Protein 2PKF (pdb70)

B-factor: mean 18.56, std 8.34, range [2.09, 74.84]

Secondary structure (DSSP, 8-state):
--SSS--SSEEEEES--EEEEEEE-SS-THHHHTTS-GGG-------SEEEEEEE-HHHHHHHHHHHTT-EEEEE-EE-GGGHHHHHHHHTTTEE-TT-EE-SSPPPEEEEEEE-TT--EEEEEE-GGGGGGGG--HHHHHHHH-S-SEEEEES--HHHHHHHHHHHHHHT--EEEE-GGGGGTS-HHHHHTTTTT-SEEEEEHHHHHHHHHHH---HHHHHTT-S-EEEE-GGG-EEEE-TTS-EEEEPPPPPS-----TTHHHHHHHHHHHHHHTT--HHHHHHHHHHHHHHHHTSSSSS-----HHHHHHHHHHHH-HHHHHHHHTT--/--HHHH-----EEEES--EEEEEEE-SS-GGGG--TT-TTS--------EEEEEEE-HHHHHHHHHHHTT--EEEE-EE-GGGHHHHHHHHTTTEE-TT-EE-SSPPPEEEEEEE-TT--EEEEEE-GGGGGGGG--HHHHHHHH---SEEEEES--HHHHHHHHHHHHHHT--EEEE-GGGGGTS-HHHHHHHHTT-SEEEEEHHHHHHHHHHH---HHHHHTT-S-EEEE-GGG-EEEE-TTS-EEEEPPPPPS-----TTHHHHHHHHHHHHHHTT--HHHHHHHHHHHHHHHHTSSSSS-----HHHHHHHHHHHH-HHHHHHHHTT--

CATH classification: 3.40.1190.20

Organism: Mycobacterium tuberculosis (strain ATCC 25618 / H37Rv) (NCBI:txid83332)

GO terms:
  GO:0000287 magnesium ion binding (F, IDA)
  GO:0005524 ATP binding (F, IDA)
  GO:0005525 GTP binding (F, IDA)
  GO:0032567 dGTP binding (F, IDA)
  GO:0004001 adenosine kinase activity (F, IDA)
  GO:0005886 plasma membrane (C, HDA)
  GO:0005515 protein binding (F, IPI)

Foldseek 3Di:
DDDPFADDAEEEEEWAWEKEKEWEAAADQCVQVVPADVVDGDDDTDTDDIDMFTDILLLLLLLLLLQFPHHYEYAAEAEPVCVVVVVVSVVSVYHDVRHHYDPDWHGWYKYWYAYPVRDIDIDTGRTGLLCSLVGAVVVVCVVRNAHQEYELEATNLNNSLSVQVNCVVVVHAYEQHDEPCLVPDALVSLVSNQARHQEYEYEPVSVVSNCVRVVHDPLRRLVRYAWYWYAHVQQAIWIAGSVGDIDGAGAQDAPDQQDQPQLSSQLVSQLSSCVSLPHDNRLSSLRSRLSSRQQSNDDHSNPGDDDLVVQLVSSCVRPNNVSSVVNSVSGD/DDPCVVDDLAEEEEEWAWEKEKEWEAAADQVVQVDPDPVVDGDGDGDTDDIDMFTDTLLLLLLLLLLQFPHRYEYAFEAEPVCVVVVVVSVVSPYHDPRHHYDPPWHGWYKYWYAYPVRDIDIDTDNTGQLVSLVGQVVVVCVPRNAHQEYEQEATNLNNSLSVQVNCVVVVHAYEQHNEPCLVVDALVSLVSNQAQHQEYEYEPVSVVSNCVRVVDDPLRRLVGYAWYWYAHVQQAIWIAGSVGDIDGDGAQDAPDQQDQPQLSSQLVSQLVSCVVLPHDNRLSSLRSRLSSRQQSNDPHSSRGDDDLVVSLVSSCVRPNNVSSCVNSVSGD

Radius of gyration: 29.65 Å; Cα contacts (8 Å, |Δi|>4): 1507; chains: 2; bounding box: 64×101×66 Å

InterPro domains:
  IPR002173 Carbohydrate/purine kinase, PfkB, conserved site [PS00583] (47-71)
  IPR011611 Carbohydrate kinase PfkB [PF00294] (15-295)
  IPR029056 Ribokinase-like [G3DSA:3.40.1190.20] (1-324)
  IPR029056 Ribokinase-like [SSF53613] (1-297)
  IPR050306 PfkB Carbohydrate Kinase [PTHR43085] (39-293)

Structure (mmCIF, N/CA/C/O backbone):
data_2PKF
#
_entry.id   2PKF
#
_cell.length_a   114.272
_cell.length_b   75.184
_cell.length_c   94.730
_cell.angle_alpha   90.00
_cell.angle_beta   121.05
_cell.angle_gamma   90.00
#
_symmetry.space_group_name_H-M   'C 1 2 1'
#
loop_
_entity.id
_entity.type
_entity.pdbx_description
1 polymer 'Adenosine kinase'
2 water water
#
loop_
_atom_site.group_PDB
_atom_site.id
_atom_site.type_symbol
_atom_site.label_atom_id
_atom_site.label_alt_id
_atom_site.label_comp_id
_atom_site.label_asym_id
_atom_site.label_entity_id
_atom_site.label_seq_id
_atom_site.pdbx_PDB_ins_code
_atom_site.Cartn_x
_atom_site.Cartn_y
_atom_site.Cartn_z
_atom_site.occupancy
_atom_site.B_iso_or_equiv
_atom_site.auth_seq_id
_atom_site.auth_comp_id
_atom_site.auth_asym_id
_atom_site.auth_atom_id
_atom_site.pdbx_PDB_model_num
ATOM 1 N N . GLU A 1 3 ? 49.582 27.426 29.430 1.00 20.36 -7 GLU A N 1
ATOM 2 C CA . GLU A 1 3 ? 48.238 26.835 29.748 1.00 19.61 -7 GLU A CA 1
ATOM 3 C C . GLU A 1 3 ? 47.085 27.676 29.194 1.00 18.44 -7 GLU A C 1
ATOM 4 O O . GLU A 1 3 ? 46.833 28.801 29.640 1.00 17.75 -7 GLU A O 1
ATOM 10 N N . ASP A 1 4 ? 46.379 27.116 28.224 1.00 16.39 -6 ASP A N 1
ATOM 11 C CA . ASP A 1 4 ? 45.310 27.833 27.544 1.00 15.85 -6 ASP A CA 1
ATOM 12 C C . ASP A 1 4 ? 44.043 27.775 28.402 1.00 16.03 -6 ASP A C 1
ATOM 13 O O . ASP A 1 4 ? 43.408 26.726 28.508 1.00 16.79 -6 ASP A O 1
ATOM 18 N N . LEU A 1 5 ? 43.699 28.901 29.035 1.00 15.04 -5 LEU A N 1
ATOM 19 C CA . LEU A 1 5 ? 42.499 28.987 29.873 1.00 15.01 -5 LEU A CA 1
ATOM 20 C C . LEU A 1 5 ? 41.376 29.788 29.217 1.00 14.59 -5 LEU A C 1
ATOM 21 O O . LEU A 1 5 ? 40.191 29.509 29.447 1.00 14.73 -5 LEU A O 1
ATOM 26 N N . TYR A 1 6 ? 41.738 30.795 28.422 1.00 14.38 -4 TYR A N 1
ATOM 27 C CA . TYR A 1 6 ? 40.750 31.753 27.903 1.00 14.84 -4 TYR A CA 1
ATOM 28 C C . TYR A 1 6 ? 40.331 31.485 26.459 1.00 14.51 -4 TYR A C 1
ATOM 29 O O . TYR A 1 6 ? 39.414 32.137 25.948 1.00 15.14 -4 TYR A O 1
ATOM 38 N N . PHE A 1 7 ? 40.999 30.541 25.793 1.00 15.50 -3 PHE A N 1
ATOM 39 C CA . PHE A 1 7 ? 40.792 30.325 24.363 1.00 15.82 -3 PHE A CA 1
ATOM 40 C C . PHE A 1 7 ? 40.619 28.844 24.060 1.00 16.34 -3 PHE A C 1
ATOM 41 O O . PHE A 1 7 ? 41.121 28.341 23.045 1.00 16.19 -3 PHE A O 1
ATOM 49 N N . GLN A 1 8 ? 39.903 28.144 24.934 1.00 16.49 -2 GLN A N 1
ATOM 50 C CA . GLN A 1 8 ? 39.765 26.692 24.769 1.00 17.18 -2 GLN A CA 1
ATOM 51 C C . GLN A 1 8 ? 38.873 26.322 23.589 1.00 18.41 -2 GLN A C 1
ATOM 52 O O . GLN A 1 8 ? 38.001 27.102 23.174 1.00 18.48 -2 GLN A O 1
ATOM 63 N N . SER A 1 9 ? 39.136 25.130 23.052 1.00 20.10 -1 SER A N 1
ATOM 64 C CA . SER A 1 9 ? 38.332 24.520 21.996 1.00 21.64 -1 SER A CA 1
ATOM 65 C C . SER A 1 9 ? 36.928 24.174 22.494 1.00 22.63 -1 SER A C 1
ATOM 66 O O . SER A 1 9 ? 36.707 23.941 23.692 1.00 22.72 -1 SER A O 1
ATOM 69 N N . HIS A 1 10 ? 35.988 24.140 21.558 1.00 24.09 0 HIS A N 1
ATOM 70 C CA . HIS A 1 10 ? 34.577 24.061 21.893 1.00 25.61 0 HIS A CA 1
ATOM 71 C C . HIS A 1 10 ? 33.977 22.682 21.708 1.00 26.07 0 HIS A C 1
ATOM 72 O O . HIS A 1 10 ? 33.115 22.277 22.493 1.00 27.27 0 HIS A O 1
ATOM 73 N N . MET A 1 11 ? 34.415 21.962 20.679 1.00 25.62 1 MET A N 1
ATOM 74 C CA . MET A 1 11 ? 33.806 20.665 20.351 1.00 25.24 1 MET A CA 1
ATOM 75 C C . MET A 1 11 ? 34.793 19.707 19.677 1.00 23.52 1 MET A C 1
ATOM 76 O O . MET A 1 11 ? 34.439 18.987 18.746 1.00 23.02 1 MET A O 1
ATOM 81 N N . THR A 1 12 ? 36.019 19.694 20.190 1.00 21.35 2 THR A N 1
ATOM 82 C CA . THR A 1 12 ? 37.123 18.971 19.555 1.00 19.20 2 THR A CA 1
ATOM 83 C C . THR A 1 12 ? 37.153 17.492 19.914 1.00 16.51 2 THR A C 1
ATOM 84 O O . THR A 1 12 ? 37.111 17.107 21.095 1.00 15.95 2 THR A O 1
ATOM 88 N N . ILE A 1 13 ? 37.216 16.665 18.878 1.00 13.77 3 ILE A N 1
ATOM 89 C CA . ILE A 1 13 ? 37.438 15.240 19.047 1.00 12.10 3 ILE A CA 1
ATOM 90 C C . ILE A 1 13 ? 38.931 15.013 18.837 1.00 11.22 3 ILE A C 1
ATOM 91 O O . ILE A 1 13 ? 39.476 15.336 17.773 1.00 11.26 3 ILE A O 1
ATOM 96 N N . ALA A 1 14 ? 39.601 14.467 19.844 1.00 10.00 4 ALA A N 1
ATOM 97 C CA . ALA A 1 14 ? 41.016 14.109 19.696 1.00 9.70 4 ALA A CA 1
ATOM 98 C C . ALA A 1 14 ? 41.066 12.634 19.332 1.00 9.88 4 ALA A C 1
ATOM 99 O O . ALA A 1 14 ? 40.581 11.799 20.097 1.00 10.10 4 ALA A O 1
ATOM 101 N N . VAL A 1 15 ? 41.652 12.313 18.177 1.00 9.47 5 VAL A N 1
ATOM 102 C CA . VAL A 1 15 ? 41.661 10.932 17.696 1.00 9.19 5 VAL A CA 1
ATOM 103 C C . VAL A 1 15 ? 43.022 10.303 17.959 1.00 8.92 5 VAL A C 1
ATOM 104 O O . VAL A 1 15 ? 44.010 10.719 17.341 1.00 9.37 5 VAL A O 1
ATOM 108 N N . THR A 1 16 ? 43.077 9.304 18.848 1.00 8.45 6 THR A N 1
ATOM 109 C CA . THR A 1 16 ? 44.323 8.547 19.052 1.00 9.00 6 THR A CA 1
ATOM 110 C C . THR A 1 16 ? 44.194 7.208 18.340 1.00 9.15 6 THR A C 1
ATOM 111 O O . THR A 1 16 ? 43.087 6.661 18.210 1.00 8.61 6 THR A O 1
ATOM 115 N N . GLY A 1 17 ? 45.321 6.696 17.862 1.00 9.43 7 GLY A N 1
ATOM 116 C CA . GLY A 1 17 ? 45.327 5.439 17.141 1.00 9.56 7 GLY A CA 1
ATOM 117 C C . GLY A 1 17 ? 46.434 5.430 16.126 1.00 9.72 7 GLY A C 1
ATOM 118 O O . GLY A 1 17 ? 47.219 6.366 16.042 1.00 9.79 7 GLY A O 1
ATOM 119 N N . SER A 1 18 ? 46.440 4.391 15.307 1.00 9.85 8 SER A N 1
ATOM 120 C CA . SER A 1 18 ? 47.507 4.205 14.342 1.00 10.71 8 SER A CA 1
ATOM 121 C C . SER A 1 18 ? 47.385 5.102 13.130 1.00 11.94 8 SER A C 1
ATOM 122 O O . SER A 1 18 ? 46.270 5.295 12.606 1.00 14.22 8 SER A O 1
ATOM 125 N N . ILE A 1 19 ? 48.550 5.563 12.671 1.00 10.88 9 ILE A N 1
ATOM 126 C CA . ILE A 1 19 ? 48.746 6.336 11.438 1.00 11.00 9 ILE A CA 1
ATOM 127 C C . ILE A 1 19 ? 49.659 5.492 10.553 1.00 11.30 9 ILE A C 1
ATOM 128 O O . ILE A 1 19 ? 50.816 5.234 10.894 1.00 12.33 9 ILE A O 1
ATOM 133 N N . ALA A 1 20 ? 49.145 5.029 9.418 1.00 11.26 10 ALA A N 1
ATOM 134 C CA . ALA A 1 20 ? 49.982 4.181 8.556 1.00 11.01 10 ALA A CA 1
ATOM 135 C C . ALA A 1 20 ? 49.710 4.473 7.090 1.00 11.05 10 ALA A C 1
ATOM 136 O O . ALA A 1 20 ? 48.842 5.288 6.754 1.00 11.55 10 ALA A O 1
ATOM 138 N N . THR A 1 21 ? 50.479 3.826 6.212 1.00 11.02 11 THR A N 1
ATOM 139 C CA . THR A 1 21 ? 50.101 3.748 4.802 1.00 11.58 11 THR A CA 1
ATOM 140 C C . THR A 1 21 ? 50.124 2.298 4.368 1.00 11.68 11 THR A C 1
ATOM 141 O O . THR A 1 21 ? 50.778 1.457 4.992 1.00 12.81 11 THR A O 1
ATOM 145 N N . ASP A 1 22 ? 49.381 2.027 3.309 1.00 12.08 12 ASP A N 1
ATOM 146 C CA . ASP A 1 22 ? 49.242 0.697 2.743 1.00 12.99 12 ASP A CA 1
ATOM 147 C C . ASP A 1 22 ? 49.755 0.732 1.324 1.00 13.18 12 ASP A C 1
ATOM 148 O O . ASP A 1 22 ? 49.303 1.547 0.519 1.00 14.04 12 ASP A O 1
ATOM 153 N N . HIS A 1 23 ? 50.716 -0.139 1.030 1.00 12.27 13 HIS A N 1
ATOM 154 C CA . HIS A 1 23 ? 51.328 -0.221 -0.294 1.00 12.15 13 HIS A CA 1
ATOM 155 C C . HIS A 1 23 ? 50.960 -1.571 -0.904 1.00 12.68 13 HIS A C 1
ATOM 156 O O . HIS A 1 23 ? 51.445 -2.609 -0.455 1.00 13.27 13 HIS A O 1
ATOM 163 N N . LEU A 1 24 ? 50.097 -1.540 -1.911 1.00 12.57 14 LEU A N 1
ATOM 164 C CA . LEU A 1 24 ? 49.456 -2.728 -2.457 1.00 12.96 14 LEU A CA 1
ATOM 165 C C . LEU A 1 24 ? 49.945 -2.949 -3.879 1.00 13.40 14 LEU A C 1
ATOM 166 O O . LEU A 1 24 ? 49.816 -2.064 -4.730 1.00 13.74 14 LEU A O 1
ATOM 171 N N . MET A 1 25 ? 50.510 -4.127 -4.118 1.00 13.18 15 MET A N 1
ATOM 172 C CA . MET A 1 25 ? 51.095 -4.462 -5.409 1.00 13.92 15 MET A CA 1
ATOM 173 C C . MET A 1 25 ? 50.446 -5.702 -5.987 1.00 13.84 15 MET A C 1
ATOM 174 O O . MET A 1 25 ? 49.983 -6.577 -5.254 1.00 13.85 15 MET A O 1
ATOM 179 N N . ARG A 1 26 ? 50.409 -5.758 -7.313 1.00 13.82 16 ARG A N 1
ATOM 180 C CA . ARG A 1 26 ? 49.805 -6.864 -8.024 1.00 14.06 16 ARG A CA 1
ATOM 181 C C . ARG A 1 26 ? 50.861 -7.634 -8.781 1.00 13.46 16 ARG A C 1
ATOM 182 O O . ARG A 1 26 ? 51.654 -7.063 -9.508 1.00 12.83 16 ARG A O 1
ATOM 190 N N . PHE A 1 27 ? 50.882 -8.948 -8.577 1.00 13.40 17 PHE A N 1
ATOM 191 C CA . PHE A 1 27 ? 51.757 -9.828 -9.348 1.00 14.00 17 PHE A CA 1
ATOM 192 C C . PHE A 1 27 ? 50.886 -10.555 -10.365 1.00 14.62 17 PHE A C 1
ATOM 193 O O . PHE A 1 27 ? 49.988 -11.291 -9.977 1.00 14.99 17 PHE A O 1
ATOM 201 N N . PRO A 1 28 ? 51.126 -10.319 -11.669 1.00 15.24 18 PRO A N 1
ATOM 202 C CA . PRO A 1 28 ? 50.249 -10.884 -12.709 1.00 16.25 18 PRO A CA 1
ATOM 203 C C . PRO A 1 28 ? 50.249 -12.417 -12.830 1.00 17.08 18 PRO A C 1
ATOM 204 O O . PRO A 1 28 ? 49.310 -12.991 -13.405 1.00 19.13 18 PRO A O 1
ATOM 208 N N . GLY A 1 29 ? 51.263 -13.068 -12.287 1.00 16.60 19 GLY A N 1
ATOM 209 C CA . GLY A 1 29 ? 51.387 -14.517 -12.389 1.00 15.35 19 GLY A CA 1
ATOM 210 C C . GLY A 1 29 ? 50.944 -15.226 -11.128 1.00 14.95 19 GLY A C 1
ATOM 211 O O . GLY A 1 29 ? 50.119 -14.714 -10.366 1.00 14.56 19 GLY A O 1
ATOM 212 N N . ARG A 1 30 ? 51.494 -16.414 -10.910 1.00 14.78 20 ARG A N 1
ATOM 213 C CA . ARG A 1 30 ? 51.244 -17.187 -9.696 1.00 14.77 20 ARG A CA 1
ATOM 214 C C . ARG A 1 30 ? 52.504 -17.244 -8.860 1.00 14.09 20 ARG A C 1
ATOM 215 O O . ARG A 1 30 ? 53.562 -17.608 -9.379 1.00 14.36 20 ARG A O 1
ATOM 223 N N . PHE A 1 31 ? 52.409 -16.900 -7.575 1.00 13.93 21 PHE A N 1
ATOM 224 C CA . PHE A 1 31 ? 53.561 -17.070 -6.680 1.00 13.62 21 PHE A CA 1
ATOM 225 C C . PHE A 1 31 ? 54.075 -18.517 -6.669 1.00 14.01 21 PHE A C 1
ATOM 226 O O . PHE A 1 31 ? 55.272 -18.766 -6.460 1.00 13.17 21 PHE A O 1
ATOM 234 N N . SER A 1 32 ? 53.167 -19.475 -6.878 1.00 13.79 22 SER A N 1
ATOM 235 C CA . SER A 1 32 ? 53.526 -20.902 -6.868 1.00 14.29 22 SER A CA 1
ATOM 236 C C . SER A 1 32 ? 54.599 -21.240 -7.903 1.00 14.85 22 SER A C 1
ATOM 237 O O . SER A 1 32 ? 55.392 -22.164 -7.701 1.00 15.97 22 SER A O 1
ATOM 240 N N . GLU A 1 33 ? 54.649 -20.478 -8.991 1.00 15.81 23 GLU A N 1
ATOM 241 C CA . GLU A 1 33 ? 55.651 -20.743 -10.023 1.00 16.72 23 GLU A CA 1
ATOM 242 C C . GLU A 1 33 ? 57.085 -20.717 -9.466 1.00 16.60 23 GLU A C 1
ATOM 243 O O . GLU A 1 33 ? 57.888 -21.590 -9.793 1.00 17.58 23 GLU A O 1
ATOM 249 N N . GLN A 1 34 ? 57.399 -19.738 -8.613 1.00 16.34 24 GLN A N 1
ATOM 250 C CA . GLN A 1 34 ? 58.717 -19.696 -7.966 1.00 16.36 24 GLN A CA 1
ATOM 251 C C . GLN A 1 34 ? 58.769 -20.494 -6.677 1.00 16.24 24 GLN A C 1
ATOM 252 O O . GLN A 1 34 ? 59.838 -20.972 -6.287 1.00 16.98 24 GLN A O 1
ATOM 258 N N . LEU A 1 35 ? 57.633 -20.642 -6.002 1.00 16.21 25 LEU A N 1
ATOM 259 C CA . LEU A 1 35 ? 57.622 -21.348 -4.717 1.00 16.39 25 LEU A CA 1
ATOM 260 C C . LEU A 1 35 ? 57.772 -22.862 -4.814 1.00 16.62 25 LEU A C 1
ATOM 261 O O . LEU A 1 35 ? 58.429 -23.487 -3.964 1.00 16.73 25 LEU A O 1
ATOM 266 N N . LEU A 1 36 ? 57.143 -23.457 -5.824 1.00 16.88 26 LEU A N 1
ATOM 267 C CA . LEU A 1 36 ? 57.163 -24.914 -5.974 1.00 17.30 26 LEU A CA 1
ATOM 268 C C . LEU A 1 36 ? 58.586 -25.480 -6.102 1.00 17.24 26 LEU A C 1
ATOM 269 O O . LEU A 1 36 ? 58.921 -26.443 -5.402 1.00 17.55 26 LEU A O 1
ATOM 274 N N . PRO A 1 37 ? 59.426 -24.896 -6.983 1.00 17.48 27 PRO A N 1
ATOM 275 C CA . PRO A 1 37 ? 60.819 -25.375 -7.072 1.00 17.48 27 PRO A CA 1
ATOM 276 C C . PRO A 1 37 ? 61.786 -24.866 -5.987 1.00 17.79 27 PRO A C 1
ATOM 277 O O . PRO A 1 37 ? 62.971 -25.192 -6.026 1.00 17.23 27 PRO A O 1
ATOM 281 N N . GLU A 1 38 ? 61.286 -24.090 -5.032 1.00 17.97 28 GLU A N 1
ATOM 282 C CA . GLU A 1 38 ? 62.133 -23.420 -4.049 1.00 17.95 28 GLU A CA 1
ATOM 283 C C . GLU A 1 38 ? 62.596 -24.325 -2.906 1.00 17.98 28 GLU A C 1
ATOM 284 O O . GLU A 1 38 ? 61.923 -25.294 -2.550 1.00 17.14 28 GLU A O 1
ATOM 290 N N . HIS A 1 39 ? 63.754 -23.989 -2.339 1.00 18.20 29 HIS A N 1
ATOM 291 C CA . HIS A 1 39 ? 64.229 -24.612 -1.115 1.00 17.85 29 HIS A CA 1
ATOM 292 C C . HIS A 1 39 ? 63.786 -23.736 0.054 1.00 17.22 29 HIS A C 1
ATOM 293 O O . HIS A 1 39 ? 64.340 -22.651 0.283 1.00 16.60 29 HIS A O 1
ATOM 300 N N . LEU A 1 40 ? 62.777 -24.212 0.781 1.00 16.41 30 LEU A N 1
ATOM 301 C CA . LEU A 1 40 ? 62.056 -23.370 1.737 1.00 16.19 30 LEU A CA 1
ATOM 302 C C . LEU A 1 40 ? 62.845 -22.886 2.947 1.00 15.93 30 LEU A C 1
ATOM 303 O O . LEU A 1 40 ? 62.462 -21.902 3.578 1.00 15.12 30 LEU A O 1
ATOM 308 N N . HIS A 1 41 ? 63.956 -23.552 3.257 1.00 15.61 31 HIS A N 1
ATOM 309 C CA . HIS A 1 41 ? 64.785 -23.142 4.403 1.00 15.97 31 HIS A CA 1
ATOM 310 C C . HIS A 1 41 ? 65.717 -21.969 4.119 1.00 15.67 31 HIS A C 1
ATOM 311 O O . HIS A 1 41 ? 66.352 -21.440 5.031 1.00 16.87 31 HIS A O 1
ATOM 318 N N . LYS A 1 42 ? 65.814 -21.557 2.863 1.00 14.81 32 LYS A N 1
ATOM 319 C CA . LYS A 1 42 ? 66.417 -20.269 2.530 1.00 14.69 32 LYS A CA 1
ATOM 320 C C . LYS A 1 42 ? 65.928 -19.812 1.166 1.00 14.22 32 LYS A C 1
ATOM 321 O O . LYS A 1 42 ? 66.574 -20.031 0.154 1.00 14.55 32 LYS A O 1
ATOM 327 N N . VAL A 1 43 ? 64.775 -19.154 1.140 1.00 13.53 33 VAL A N 1
ATOM 328 C CA . VAL A 1 43 ? 64.206 -18.754 -0.139 1.00 13.56 33 VAL A CA 1
ATOM 329 C C . VAL A 1 43 ? 64.951 -17.584 -0.774 1.00 13.86 33 VAL A C 1
ATOM 330 O O . VAL A 1 43 ? 65.630 -16.803 -0.085 1.00 14.31 33 VAL A O 1
ATOM 334 N N . SER A 1 44 ? 64.819 -17.490 -2.092 1.00 14.16 34 SER A N 1
ATOM 335 C CA . SER A 1 44 ? 65.241 -16.329 -2.850 1.00 14.98 34 SER A CA 1
ATOM 336 C C . SER A 1 44 ? 64.157 -16.082 -3.890 1.00 15.27 34 SER A C 1
ATOM 337 O O . SER A 1 44 ? 64.185 -16.654 -4.985 1.00 16.25 34 SER A O 1
ATOM 340 N N . LEU A 1 45 ? 63.172 -15.267 -3.509 1.00 14.74 35 LEU A N 1
ATOM 341 C CA . LEU A 1 45 ? 61.990 -15.008 -4.332 1.00 15.25 35 LEU A CA 1
ATOM 342 C C . LEU A 1 45 ? 62.004 -13.576 -4.834 1.00 15.59 35 LEU A C 1
ATOM 343 O O . LEU A 1 45 ? 62.256 -12.653 -4.058 1.00 15.24 35 LEU A O 1
ATOM 348 N N . SER A 1 46 ? 61.731 -13.383 -6.119 1.00 15.35 36 SER A N 1
ATOM 349 C CA . SER A 1 46 ? 61.755 -12.046 -6.707 1.00 16.60 36 SER A CA 1
ATOM 350 C C . SER A 1 46 ? 60.626 -11.886 -7.721 1.00 16.13 36 SER A C 1
ATOM 351 O O . SER A 1 46 ? 60.629 -12.534 -8.787 1.00 17.26 36 SER A O 1
ATOM 354 N N . PHE A 1 47 ? 59.658 -11.036 -7.381 1.00 14.81 37 PHE A N 1
ATOM 355 C CA . PHE A 1 47 ? 58.431 -10.907 -8.149 1.00 14.64 37 PHE A CA 1
ATOM 356 C C . PHE A 1 47 ? 58.358 -9.600 -8.906 1.00 14.56 37 PHE A C 1
ATOM 357 O O . PHE A 1 47 ? 58.403 -8.527 -8.310 1.00 14.66 37 PHE A O 1
ATOM 365 N N . LEU A 1 48 ? 58.249 -9.705 -10.224 1.00 14.27 38 LEU A N 1
ATOM 366 C CA . LEU A 1 48 ? 58.054 -8.549 -11.075 1.00 13.93 38 LEU A CA 1
ATOM 367 C C . LEU A 1 48 ? 56.568 -8.192 -11.043 1.00 13.90 38 LEU A C 1
ATOM 368 O O . LEU A 1 48 ? 55.724 -8.918 -11.582 1.00 14.17 38 LEU A O 1
ATOM 373 N N . VAL A 1 49 ? 56.247 -7.080 -10.396 1.00 13.06 39 VAL A N 1
ATOM 374 C CA . VAL A 1 49 ? 54.856 -6.680 -10.229 1.00 13.75 3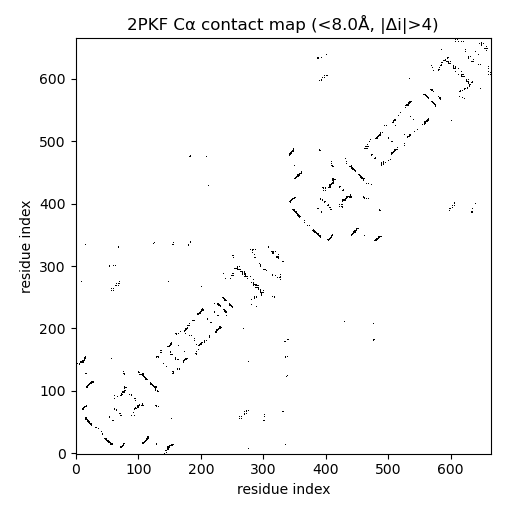9 VAL A CA 1
ATOM 375 C C . VAL A 1 49 ? 54.484 -5.641 -11.289 1.00 13.90 39 VAL A C 1
ATOM 376 O O . VAL A 1 49 ? 55.360 -5.070 -11.940 1.00 15.06 39 VAL A O 1
ATOM 380 N N . ASP A 1 50 ? 53.193 -5.420 -11.497 1.00 14.18 40 ASP A N 1
ATOM 381 C CA . ASP A 1 50 ? 52.770 -4.523 -12.578 1.00 15.30 40 ASP A CA 1
ATOM 382 C C . ASP A 1 50 ? 51.807 -3.425 -12.149 1.00 15.38 40 ASP A C 1
ATOM 383 O O . ASP A 1 50 ? 51.225 -2.735 -12.989 1.00 16.82 40 ASP A O 1
ATOM 388 N N . ASP A 1 51 ? 51.660 -3.244 -10.840 1.00 15.09 41 ASP A N 1
ATOM 389 C CA . ASP A 1 51 ? 50.798 -2.212 -10.291 1.00 14.98 41 ASP A CA 1
ATOM 390 C C . ASP A 1 51 ? 51.233 -1.936 -8.867 1.00 14.19 41 ASP A C 1
ATOM 391 O O . ASP A 1 51 ? 51.616 -2.855 -8.145 1.00 13.92 41 ASP A O 1
ATOM 396 N N . LEU A 1 52 ? 51.169 -0.667 -8.485 1.00 13.27 42 LEU A N 1
ATOM 397 C CA . LEU A 1 52 ? 51.39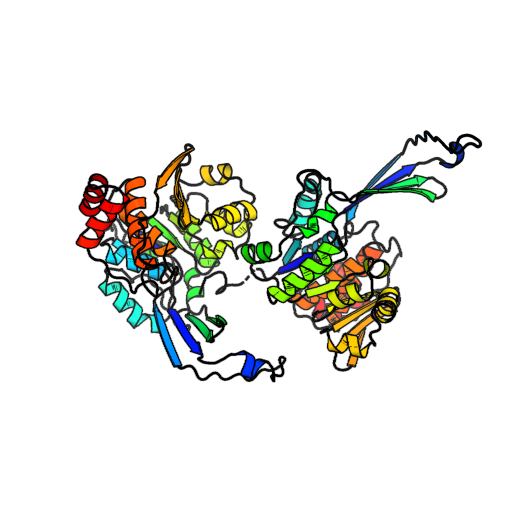6 -0.228 -7.112 1.00 12.99 42 LEU A CA 1
ATOM 398 C C . LEU A 1 52 ? 50.377 0.838 -6.769 1.00 13.43 42 LEU A C 1
ATOM 399 O O . LEU A 1 52 ? 50.291 1.864 -7.452 1.00 13.80 42 LEU A O 1
ATOM 404 N N . VAL A 1 53 ? 49.625 0.592 -5.703 1.00 13.43 43 VAL A N 1
ATOM 405 C CA . VAL A 1 53 ? 48.664 1.544 -5.173 1.00 14.32 43 VAL A CA 1
ATOM 406 C C . VAL A 1 53 ? 49.058 1.860 -3.733 1.00 14.33 43 VAL A C 1
ATOM 407 O O . VAL A 1 53 ? 49.371 0.955 -2.953 1.00 14.31 43 VAL A O 1
ATOM 411 N N . MET A 1 54 ? 49.080 3.144 -3.393 1.00 13.89 44 MET A N 1
ATOM 412 C CA . MET A 1 54 ? 49.397 3.566 -2.039 1.00 14.51 44 MET A CA 1
ATOM 413 C C . MET A 1 54 ? 48.187 4.270 -1.464 1.00 14.68 44 MET A C 1
ATOM 414 O O . MET A 1 54 ? 47.613 5.152 -2.099 1.00 15.79 44 MET A O 1
ATOM 419 N N . HIS A 1 55 ? 47.797 3.841 -0.274 1.00 13.32 45 HIS A N 1
ATOM 420 C CA . HIS A 1 55 ? 46.663 4.432 0.442 1.00 12.94 45 HIS A CA 1
ATOM 421 C C . HIS A 1 55 ? 47.078 4.971 1.795 1.00 12.17 45 HIS A C 1
ATOM 422 O O . HIS A 1 55 ? 47.754 4.280 2.570 1.00 13.35 45 HIS A O 1
ATOM 429 N N . ARG A 1 56 ? 46.636 6.188 2.088 1.00 11.54 46 ARG A N 1
ATOM 430 C CA . ARG A 1 56 ? 46.788 6.772 3.418 1.00 11.16 46 ARG A CA 1
ATOM 431 C C . ARG A 1 56 ? 45.830 6.102 4.385 1.00 11.13 46 ARG A C 1
ATOM 432 O O . ARG A 1 56 ? 44.667 5.865 4.068 1.00 11.89 46 ARG A O 1
ATOM 440 N N . GLY A 1 57 ? 46.330 5.797 5.577 1.00 10.17 47 GLY A N 1
ATOM 441 C CA . GLY A 1 57 ? 45.557 4.995 6.509 1.00 10.68 47 GLY A CA 1
ATOM 442 C C . GLY A 1 57 ? 45.994 5.082 7.956 1.00 9.70 47 GLY A C 1
ATOM 443 O O . GLY A 1 57 ? 46.457 6.125 8.437 1.00 10.11 47 GLY A O 1
ATOM 444 N N . GLY A 1 58 ? 45.856 3.953 8.636 1.00 10.59 48 GLY A N 1
ATOM 445 C CA . GLY A 1 58 ? 45.829 3.927 10.091 1.00 10.05 48 GLY A CA 1
ATOM 446 C C . GLY A 1 58 ? 44.431 4.301 10.566 1.00 9.76 48 GLY A C 1
ATOM 447 O O . GLY A 1 58 ? 43.759 5.131 9.934 1.00 10.14 48 GLY A O 1
ATOM 448 N N . VAL A 1 59 ? 43.968 3.698 11.665 1.00 10.19 49 VAL A N 1
ATOM 449 C CA . VAL A 1 59 ? 42.575 3.966 12.095 1.00 9.76 49 VAL A CA 1
ATOM 450 C C . VAL A 1 59 ? 42.403 5.432 12.513 1.00 9.78 49 VAL A C 1
ATOM 451 O O . VAL A 1 59 ? 41.363 6.041 12.260 1.00 10.00 49 VAL A O 1
ATOM 455 N N . ALA A 1 60 ? 43.423 6.012 13.140 1.00 9.67 50 ALA A N 1
ATOM 456 C CA . ALA A 1 60 ? 43.286 7.393 13.573 1.00 9.21 50 ALA A CA 1
ATOM 457 C C . ALA A 1 60 ? 43.329 8.352 12.391 1.00 9.73 50 ALA A C 1
ATOM 458 O O . ALA A 1 60 ? 42.578 9.326 12.348 1.00 9.81 50 ALA A O 1
ATOM 460 N N . GLY A 1 61 ? 44.204 8.074 11.425 1.00 9.55 51 GLY A N 1
ATOM 461 C CA . GLY A 1 61 ? 44.226 8.867 10.190 1.00 10.67 51 GLY A CA 1
ATOM 462 C C . GLY A 1 61 ? 42.871 8.832 9.494 1.00 10.31 51 GLY A C 1
ATOM 463 O O . GLY A 1 61 ? 42.342 9.870 9.088 1.00 10.35 51 GLY A O 1
ATOM 464 N N . ASN A 1 62 ? 42.310 7.636 9.346 1.00 9.78 52 ASN A N 1
ATOM 465 C CA . ASN A 1 62 ? 41.007 7.494 8.682 1.00 9.64 52 ASN A CA 1
ATOM 466 C C . ASN A 1 62 ? 39.907 8.236 9.408 1.00 10.17 52 ASN A C 1
ATOM 467 O O . ASN A 1 62 ? 39.128 8.953 8.788 1.00 10.77 52 ASN A O 1
ATOM 472 N N . MET A 1 63 ? 39.837 8.063 10.721 1.00 9.55 53 MET A N 1
ATOM 473 C CA . MET A 1 63 ? 38.773 8.737 11.487 1.00 9.34 53 MET A CA 1
ATOM 474 C C . MET A 1 63 ? 38.942 10.258 11.474 1.00 9.35 53 MET A C 1
ATOM 475 O O . MET A 1 63 ? 37.971 10.988 11.294 1.00 10.04 53 MET A O 1
ATOM 480 N N . ALA A 1 64 ? 40.175 10.730 11.647 1.00 9.55 54 ALA A N 1
ATOM 481 C CA . ALA A 1 64 ? 40.416 12.171 11.629 1.00 9.89 54 ALA A CA 1
ATOM 482 C C . ALA A 1 64 ? 40.088 12.776 10.266 1.00 10.66 54 ALA A C 1
ATOM 483 O O . ALA A 1 64 ? 39.412 13.810 10.196 1.00 10.88 54 ALA A O 1
ATOM 485 N N . PHE A 1 65 ? 40.513 12.112 9.188 1.00 10.37 55 PHE A N 1
ATOM 486 C CA . PHE A 1 65 ? 40.171 12.545 7.837 1.00 10.55 55 PHE A CA 1
ATOM 487 C C . PHE A 1 65 ? 38.664 12.748 7.713 1.00 10.91 55 PHE A C 1
ATOM 488 O O . PHE A 1 65 ? 38.220 13.810 7.252 1.00 11.51 55 PHE A O 1
ATOM 496 N N . ALA A 1 66 ? 37.886 11.744 8.109 1.00 10.57 56 ALA A N 1
ATOM 497 C CA . ALA A 1 66 ? 36.429 11.801 7.920 1.00 11.12 56 ALA A CA 1
ATOM 498 C C . ALA A 1 66 ? 35.797 12.907 8.754 1.00 11.32 56 ALA A C 1
ATOM 499 O O . ALA A 1 66 ? 34.947 13.626 8.268 1.00 11.79 56 ALA A O 1
ATOM 501 N N . ILE A 1 67 ? 36.216 13.062 10.004 1.00 10.54 57 ILE A N 1
ATOM 502 C CA . ILE A 1 67 ? 35.638 14.117 10.838 1.00 11.10 57 ILE A CA 1
ATOM 503 C C . ILE A 1 67 ? 35.953 15.470 10.209 1.00 10.92 57 ILE A C 1
ATOM 504 O O . ILE A 1 67 ? 35.089 16.344 10.122 1.00 11.34 57 ILE A O 1
ATOM 509 N N . GLY A 1 68 ? 37.177 15.630 9.728 1.00 10.86 58 GLY A N 1
ATOM 510 C CA . GLY A 1 68 ? 37.586 16.875 9.064 1.00 11.25 58 GLY A CA 1
ATOM 511 C C . GLY A 1 68 ? 36.743 17.189 7.829 1.00 12.01 58 GLY A C 1
ATOM 512 O O . GLY A 1 68 ? 36.229 18.307 7.675 1.00 12.32 58 GLY A O 1
ATOM 513 N N . VAL A 1 69 ? 36.598 16.205 6.945 1.00 12.61 59 VAL A N 1
ATOM 514 C CA . VAL A 1 69 ? 35.801 16.357 5.729 1.00 13.75 59 VAL A CA 1
ATOM 515 C C . VAL A 1 69 ? 34.370 16.795 6.046 1.00 13.79 59 VAL A C 1
ATOM 516 O O . VAL A 1 69 ? 33.783 17.626 5.325 1.00 14.18 59 VAL A O 1
ATOM 520 N N . LEU A 1 70 ? 33.811 16.231 7.116 1.00 13.68 60 LEU A N 1
ATOM 521 C CA . LEU A 1 70 ? 32.43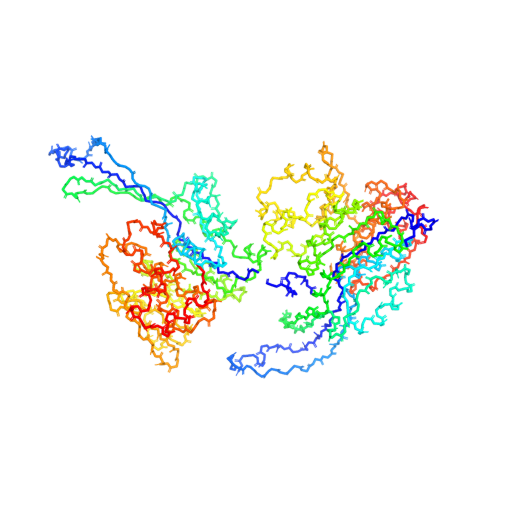5 16.512 7.525 1.00 14.23 60 LEU A CA 1
ATOM 522 C C . LEU A 1 70 ? 32.276 17.849 8.227 1.00 14.87 60 LEU A C 1
ATOM 523 O O . LEU A 1 70 ? 31.154 18.223 8.579 1.00 16.14 60 LEU A O 1
ATOM 528 N N . GLY A 1 71 ? 33.388 18.555 8.437 1.00 14.31 61 GLY A N 1
ATOM 529 C CA . GLY A 1 71 ? 33.355 19.874 9.068 1.00 15.06 61 GLY A CA 1
ATOM 530 C C . GLY A 1 71 ? 33.474 19.878 10.580 1.00 15.07 61 GLY A C 1
ATOM 531 O O . GLY A 1 71 ? 33.290 20.920 11.221 1.00 16.33 61 GLY A O 1
ATOM 532 N N . GLY A 1 72 ? 33.774 18.721 11.165 1.00 14.42 62 GLY A N 1
ATOM 533 C CA . GLY A 1 72 ? 33.994 18.643 12.612 1.00 14.40 62 GLY A CA 1
ATOM 534 C C . GLY A 1 72 ? 35.316 19.268 13.047 1.00 13.90 62 GLY A C 1
ATOM 535 O O . GLY A 1 72 ? 36.196 19.536 12.227 1.00 14.60 62 GLY A O 1
ATOM 536 N N . GLU A 1 73 ? 35.428 19.519 14.347 1.00 14.07 63 GLU A N 1
ATOM 537 C CA . GLU A 1 73 ? 36.656 19.991 14.960 1.00 13.85 63 GLU A CA 1
ATOM 538 C C . GLU A 1 73 ? 37.426 18.769 15.444 1.00 12.58 63 GLU A C 1
ATOM 539 O O . GLU A 1 73 ? 36.916 18.009 16.260 1.00 12.94 63 GLU A O 1
ATOM 545 N N . VAL A 1 74 ? 38.647 18.589 14.942 1.00 11.55 64 VAL A N 1
ATOM 546 C CA . VAL A 1 74 ? 39.369 17.346 15.167 1.00 11.61 64 VAL A CA 1
ATOM 547 C C . VAL A 1 74 ? 40.867 17.556 15.224 1.00 10.66 64 VAL A C 1
ATOM 548 O O . VAL A 1 74 ? 41.433 18.339 14.448 1.00 11.67 64 VAL A O 1
ATOM 552 N N . ALA A 1 75 ? 41.488 16.829 16.149 1.00 10.25 65 ALA A N 1
ATOM 553 C CA . ALA A 1 75 ? 42.932 16.788 16.313 1.00 10.14 65 ALA A CA 1
ATOM 554 C C . ALA A 1 75 ? 43.392 15.342 16.239 1.00 10.06 65 ALA A C 1
ATOM 555 O O . ALA A 1 75 ? 42.891 14.491 16.979 1.00 10.37 65 ALA A O 1
ATOM 557 N N . LEU A 1 76 ? 44.353 15.080 15.358 1.00 9.81 66 LEU A N 1
ATOM 558 C CA . LEU A 1 76 ? 44.973 13.766 15.231 1.00 10.01 66 LEU A CA 1
ATOM 559 C C . LEU A 1 76 ? 46.116 13.659 16.232 1.00 10.09 66 LEU A C 1
ATOM 560 O O . LEU A 1 76 ? 46.994 14.526 16.270 1.00 10.61 66 LEU A O 1
ATOM 565 N N . VAL A 1 77 ? 46.091 12.602 17.049 1.00 9.65 67 VAL A N 1
ATOM 566 C CA . VAL A 1 77 ? 47.063 12.412 18.123 1.00 10.06 67 VAL A CA 1
ATOM 567 C C . VAL A 1 77 ? 47.620 10.994 18.011 1.00 10.52 67 VAL A C 1
ATOM 568 O O . VAL A 1 77 ? 47.063 10.040 18.542 1.00 10.91 67 VAL A O 1
ATOM 572 N N . GLY A 1 78 ? 48.718 10.864 17.276 1.00 10.38 68 GLY A N 1
ATOM 573 C CA . GLY A 1 78 ? 49.385 9.577 17.071 1.00 10.84 68 GLY A CA 1
ATOM 574 C C . GLY A 1 78 ? 50.829 9.821 16.679 1.00 11.13 68 GLY A C 1
ATOM 575 O O . GLY A 1 78 ? 51.282 10.970 16.590 1.00 11.49 68 GLY A O 1
ATOM 576 N N . ALA A 1 79 ? 51.559 8.734 16.451 1.00 10.50 69 ALA A N 1
ATOM 577 C CA . ALA A 1 79 ? 52.989 8.829 16.159 1.00 10.37 69 ALA A CA 1
ATOM 578 C C . ALA A 1 79 ? 53.286 8.416 14.725 1.00 10.86 69 ALA A C 1
ATOM 579 O O . ALA A 1 79 ? 52.738 7.435 14.213 1.00 11.74 69 ALA A O 1
ATOM 581 N N . ALA A 1 80 ? 54.149 9.193 14.077 1.00 11.49 70 ALA A N 1
ATOM 582 C CA . ALA A 1 80 ? 54.503 8.961 12.681 1.00 11.42 70 ALA A CA 1
ATOM 583 C C . ALA A 1 80 ? 55.967 9.321 12.490 1.00 12.05 70 ALA A C 1
ATOM 584 O O . ALA A 1 80 ? 56.620 9.762 13.429 1.00 12.50 70 ALA A O 1
ATOM 586 N N . GLY A 1 81 ? 56.484 9.096 11.286 1.00 12.47 71 GLY A N 1
ATOM 587 C CA . GLY A 1 81 ? 57.874 9.450 10.966 1.00 13.52 71 GLY A CA 1
ATOM 588 C C . GLY A 1 81 ? 57.941 10.750 10.197 1.00 14.08 71 GLY A C 1
ATOM 589 O O . GLY A 1 81 ? 56.910 11.350 9.862 1.00 14.44 71 GLY A O 1
ATOM 590 N N . ALA A 1 82 ? 59.162 11.177 9.886 1.00 14.31 72 ALA A N 1
ATOM 591 C CA . ALA A 1 82 ? 59.355 12.399 9.091 1.00 14.81 72 ALA A CA 1
ATOM 592 C C . ALA A 1 82 ? 58.663 12.318 7.728 1.00 14.98 72 ALA A C 1
ATOM 593 O O . ALA A 1 82 ? 58.231 13.347 7.192 1.00 16.25 72 ALA A O 1
ATOM 595 N N . ASP A 1 83 ? 58.545 11.101 7.189 1.00 15.41 73 ASP A N 1
ATOM 596 C CA . ASP A 1 83 ? 57.859 10.873 5.921 1.00 15.46 73 ASP A CA 1
ATOM 597 C C . ASP A 1 83 ? 56.335 11.117 5.977 1.00 15.39 73 ASP A C 1
ATOM 598 O O . ASP A 1 83 ? 55.650 10.982 4.965 1.00 15.92 73 ASP A O 1
ATOM 603 N N . PHE A 1 84 ? 55.827 11.474 7.156 1.00 14.95 74 PHE A N 1
ATOM 604 C CA . PHE A 1 84 ? 54.422 11.867 7.342 1.00 14.80 74 PHE A CA 1
ATOM 605 C C . PHE A 1 84 ? 54.105 13.223 6.705 1.00 14.71 74 PHE A C 1
ATOM 606 O O . PHE A 1 84 ? 52.937 13.558 6.535 1.00 14.42 74 PHE A O 1
ATOM 614 N N . ALA A 1 85 ? 55.130 13.991 6.331 1.00 14.66 75 ALA A N 1
ATOM 615 C CA . ALA A 1 85 ? 54.932 15.374 5.859 1.00 14.97 75 ALA A CA 1
ATOM 616 C C . ALA A 1 85 ? 53.826 15.548 4.806 1.00 15.29 75 ALA A C 1
ATOM 617 O O . ALA A 1 85 ? 52.972 16.420 4.946 1.00 15.50 75 ALA A O 1
ATOM 619 N N . ASP A 1 86 ? 53.818 14.724 3.760 1.00 15.30 76 ASP A N 1
ATOM 620 C CA . ASP A 1 86 ? 52.801 14.867 2.718 1.00 16.12 76 ASP A CA 1
ATOM 621 C C . ASP A 1 86 ? 51.408 14.484 3.230 1.00 15.30 76 ASP A C 1
ATOM 622 O O . ASP A 1 86 ? 50.399 15.069 2.830 1.00 16.00 76 ASP A O 1
ATOM 627 N N . TYR A 1 87 ? 51.366 13.489 4.111 1.00 14.71 77 TYR A N 1
ATOM 628 C CA . TYR A 1 87 ? 50.120 13.029 4.718 1.00 14.03 77 TYR A CA 1
ATOM 629 C C . TYR A 1 87 ? 49.578 14.143 5.650 1.00 14.10 77 TYR A C 1
ATOM 630 O O . TYR A 1 87 ? 48.375 14.434 5.652 1.00 13.20 77 TYR A O 1
ATOM 639 N N . ARG A 1 88 ? 50.468 14.771 6.412 1.00 14.13 78 ARG A N 1
ATOM 640 C CA . ARG A 1 88 ? 50.107 15.951 7.208 1.00 15.24 78 ARG A CA 1
ATOM 641 C C . ARG A 1 88 ? 49.445 17.037 6.354 1.00 15.20 78 ARG A C 1
ATOM 642 O O . ARG A 1 88 ? 48.397 17.568 6.726 1.00 15.66 78 ARG A O 1
ATOM 650 N N . ASP A 1 89 ? 50.029 17.365 5.205 1.00 15.27 79 ASP A N 1
ATOM 651 C CA . ASP A 1 89 ? 49.446 18.404 4.346 1.00 15.79 79 ASP A CA 1
ATOM 652 C C . ASP A 1 89 ? 48.068 17.997 3.835 1.00 14.81 79 ASP A C 1
ATOM 653 O O . ASP A 1 89 ? 47.152 18.813 3.767 1.00 15.31 79 ASP A O 1
ATOM 658 N N . TRP A 1 90 ? 47.929 16.724 3.491 1.00 14.46 80 TRP A N 1
ATOM 659 C CA . TRP A 1 90 ? 46.664 16.146 3.039 1.00 1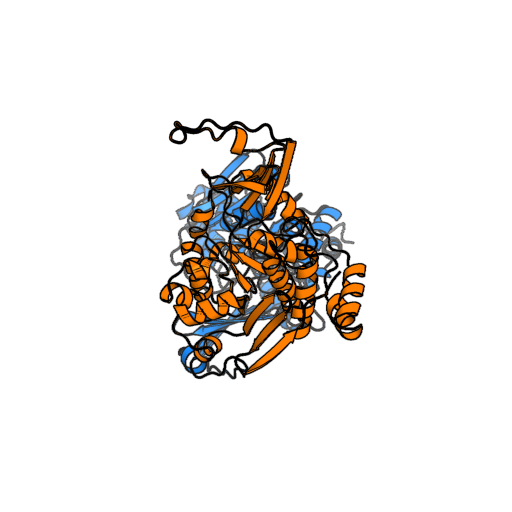3.82 80 TRP A CA 1
ATOM 660 C C . TRP A 1 90 ? 45.576 16.337 4.100 1.00 13.63 80 TRP A C 1
ATOM 661 O O . TRP A 1 90 ? 44.460 16.772 3.795 1.00 13.66 80 TRP A O 1
ATOM 672 N N . LEU A 1 91 ? 45.924 16.050 5.351 1.00 13.62 81 LEU A N 1
ATOM 673 C CA . LEU A 1 91 ? 44.969 16.147 6.448 1.00 13.71 81 LEU A CA 1
ATOM 674 C C . LEU A 1 91 ? 44.625 17.580 6.815 1.00 14.38 81 LEU A C 1
ATOM 675 O O . LEU A 1 91 ? 43.460 17.902 7.059 1.00 14.32 81 LEU A O 1
ATOM 680 N N . LYS A 1 92 ? 45.640 18.439 6.853 1.00 15.21 82 LYS A N 1
ATOM 681 C CA . LYS A 1 92 ? 45.416 19.853 7.178 1.00 16.55 82 LYS A CA 1
ATOM 682 C C . LYS A 1 92 ? 44.464 20.494 6.164 1.00 17.03 82 LYS A C 1
ATOM 683 O O . LYS A 1 92 ? 43.637 21.329 6.534 1.00 17.95 82 LYS A O 1
ATOM 689 N N . ALA A 1 93 ? 44.550 20.066 4.906 1.00 16.82 83 ALA A N 1
ATOM 690 C CA . ALA A 1 93 ? 43.677 20.589 3.848 1.00 17.11 83 ALA A CA 1
ATOM 691 C C . ALA A 1 93 ? 42.211 20.217 4.063 1.00 17.65 83 ALA A C 1
ATOM 692 O O . ALA A 1 93 ? 41.312 20.845 3.497 1.00 18.88 83 ALA A O 1
ATOM 694 N N . ARG A 1 94 ? 41.970 19.185 4.870 1.00 16.69 84 ARG A N 1
ATOM 695 C CA . ARG A 1 94 ? 40.615 18.773 5.223 1.00 17.00 84 ARG A CA 1
ATOM 696 C C . ARG A 1 94 ? 40.236 19.235 6.635 1.00 15.19 84 ARG A C 1
ATOM 697 O O . ARG A 1 94 ? 39.263 18.752 7.195 1.00 15.65 84 ARG A O 1
ATOM 705 N N . GLY A 1 95 ? 41.009 20.166 7.199 1.00 14.55 85 GLY A N 1
ATOM 706 C CA . GLY A 1 95 ? 40.691 20.758 8.502 1.00 14.12 85 GLY A CA 1
ATOM 707 C C . GLY A 1 95 ? 41.159 19.993 9.731 1.00 14.08 85 GLY A C 1
ATOM 708 O O . GLY A 1 95 ? 40.736 20.307 10.851 1.00 15.32 85 GLY A O 1
ATOM 709 N N . VAL A 1 96 ? 42.038 19.006 9.545 1.00 13.30 86 VAL A N 1
ATOM 710 C CA . VAL A 1 96 ? 42.552 18.233 10.678 1.00 12.93 86 VAL A CA 1
ATOM 711 C C . VAL A 1 96 ? 43.730 18.955 11.324 1.00 12.89 86 VAL A C 1
ATOM 712 O O . VAL A 1 96 ? 44.694 19.321 10.649 1.00 13.89 86 VAL A O 1
ATOM 716 N N . ASN A 1 97 ? 43.628 19.180 12.626 1.00 12.53 87 ASN A N 1
ATOM 717 C CA . ASN A 1 97 ? 44.743 19.705 13.400 1.00 12.66 87 ASN A CA 1
ATOM 718 C C . ASN A 1 97 ? 45.752 18.588 13.667 1.00 12.55 87 ASN A C 1
ATOM 719 O O . ASN A 1 97 ? 45.403 17.575 14.257 1.00 12.64 87 ASN A O 1
ATOM 724 N N . CYS A 1 98 ? 46.988 18.767 13.196 1.00 11.77 88 CYS A N 1
ATOM 725 C CA . CYS A 1 98 ? 48.044 17.765 13.356 1.00 12.11 88 CYS A CA 1
ATOM 726 C C . CYS A 1 98 ? 49.159 18.225 14.281 1.00 11.50 88 CYS A C 1
ATOM 727 O O . CYS A 1 98 ? 50.263 17.662 14.259 1.00 12.28 88 CYS A O 1
ATOM 730 N N . ASP A 1 99 ? 48.871 19.247 15.100 1.00 11.77 89 ASP A N 1
ATOM 731 C CA . ASP A 1 99 ? 49.879 19.831 15.994 1.00 11.98 89 ASP A CA 1
ATOM 732 C C . ASP A 1 99 ? 50.445 18.826 16.986 1.00 12.36 89 ASP A C 1
ATOM 733 O O . ASP A 1 99 ? 51.573 18.981 17.454 1.00 12.87 89 ASP A O 1
ATOM 738 N N . HIS A 1 100 ? 49.661 17.792 17.289 1.00 11.68 90 HIS A N 1
ATOM 739 C CA . HIS A 1 100 ? 49.998 16.848 18.348 1.00 12.44 90 HIS A CA 1
ATOM 740 C C . HIS A 1 100 ? 50.345 15.467 17.822 1.00 12.38 90 HIS A C 1
ATOM 741 O O . HIS A 1 100 ? 50.375 14.491 18.571 1.00 13.55 90 HIS A O 1
ATOM 748 N N . VAL A 1 101 ? 50.647 15.398 16.528 1.00 12.14 91 VAL A N 1
ATOM 749 C CA . VAL A 1 101 ? 51.270 14.200 15.987 1.00 12.55 91 VAL A CA 1
ATOM 750 C C . VAL A 1 101 ? 52.737 14.215 16.424 1.00 13.01 91 VAL A C 1
ATOM 751 O O . VAL A 1 101 ? 53.443 15.208 16.228 1.00 14.79 91 VAL A O 1
ATOM 755 N N . LEU A 1 102 ? 53.168 13.136 17.059 1.00 12.44 92 LEU A N 1
ATOM 756 C CA . LEU A 1 102 ? 54.562 12.942 17.421 1.00 13.15 92 LEU A CA 1
ATOM 757 C C . LEU A 1 102 ? 55.345 12.452 16.205 1.00 13.40 92 LEU A C 1
ATOM 758 O O . LEU A 1 102 ? 54.958 11.473 15.572 1.00 13.34 92 LEU A O 1
ATOM 763 N N . ILE A 1 103 ? 56.446 13.129 15.883 1.00 13.97 93 ILE A N 1
ATOM 764 C CA . ILE A 1 103 ? 57.282 12.737 14.752 1.00 14.79 93 ILE A CA 1
ATOM 765 C C . ILE A 1 103 ? 58.571 12.110 15.271 1.00 15.17 93 ILE A C 1
ATOM 766 O O . ILE A 1 103 ? 59.362 12.764 15.977 1.00 15.86 93 ILE A O 1
ATOM 771 N N . SER A 1 104 ? 58.764 10.836 14.946 1.00 15.66 94 SER A N 1
ATOM 772 C CA . SER A 1 104 ? 59.956 10.103 15.370 1.00 15.99 94 SER A CA 1
ATOM 773 C C . SER A 1 104 ? 61.232 10.695 14.779 1.00 17.08 94 SER A C 1
ATOM 774 O O . SER A 1 104 ? 61.245 11.153 13.633 1.00 17.36 94 SER A O 1
ATOM 777 N N . GLU A 1 105 ? 62.301 10.669 15.569 1.00 18.27 95 GLU A N 1
ATOM 778 C CA . GLU A 1 105 ? 63.609 11.079 15.074 1.00 20.06 95 GLU A CA 1
ATOM 779 C C . GLU A 1 105 ? 64.308 9.975 14.283 1.00 20.25 95 GLU A C 1
ATOM 780 O O . GLU A 1 105 ? 65.270 10.253 13.557 1.00 21.49 95 GLU A O 1
ATOM 786 N N . THR A 1 106 ? 63.837 8.735 14.413 1.00 19.88 96 THR A N 1
ATOM 787 C CA . THR A 1 106 ? 64.557 7.578 13.856 1.00 20.28 96 THR A CA 1
ATOM 788 C C . THR A 1 106 ? 63.720 6.663 12.947 1.00 19.35 96 THR A C 1
ATOM 789 O O . THR A 1 106 ? 64.222 6.129 11.956 1.00 20.80 96 THR A O 1
ATOM 793 N N . ALA A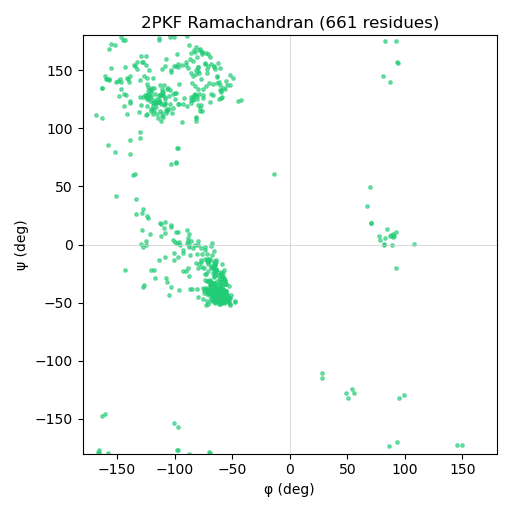 1 107 ? 62.450 6.473 13.286 1.00 17.26 97 ALA A N 1
ATOM 794 C CA . ALA A 1 107 ? 61.619 5.503 12.591 1.00 15.47 97 ALA A CA 1
ATOM 795 C C . ALA A 1 107 ? 60.721 6.174 11.570 1.00 14.56 97 ALA A C 1
ATOM 796 O O . ALA A 1 107 ? 60.361 7.341 11.716 1.00 14.20 97 ALA A O 1
ATOM 798 N N . HIS A 1 108 ? 60.358 5.417 10.544 1.00 13.43 98 HIS A N 1
ATOM 799 C CA . HIS A 1 108 ? 59.435 5.881 9.527 1.00 12.60 98 HIS A CA 1
ATOM 800 C C . HIS A 1 108 ? 57.992 5.639 9.957 1.00 12.15 98 HIS A C 1
ATOM 801 O O . HIS A 1 108 ? 57.730 4.881 10.889 1.00 11.73 98 HIS A O 1
ATOM 808 N N . THR A 1 109 ? 57.067 6.297 9.269 1.00 11.80 99 THR A N 1
ATOM 809 C CA . THR A 1 109 ? 55.643 6.038 9.465 1.00 11.79 99 THR A CA 1
ATOM 810 C C . THR A 1 109 ? 55.359 4.540 9.258 1.00 11.16 99 THR A C 1
ATOM 811 O O . THR A 1 109 ? 55.931 3.896 8.361 1.00 12.14 99 THR A O 1
ATOM 815 N N . ALA A 1 110 ? 54.486 3.979 10.089 1.00 10.97 100 ALA A N 1
ATOM 816 C CA . ALA A 1 110 ? 54.086 2.577 9.954 1.00 10.48 100 ALA A CA 1
ATOM 817 C C . ALA A 1 110 ? 53.617 2.247 8.536 1.00 10.70 100 ALA A C 1
ATOM 818 O O . ALA A 1 110 ? 53.005 3.079 7.868 1.00 10.61 100 ALA A O 1
ATOM 820 N N . ARG A 1 111 ? 53.885 1.026 8.087 1.00 10.94 101 ARG A N 1
ATOM 821 C CA . ARG A 1 111 ? 53.530 0.632 6.730 1.00 11.41 101 ARG A CA 1
ATOM 822 C C . ARG A 1 111 ? 53.142 -0.838 6.615 1.00 11.58 101 ARG A C 1
ATOM 823 O O . ARG A 1 111 ? 53.857 -1.710 7.118 1.00 11.82 101 ARG A O 1
ATOM 831 N N . PHE A 1 112 ? 52.041 -1.081 5.917 1.00 12.29 102 PHE A N 1
ATOM 832 C CA . PHE A 1 112 ? 51.584 -2.408 5.508 1.00 12.85 102 PHE A CA 1
ATOM 833 C C . PHE A 1 112 ? 51.889 -2.523 4.032 1.00 13.44 102 PHE A C 1
ATOM 834 O O . PHE A 1 112 ? 51.522 -1.639 3.266 1.00 13.96 102 PHE A O 1
ATOM 842 N N . THR A 1 113 ? 52.571 -3.592 3.635 1.00 12.94 103 THR A N 1
ATOM 843 C CA . THR A 1 113 ? 52.875 -3.827 2.234 1.00 13.61 103 THR A CA 1
ATOM 844 C C . THR A 1 113 ? 52.307 -5.188 1.884 1.00 13.99 103 THR A C 1
ATOM 845 O O . THR A 1 113 ? 52.500 -6.152 2.622 1.00 14.35 103 THR A O 1
ATOM 849 N N . CYS A 1 114 ? 51.588 -5.276 0.776 1.00 13.30 104 CYS A N 1
ATOM 850 C CA . CYS A 1 114 ? 50.970 -6.543 0.400 1.00 13.94 104 CYS A CA 1
ATOM 851 C C . CYS A 1 114 ? 51.031 -6.743 -1.092 1.00 13.50 104 CYS A C 1
ATOM 852 O O . CYS A 1 114 ? 50.646 -5.854 -1.849 1.00 14.15 104 CYS A O 1
ATOM 855 N N . THR A 1 115 ? 51.530 -7.902 -1.509 1.00 12.62 105 THR A N 1
ATOM 856 C CA . THR A 1 115 ? 51.518 -8.279 -2.916 1.00 12.95 105 THR A CA 1
ATOM 857 C C . THR A 1 115 ? 50.582 -9.462 -3.116 1.00 12.39 105 THR A C 1
ATOM 858 O O . THR A 1 115 ? 50.679 -10.462 -2.403 1.00 11.98 105 THR A O 1
ATOM 862 N N . THR A 1 116 ? 49.680 -9.315 -4.078 1.00 12.31 106 THR A N 1
ATOM 863 C CA . THR A 1 116 ? 48.633 -10.289 -4.361 1.00 12.52 106 THR A CA 1
ATOM 864 C C . THR A 1 116 ? 48.813 -10.837 -5.769 1.00 12.56 106 THR A C 1
ATOM 865 O O . THR A 1 116 ? 49.047 -10.074 -6.707 1.00 12.72 106 THR A O 1
ATOM 869 N N . ASP A 1 117 ? 48.709 -12.162 -5.911 1.00 12.34 107 ASP A N 1
ATOM 870 C CA . ASP A 1 117 ? 48.845 -12.803 -7.224 1.00 12.47 107 ASP A CA 1
ATOM 871 C C . ASP A 1 117 ? 47.490 -13.086 -7.904 1.00 13.20 107 ASP A C 1
ATOM 872 O O . ASP A 1 117 ? 46.422 -12.728 -7.374 1.00 13.73 107 ASP A O 1
ATOM 877 N N . VAL A 1 118 ? 47.533 -13.726 -9.073 1.00 13.86 108 VAL A N 1
ATOM 878 C CA . VAL A 1 118 ? 46.333 -13.930 -9.886 1.00 14.76 108 VAL A CA 1
ATOM 879 C C . VAL A 1 118 ? 45.283 -14.825 -9.196 1.00 14.87 108 VAL A C 1
ATOM 880 O O . VAL A 1 118 ? 44.083 -14.697 -9.470 1.00 15.90 108 VAL A O 1
ATOM 884 N N . ASP A 1 119 ? 45.745 -15.702 -8.302 1.00 14.67 109 ASP A N 1
ATOM 885 C CA . ASP A 1 119 ? 44.859 -16.622 -7.571 1.00 14.40 109 ASP A CA 1
ATOM 886 C C . ASP A 1 119 ? 44.524 -16.111 -6.174 1.00 14.70 109 ASP A C 1
ATOM 887 O O . ASP A 1 119 ? 43.950 -16.842 -5.354 1.00 14.78 109 ASP A O 1
ATOM 892 N N . MET A 1 120 ? 44.880 -14.851 -5.912 1.00 14.03 110 MET A N 1
ATOM 893 C CA . MET A 1 120 ? 44.641 -14.173 -4.620 1.00 14.35 110 MET A CA 1
ATOM 894 C C . MET A 1 120 ? 45.501 -14.677 -3.460 1.00 13.64 110 MET A C 1
ATOM 895 O O . MET A 1 120 ? 45.189 -14.445 -2.281 1.00 14.00 110 MET A O 1
ATOM 900 N N . ALA A 1 121 ? 46.597 -15.352 -3.800 1.00 13.06 111 ALA A N 1
ATOM 901 C CA . ALA A 1 121 ? 47.657 -15.609 -2.824 1.00 12.29 111 ALA A CA 1
ATOM 902 C C . ALA A 1 121 ? 48.257 -14.260 -2.432 1.00 11.73 111 ALA A C 1
ATOM 903 O O . ALA A 1 121 ? 48.260 -13.316 -3.232 1.00 11.69 111 ALA A O 1
ATOM 905 N N . GLN A 1 122 ? 48.760 -14.183 -1.211 1.00 11.63 112 GLN A N 1
ATOM 906 C CA . GLN A 1 122 ? 49.265 -12.909 -0.689 1.00 11.68 112 GLN A CA 1
ATOM 907 C C . GLN A 1 122 ? 50.536 -13.080 0.094 1.00 11.75 112 GLN A C 1
ATOM 908 O O . GLN A 1 122 ? 50.679 -14.054 0.836 1.00 11.65 112 GLN A O 1
ATOM 914 N N . ILE A 1 123 ? 51.456 -12.132 -0.102 1.00 12.06 113 ILE A N 1
ATOM 915 C CA . ILE A 1 123 ? 52.675 -12.042 0.691 1.00 12.37 113 ILE A CA 1
ATOM 916 C C . ILE A 1 123 ? 52.780 -10.610 1.192 1.00 12.71 113 ILE A C 1
ATOM 917 O O . ILE A 1 123 ? 52.845 -9.679 0.393 1.00 12.52 113 ILE A O 1
ATOM 922 N N . ALA A 1 124 ? 52.792 -10.454 2.510 1.00 12.85 114 ALA A N 1
ATOM 923 C CA . ALA A 1 124 ? 52.660 -9.143 3.141 1.00 13.18 114 ALA A CA 1
ATOM 924 C C . ALA A 1 124 ? 53.685 -8.886 4.224 1.00 13.70 114 ALA A C 1
ATOM 925 O O . ALA A 1 124 ? 54.240 -9.812 4.829 1.00 13.83 114 ALA A O 1
ATOM 927 N N . SER A 1 125 ? 53.923 -7.606 4.489 1.00 14.04 115 SER A N 1
ATOM 928 C CA . SER A 1 125 ? 54.741 -7.224 5.622 1.00 14.18 115 SER A CA 1
ATOM 929 C C . SER A 1 125 ? 54.063 -6.117 6.408 1.00 13.80 115 SER A C 1
ATOM 930 O O . SER A 1 125 ? 53.315 -5.298 5.852 1.00 13.41 115 SER A O 1
ATOM 933 N N . PHE A 1 126 ? 54.349 -6.098 7.705 1.00 13.65 116 PHE A N 1
ATOM 934 C CA . PHE A 1 126 ? 53.883 -5.060 8.605 1.00 13.81 116 PHE A CA 1
ATOM 935 C C . PHE A 1 126 ? 55.094 -4.448 9.275 1.00 12.78 116 PHE A C 1
ATOM 936 O O . PHE A 1 126 ? 55.830 -5.137 9.972 1.00 12.46 116 PHE A O 1
ATOM 944 N N . TYR A 1 127 ? 55.287 -3.154 9.058 1.00 12.08 117 TYR A N 1
ATOM 945 C CA . TYR A 1 127 ? 56.361 -2.391 9.694 1.00 12.15 117 TYR A CA 1
ATOM 946 C C . TYR A 1 127 ? 55.756 -1.384 10.673 1.00 12.14 117 TYR A C 1
ATOM 947 O O . TYR A 1 127 ? 55.161 -0.396 10.251 1.00 11.92 117 TYR A O 1
ATOM 956 N N . PRO A 1 128 ? 55.869 -1.641 11.987 1.00 12.29 118 PRO A N 1
ATOM 957 C CA . PRO A 1 128 ? 55.248 -0.688 12.935 1.00 12.49 118 PRO A CA 1
ATOM 958 C C . PRO A 1 128 ? 55.933 0.682 13.012 1.00 12.32 118 PRO A C 1
ATOM 959 O O . PRO A 1 128 ? 55.261 1.693 13.237 1.00 12.12 118 PRO A O 1
ATOM 963 N N . GLY A 1 129 ? 57.246 0.729 12.807 1.00 11.72 119 GLY A N 1
ATOM 964 C CA . GLY A 1 129 ? 57.980 1.984 12.788 1.00 12.39 119 GLY A CA 1
ATOM 965 C C . GLY A 1 129 ? 57.678 2.889 13.960 1.00 12.44 119 GLY A C 1
ATOM 966 O O . GLY A 1 129 ? 57.713 2.466 15.114 1.00 13.31 119 GLY A O 1
ATOM 967 N N . ALA A 1 130 ? 57.331 4.128 13.629 1.00 11.90 120 ALA A N 1
ATOM 968 C CA . ALA A 1 130 ? 57.070 5.151 14.628 1.00 12.31 120 ALA A CA 1
ATOM 969 C C . ALA A 1 130 ? 55.862 4.876 15.520 1.00 12.65 120 ALA A C 1
ATOM 970 O O . ALA A 1 130 ? 55.736 5.498 16.577 1.00 12.72 120 ALA A O 1
ATOM 972 N N . MET A 1 131 ? 54.975 3.968 15.105 1.00 13.34 121 MET A N 1
ATOM 973 C CA . MET A 1 131 ? 53.764 3.681 15.905 1.00 13.98 121 MET A CA 1
ATOM 974 C C . MET A 1 131 ? 54.083 3.347 17.357 1.00 14.39 121 MET A C 1
ATOM 975 O O . MET A 1 131 ? 53.343 3.728 18.275 1.00 14.75 121 MET A O 1
ATOM 980 N N . SER A 1 132 ? 55.203 2.660 17.567 1.00 15.24 122 SER A N 1
ATOM 981 C CA . SER A 1 132 ? 55.599 2.245 18.903 1.00 15.56 122 SER A CA 1
ATOM 982 C C . SER A 1 132 ? 55.915 3.428 19.826 1.00 15.32 122 SER A C 1
ATOM 983 O O . SER A 1 132 ? 55.931 3.279 21.047 1.00 17.33 122 SER A O 1
ATOM 986 N N . GLU A 1 133 ? 56.134 4.606 19.249 1.00 13.86 123 GLU A N 1
ATOM 987 C CA . GLU A 1 133 ? 56.425 5.786 20.057 1.00 13.40 123 GLU A CA 1
ATOM 988 C C . GLU A 1 133 ? 55.177 6.536 20.520 1.00 13.08 123 GLU A C 1
ATOM 989 O O . GLU A 1 133 ? 55.289 7.520 21.258 1.00 12.92 123 GLU A O 1
ATOM 995 N N . ALA A 1 134 ? 53.990 6.078 20.105 1.00 12.47 124 ALA A N 1
ATOM 996 C CA . ALA A 1 134 ? 52.749 6.702 20.576 1.00 12.47 124 ALA A CA 1
ATOM 997 C C . ALA A 1 134 ? 52.634 6.636 22.101 1.00 12.85 124 ALA A C 1
ATOM 998 O O . ALA A 1 134 ? 52.002 7.504 22.710 1.00 13.11 124 ALA A O 1
ATOM 1000 N N . ARG A 1 135 ? 53.266 5.627 22.706 1.00 13.09 125 ARG A N 1
ATOM 1001 C CA . ARG A 1 135 ? 53.321 5.511 24.175 1.00 14.30 125 ARG A CA 1
ATOM 1002 C C . ARG A 1 135 ? 53.971 6.715 24.860 1.00 14.18 125 ARG A C 1
ATOM 1003 O O . ARG A 1 135 ? 53.784 6.907 26.068 1.00 14.93 125 ARG A O 1
ATOM 1011 N N . ASN A 1 136 ? 54.702 7.521 24.090 1.00 13.99 126 ASN A N 1
ATOM 1012 C CA . ASN A 1 136 ? 55.384 8.708 24.616 1.00 14.23 126 ASN A CA 1
ATOM 1013 C C . ASN A 1 136 ? 54.567 9.983 24.500 1.00 14.18 126 ASN A C 1
ATOM 1014 O O . ASN A 1 136 ? 54.980 11.035 24.988 1.00 14.67 126 ASN A O 1
ATOM 1019 N N . ILE A 1 137 ? 53.403 9.891 23.857 1.00 12.98 127 ILE A N 1
ATOM 1020 C CA . ILE A 1 137 ? 52.517 11.041 23.754 1.00 13.52 127 ILE A CA 1
ATOM 1021 C C . ILE A 1 137 ? 51.816 11.294 25.082 1.00 13.62 127 ILE A C 1
ATOM 1022 O O . ILE A 1 137 ? 51.310 10.366 25.707 1.00 14.56 127 ILE A O 1
ATOM 1027 N N . LYS A 1 138 ? 51.796 12.560 25.491 1.00 13.54 128 LYS A N 1
ATOM 1028 C CA . LYS A 1 138 ? 51.028 12.975 26.659 1.00 14.02 128 LYS A CA 1
ATOM 1029 C C . LYS A 1 138 ? 49.787 13.769 26.268 1.00 13.29 128 LYS A C 1
ATOM 1030 O O . LYS A 1 138 ? 49.877 14.851 25.684 1.00 12.84 128 LYS A O 1
ATOM 1036 N N . LEU A 1 139 ? 48.613 13.217 26.564 1.00 12.57 129 LEU A N 1
ATOM 1037 C CA . LEU A 1 139 ? 47.370 13.952 26.353 1.00 12.32 129 LEU A CA 1
ATOM 1038 C C . LEU A 1 139 ? 47.336 15.256 27.166 1.00 12.51 129 LEU A C 1
ATOM 1039 O O . LEU A 1 139 ? 46.679 16.210 26.762 1.00 12.12 129 LEU A O 1
ATOM 1044 N N . ALA A 1 140 ? 48.071 15.302 28.280 1.00 12.90 130 ALA A N 1
ATOM 1045 C CA . ALA A 1 140 ? 48.199 16.547 29.039 1.00 13.77 130 ALA A CA 1
ATOM 1046 C C . ALA A 1 140 ? 48.704 17.696 28.173 1.00 13.90 130 ALA A C 1
ATOM 1047 O O . ALA A 1 140 ? 48.288 18.833 28.368 1.00 14.25 130 ALA A O 1
ATOM 1049 N N . ASP A 1 141 ? 49.577 17.406 27.199 1.00 14.29 131 ASP A N 1
ATOM 1050 C CA . ASP A 1 141 ? 50.059 18.446 26.271 1.00 15.07 131 ASP A CA 1
ATOM 1051 C C . ASP A 1 141 ? 48.965 18.958 25.338 1.00 14.82 131 ASP A C 1
ATOM 1052 O O . ASP A 1 141 ? 48.926 20.145 24.987 1.00 15.31 131 ASP A O 1
ATOM 1057 N N . VAL A 1 142 ? 48.063 18.072 24.935 1.00 14.27 132 VAL A N 1
ATOM 1058 C CA . VAL A 1 142 ? 46.926 18.492 24.136 1.00 14.27 132 VAL A CA 1
ATOM 1059 C C . VAL A 1 142 ? 46.057 19.424 24.971 1.00 13.40 132 VAL A C 1
ATOM 1060 O O . VAL A 1 142 ? 45.655 20.503 24.509 1.00 14.00 132 VAL A O 1
ATOM 1064 N N . VAL A 1 143 ? 45.772 19.010 26.206 1.00 12.93 133 VAL A N 1
ATOM 1065 C CA . VAL A 1 143 ? 44.922 19.814 27.104 1.00 12.94 133 VAL A CA 1
ATOM 1066 C C . VAL A 1 143 ? 45.534 21.196 27.367 1.00 13.85 133 VAL A C 1
ATOM 1067 O O . VAL A 1 143 ? 44.814 22.197 27.349 1.00 14.43 133 VAL A O 1
ATOM 1071 N N . SER A 1 144 ? 46.849 21.261 27.563 1.00 13.57 134 SER A N 1
ATOM 1072 C CA . SER A 1 144 ? 47.525 22.549 27.750 1.00 14.55 134 SER A CA 1
ATOM 1073 C C . SER A 1 144 ? 47.331 23.480 26.553 1.00 14.26 134 SER A C 1
ATOM 1074 O O . SER A 1 144 ? 47.168 24.684 26.712 1.00 14.28 134 SER A O 1
ATOM 1077 N N . ALA A 1 145 ? 47.346 22.919 25.353 1.00 13.66 135 ALA A N 1
ATOM 1078 C CA . ALA A 1 145 ? 47.278 23.695 24.127 1.00 13.34 135 ALA A CA 1
ATOM 1079 C C . ALA A 1 145 ? 45.865 24.155 23.762 1.00 13.28 135 ALA A C 1
ATOM 1080 O O . ALA A 1 145 ? 45.665 25.290 23.347 1.00 13.04 135 ALA A O 1
ATOM 1082 N N . ILE A 1 146 ? 44.889 23.248 23.859 1.00 13.42 136 ILE A N 1
ATOM 1083 C CA . ILE A 1 146 ? 43.555 23.527 23.333 1.00 13.71 136 ILE A CA 1
ATOM 1084 C C . ILE A 1 146 ? 42.426 23.371 24.354 1.00 13.34 136 ILE A C 1
ATOM 1085 O O . ILE A 1 146 ? 41.263 23.544 23.998 1.00 14.43 136 ILE A O 1
ATOM 1090 N N . GLY A 1 147 ? 42.766 23.071 25.605 1.00 13.46 137 GLY A N 1
ATOM 1091 C CA . GLY A 1 147 ? 41.747 22.754 26.606 1.00 13.50 137 GLY A CA 1
ATOM 1092 C C . GLY A 1 147 ? 41.332 21.302 26.488 1.00 13.40 137 GLY A C 1
ATOM 1093 O O . GLY A 1 147 ? 41.786 20.581 25.591 1.00 13.53 137 GLY A O 1
ATOM 1094 N N . LYS A 1 148 ? 40.483 20.851 27.403 1.00 12.96 138 LYS A N 1
ATOM 1095 C CA . LYS A 1 148 ? 39.972 19.488 27.323 1.00 12.80 138 LYS A CA 1
ATOM 1096 C C . LYS A 1 148 ? 39.211 19.244 26.032 1.00 12.27 138 LYS A C 1
ATOM 1097 O O . LYS A 1 148 ? 38.282 19.981 25.714 1.00 12.45 138 LYS A O 1
ATOM 1103 N N . PRO A 1 149 ? 39.588 18.197 25.275 1.00 12.17 139 PRO A N 1
ATOM 1104 C CA . PRO A 1 149 ? 38.723 17.806 24.156 1.00 12.34 139 PRO A CA 1
ATOM 1105 C C . PRO A 1 149 ? 37.330 17.357 24.627 1.00 12.93 139 PRO A C 1
ATOM 1106 O O . PRO A 1 149 ? 37.169 16.945 25.772 1.00 13.52 139 PRO A O 1
ATOM 1110 N N . GLU A 1 150 ? 36.348 17.448 23.735 1.00 12.67 140 GLU A N 1
ATOM 1111 C CA . GLU A 1 150 ? 35.007 16.945 23.998 1.00 14.35 140 GLU A CA 1
ATOM 1112 C C . GLU A 1 150 ? 35.028 15.413 24.120 1.00 12.95 140 GLU A C 1
ATOM 1113 O O . GLU A 1 150 ? 34.260 14.831 24.892 1.00 13.13 140 GLU A O 1
ATOM 1119 N N . LEU A 1 151 ? 35.921 14.770 23.361 1.00 11.56 141 LEU A N 1
ATOM 1120 C CA . LEU A 1 151 ? 36.055 13.316 23.374 1.00 10.60 141 LEU A CA 1
ATOM 1121 C C . LEU A 1 151 ? 37.438 12.938 22.899 1.00 9.89 141 LEU A C 1
ATOM 1122 O O . LEU A 1 151 ? 37.978 13.573 21.999 1.00 10.26 141 LEU A O 1
ATOM 1127 N N . VAL A 1 152 ? 38.009 11.908 23.525 1.00 8.72 142 VAL A N 1
ATOM 1128 C CA . VAL A 1 152 ? 39.234 11.287 23.032 1.00 9.24 142 VAL A CA 1
ATOM 1129 C C . VAL A 1 152 ? 38.879 9.888 22.546 1.00 8.76 142 VAL A C 1
ATOM 1130 O O . VAL A 1 152 ? 38.381 9.081 23.314 1.00 9.58 142 VAL A O 1
ATOM 1134 N N . ILE A 1 153 ? 39.135 9.606 21.271 1.00 8.93 143 ILE A N 1
ATOM 1135 C CA . ILE A 1 153 ? 38.949 8.256 20.740 1.00 8.77 143 ILE A CA 1
ATOM 1136 C C . ILE A 1 153 ? 40.214 7.454 21.011 1.00 8.74 143 ILE A C 1
ATOM 1137 O O . ILE A 1 153 ? 41.294 7.873 20.618 1.00 9.19 143 ILE A O 1
ATOM 1142 N N . ILE A 1 154 ? 40.074 6.313 21.690 1.00 8.63 144 ILE A N 1
ATOM 1143 C CA . ILE A 1 154 ? 41.196 5.399 21.931 1.00 9.31 144 ILE A CA 1
ATOM 1144 C C . ILE A 1 154 ? 41.133 4.298 20.872 1.00 9.03 144 ILE A C 1
ATOM 1145 O O . ILE A 1 154 ? 40.567 3.217 21.090 1.00 8.86 144 ILE A O 1
ATOM 1150 N N . GLY A 1 155 ? 41.679 4.597 19.696 1.00 8.87 145 GLY A N 1
ATOM 1151 C CA . GLY A 1 155 ? 41.674 3.626 18.599 1.00 9.37 145 GLY A CA 1
ATOM 1152 C C . GLY A 1 155 ? 42.778 2.587 18.686 1.00 9.81 145 GLY A C 1
ATOM 1153 O O . GLY A 1 155 ? 43.709 2.701 19.502 1.00 10.43 145 GLY A O 1
ATOM 1154 N N . ALA A 1 156 ? 42.685 1.566 17.840 1.00 10.03 146 ALA A N 1
ATOM 1155 C CA . ALA A 1 156 ? 43.757 0.582 17.729 1.00 10.63 146 ALA A CA 1
ATOM 1156 C C . ALA A 1 156 ? 45.088 1.299 17.495 1.00 10.79 146 ALA A C 1
ATOM 1157 O O . ALA A 1 156 ? 45.167 2.237 16.697 1.00 11.33 146 ALA A O 1
ATOM 1159 N N . ASN A 1 157 ? 46.127 0.832 18.192 1.00 10.90 147 ASN A N 1
ATOM 1160 C CA . ASN A 1 157 ? 47.410 1.528 18.279 1.00 11.18 147 ASN A CA 1
ATOM 1161 C C . ASN A 1 157 ? 48.438 0.552 18.839 1.00 12.23 147 ASN A C 1
ATOM 1162 O O . ASN A 1 157 ? 48.117 -0.603 19.121 1.00 12.75 147 ASN A O 1
ATOM 1167 N N . ASP A 1 158 ? 49.647 1.052 19.052 1.00 12.55 148 ASP A N 1
ATOM 1168 C CA . ASP A 1 158 ? 50.591 0.390 19.961 1.00 13.33 148 ASP A CA 1
ATOM 1169 C C . ASP A 1 158 ? 49.800 -0.002 21.233 1.00 13.24 148 ASP A C 1
ATOM 1170 O O . ASP A 1 158 ? 49.134 0.866 21.826 1.00 12.58 148 ASP A O 1
ATOM 1175 N N . PRO A 1 159 ? 49.792 -1.298 21.616 1.00 13.76 149 PRO A N 1
ATOM 1176 C CA . PRO A 1 159 ? 49.030 -1.670 22.821 1.00 14.02 149 PRO A CA 1
ATOM 1177 C C . PRO A 1 159 ? 49.335 -0.838 24.062 1.00 13.53 149 PRO A C 1
ATOM 1178 O O . PRO A 1 159 ? 48.406 -0.428 24.766 1.00 12.75 149 PRO A O 1
ATOM 1182 N N . GLU A 1 160 ? 50.607 -0.560 24.330 1.00 13.57 150 GLU A N 1
ATOM 1183 C CA . GLU A 1 160 ? 50.944 0.232 25.518 1.00 14.19 150 GLU A CA 1
ATOM 1184 C C . GLU A 1 160 ? 50.346 1.637 25.452 1.00 13.01 150 GLU A C 1
ATOM 1185 O O . GLU A 1 160 ? 49.865 2.159 26.458 1.00 13.07 150 GLU A O 1
ATOM 1191 N N . ALA A 1 161 ? 50.375 2.239 24.266 1.00 12.12 151 ALA A N 1
ATOM 1192 C CA . ALA A 1 161 ? 49.765 3.553 24.058 1.00 11.63 151 ALA A CA 1
ATOM 1193 C C . ALA A 1 161 ? 48.257 3.503 24.350 1.00 11.20 151 ALA A C 1
ATOM 1194 O O . ALA A 1 161 ? 47.722 4.406 24.986 1.00 10.68 151 ALA A O 1
ATOM 1196 N N . MET A 1 162 ? 47.576 2.447 23.920 1.00 10.44 152 MET A N 1
ATOM 1197 C CA . MET A 1 162 ? 46.145 2.336 24.203 1.00 10.69 152 MET A CA 1
ATOM 1198 C C . MET A 1 162 ? 45.892 2.360 25.698 1.00 11.37 152 MET A C 1
ATOM 1199 O O . MET A 1 162 ? 44.998 3.060 26.167 1.00 11.04 152 MET A O 1
ATOM 1204 N N . PHE A 1 163 ? 46.687 1.613 26.454 1.00 11.29 153 PHE A N 1
ATOM 1205 C CA . PHE A 1 163 ? 46.533 1.591 27.899 1.00 12.28 153 PHE A CA 1
ATOM 1206 C C . PHE A 1 163 ? 46.845 2.960 28.498 1.00 11.56 153 PHE A C 1
ATOM 1207 O O . PHE A 1 163 ? 46.066 3.484 29.299 1.00 11.70 153 PHE A O 1
ATOM 1215 N N . LEU A 1 164 ? 47.987 3.516 28.128 1.00 10.86 154 LEU A N 1
ATOM 1216 C CA . LEU A 1 164 ? 48.418 4.790 28.696 1.00 11.42 154 LEU A CA 1
ATOM 1217 C C . LEU A 1 164 ? 47.446 5.937 28.389 1.00 11.00 154 LEU A C 1
ATOM 1218 O O . LEU A 1 164 ? 47.162 6.782 29.253 1.00 11.30 154 LEU A O 1
ATOM 1223 N N . HIS A 1 165 ? 46.930 5.975 27.163 1.00 10.81 155 HIS A N 1
ATOM 1224 C CA . HIS A 1 165 ? 45.939 7.000 26.814 1.00 10.89 155 HIS A CA 1
ATOM 1225 C C . HIS A 1 165 ? 44.670 6.860 27.614 1.00 10.55 155 HIS A C 1
ATOM 1226 O O . HIS A 1 165 ? 44.100 7.870 28.049 1.00 10.41 155 HIS A O 1
ATOM 1233 N N . THR A 1 166 ? 44.205 5.627 27.810 1.00 10.23 156 THR A N 1
ATOM 1234 C CA . THR A 1 166 ? 42.994 5.408 28.603 1.00 10.34 156 THR A CA 1
ATOM 1235 C C . THR A 1 166 ? 43.219 5.881 30.043 1.00 10.88 156 THR A C 1
ATOM 1236 O O . THR A 1 166 ? 42.391 6.590 30.617 1.00 10.62 156 THR A O 1
ATOM 1240 N N . GLU A 1 167 ? 44.346 5.477 30.627 1.00 11.83 157 GLU A N 1
ATOM 1241 C CA . GLU A 1 167 ? 44.701 5.878 31.978 1.00 12.60 157 GLU A CA 1
ATOM 1242 C C . GLU A 1 167 ? 44.766 7.389 32.106 1.00 12.65 157 GLU A C 1
ATOM 1243 O O . GLU A 1 167 ? 44.282 7.961 33.087 1.00 12.91 157 GLU A O 1
ATOM 1249 N N . GLU A 1 168 ? 45.353 8.046 31.113 1.00 11.59 158 GLU A N 1
ATOM 1250 C CA . GLU A 1 168 ? 45.477 9.493 31.157 1.00 11.84 158 GLU A CA 1
ATOM 1251 C C . GLU A 1 168 ? 44.115 10.192 31.032 1.00 11.52 158 GLU A C 1
ATOM 1252 O O . GLU A 1 168 ? 43.877 11.224 31.668 1.00 11.48 158 GLU A O 1
ATOM 1258 N N . CYS A 1 169 ? 43.214 9.644 30.216 1.00 11.07 159 CYS A N 1
ATOM 1259 C CA . CYS A 1 169 ? 41.850 10.188 30.137 1.00 11.05 159 CYS A CA 1
ATOM 1260 C C . CYS A 1 169 ? 41.188 10.107 31.503 1.00 11.41 159 CYS A C 1
ATOM 1261 O O . CYS A 1 169 ? 40.550 11.065 31.956 1.00 11.33 159 CYS A O 1
ATOM 1264 N N . ARG A 1 170 ? 41.369 8.977 32.185 1.00 11.94 160 ARG A N 1
ATOM 1265 C CA . ARG A 1 170 ? 40.814 8.852 33.541 1.00 12.82 160 ARG A CA 1
ATOM 1266 C C . ARG A 1 170 ? 41.426 9.868 34.492 1.00 13.84 160 ARG A C 1
ATOM 1267 O O . ARG A 1 170 ? 40.695 10.513 35.256 1.00 14.34 160 ARG A O 1
ATOM 1275 N N . LYS A 1 171 ? 42.748 10.007 34.453 1.00 14.09 161 LYS A N 1
ATOM 1276 C CA . LYS A 1 171 ? 43.477 10.935 35.326 1.00 14.93 161 LYS A CA 1
ATOM 1277 C C . LYS A 1 171 ? 43.049 12.374 35.105 1.00 14.37 161 LYS A C 1
ATOM 1278 O O . LYS A 1 171 ? 42.811 13.113 36.062 1.00 15.07 161 LYS A O 1
ATOM 1284 N N . LEU A 1 172 ? 42.943 12.768 33.837 1.00 12.81 162 LEU A N 1
ATOM 1285 C CA . LEU A 1 172 ? 42.660 14.153 33.468 1.00 12.36 162 LEU A CA 1
ATOM 1286 C C . LEU A 1 172 ? 41.176 14.505 33.408 1.00 11.91 162 LEU A C 1
ATOM 1287 O O . LEU A 1 172 ? 40.826 15.675 33.238 1.00 12.66 162 LEU A O 1
ATOM 1292 N N . GLY A 1 173 ? 40.315 13.490 33.513 1.00 11.26 163 GLY A N 1
ATOM 1293 C CA . GLY A 1 173 ? 38.865 13.670 33.409 1.00 10.74 163 GLY A CA 1
ATOM 1294 C C . GLY A 1 173 ? 38.427 14.021 31.991 1.00 10.62 163 GLY A C 1
ATOM 1295 O O . GLY A 1 173 ? 37.683 14.990 31.769 1.00 11.37 163 GLY A O 1
ATOM 1296 N N . LEU A 1 174 ? 38.902 13.228 31.024 1.00 10.98 164 LEU A N 1
ATOM 1297 C CA . LEU A 1 174 ? 38.512 13.401 29.629 1.00 10.69 164 LEU A CA 1
ATOM 1298 C C . LEU A 1 174 ? 37.599 12.266 29.209 1.00 11.01 164 LEU A C 1
ATOM 1299 O O . LEU A 1 174 ? 37.970 11.093 29.336 1.00 10.53 164 LEU A O 1
ATOM 1304 N N . ALA A 1 175 ? 36.443 12.617 28.666 1.00 10.71 165 ALA A N 1
ATOM 1305 C CA . ALA A 1 175 ? 35.542 11.630 28.077 1.00 10.42 165 ALA A CA 1
ATOM 1306 C C . ALA A 1 175 ? 36.268 10.886 26.975 1.00 10.23 165 ALA A C 1
ATOM 1307 O O . ALA A 1 175 ? 36.954 11.509 26.155 1.00 9.84 165 ALA A O 1
ATOM 1309 N N . PHE A 1 176 ? 36.124 9.565 26.968 1.00 9.90 166 PHE A N 1
ATOM 1310 C CA . PHE A 1 176 ? 36.805 8.752 25.951 1.00 9.60 166 PHE A CA 1
ATOM 1311 C C . PHE A 1 176 ? 35.929 7.696 25.306 1.00 10.20 166 PHE A C 1
ATOM 1312 O O . PHE A 1 176 ? 34.946 7.238 25.897 1.00 10.22 166 PHE A O 1
ATOM 1320 N N . ALA A 1 177 ? 36.281 7.333 24.075 1.00 9.78 167 ALA A N 1
ATOM 1321 C CA . ALA A 1 177 ? 35.638 6.217 23.384 1.00 10.26 167 ALA A CA 1
ATOM 1322 C C . ALA A 1 177 ? 36.632 5.061 23.317 1.00 9.94 167 ALA A C 1
ATOM 1323 O O . ALA A 1 177 ? 37.747 5.226 22.801 1.00 10.68 167 ALA A O 1
ATOM 1325 N N . ALA A 1 178 ? 36.254 3.907 23.871 1.00 10.31 168 ALA A N 1
ATOM 1326 C CA . ALA A 1 178 ? 37.057 2.691 23.736 1.00 9.92 168 ALA A CA 1
ATOM 1327 C C . ALA A 1 178 ? 36.782 2.153 22.345 1.00 10.44 168 ALA A C 1
ATOM 1328 O O . ALA A 1 178 ? 35.640 1.800 22.038 1.00 10.87 168 ALA A O 1
ATOM 1330 N N . ASP A 1 179 ? 37.802 2.141 21.496 1.00 9.90 169 ASP A N 1
ATOM 1331 C CA . ASP A 1 179 ? 37.636 1.753 20.104 1.00 10.19 169 ASP A CA 1
ATOM 1332 C C . ASP A 1 179 ? 38.762 0.787 19.688 1.00 10.54 169 ASP A C 1
ATOM 1333 O O . ASP A 1 179 ? 39.545 1.096 18.796 1.00 10.17 169 ASP A O 1
ATOM 1338 N N . PRO A 1 180 ? 38.855 -0.383 20.346 1.00 10.83 170 PRO A N 1
ATOM 1339 C CA . PRO A 1 180 ? 40.023 -1.245 20.133 1.00 11.70 170 PRO A CA 1
ATOM 1340 C C . PRO A 1 180 ? 40.038 -2.051 18.838 1.00 12.05 170 PRO A C 1
ATOM 1341 O O . PRO A 1 180 ? 41.104 -2.569 18.473 1.00 12.67 170 PRO A O 1
ATOM 1345 N N . SER A 1 181 ? 38.896 -2.134 18.147 1.00 12.40 171 SER A N 1
ATOM 1346 C CA . SER A 1 181 ? 38.697 -2.948 16.929 1.00 13.68 171 SER A CA 1
ATOM 1347 C C . SER A 1 181 ? 39.590 -4.192 16.827 1.00 14.71 171 SER A C 1
ATOM 1348 O O . SER A 1 181 ? 39.467 -5.108 17.645 1.00 15.04 171 SER A O 1
ATOM 1351 N N . GLN A 1 182 ? 40.485 -4.211 15.845 1.00 15.52 172 GLN A N 1
ATOM 1352 C CA . GLN A 1 182 ? 41.275 -5.423 15.563 1.00 17.41 172 GLN A CA 1
ATOM 1353 C C . GLN A 1 182 ? 42.185 -5.873 16.716 1.00 16.83 172 GLN A C 1
ATOM 1354 O O . GLN A 1 182 ? 42.524 -7.072 16.814 1.00 17.31 172 GLN A O 1
ATOM 1360 N N . GLN A 1 183 ? 42.554 -4.949 17.609 1.00 16.06 173 GLN A N 1
ATOM 1361 C CA . GLN A 1 183 ? 43.395 -5.307 18.766 1.00 15.97 173 GLN A CA 1
ATOM 1362 C C . GLN A 1 183 ? 42.729 -6.266 19.744 1.00 16.24 173 GLN A C 1
ATOM 1363 O O . GLN A 1 183 ? 43.405 -6.900 20.556 1.00 16.27 173 GLN A O 1
ATOM 1369 N N . LEU A 1 184 ? 41.410 -6.399 19.668 1.00 15.96 174 LEU A N 1
ATOM 1370 C CA . LEU A 1 184 ? 40.704 -7.363 20.514 1.00 16.67 174 LEU A CA 1
ATOM 1371 C C . LEU A 1 184 ? 41.175 -8.789 20.222 1.00 17.15 174 LEU A C 1
ATOM 1372 O O . LEU A 1 184 ? 41.112 -9.649 21.102 1.00 19.01 174 LEU A O 1
ATOM 1377 N N . ALA A 1 185 ? 41.643 -9.025 19.001 1.00 17.59 175 ALA A N 1
ATOM 1378 C CA . ALA A 1 185 ? 42.110 -10.351 18.595 1.00 18.42 175 ALA A CA 1
ATOM 1379 C C . ALA A 1 185 ? 43.592 -10.579 18.888 1.00 19.08 175 ALA A C 1
ATOM 1380 O O . ALA A 1 185 ? 44.189 -11.546 18.382 1.00 19.67 175 ALA A O 1
ATOM 1382 N N . ARG A 1 186 ? 44.194 -9.689 19.681 1.00 19.69 176 ARG A N 1
ATOM 1383 C CA . ARG A 1 186 ? 45.614 -9.791 20.052 1.00 20.40 176 ARG A CA 1
ATOM 1384 C C . ARG A 1 186 ? 45.953 -9.374 21.484 1.00 20.34 176 ARG A C 1
ATOM 1385 O O . ARG A 1 186 ? 46.988 -9.776 22.036 1.00 22.26 176 ARG A O 1
ATOM 1393 N N . LEU A 1 187 ? 45.097 -8.569 22.090 1.00 18.56 177 LEU A N 1
ATOM 1394 C CA . LEU A 1 187 ? 45.250 -8.241 23.498 1.00 17.79 177 LEU A CA 1
ATOM 1395 C C . LEU A 1 187 ? 44.682 -9.370 24.351 1.00 17.02 177 LEU A C 1
ATOM 1396 O O . LEU A 1 187 ? 43.751 -10.063 23.936 1.00 17.01 177 LEU A O 1
ATOM 1401 N N . SER A 1 188 ? 45.247 -9.552 25.541 1.00 16.11 178 SER A N 1
ATOM 1402 C CA . SER A 1 188 ? 44.723 -10.525 26.488 1.00 16.37 178 SER A CA 1
ATOM 1403 C C . SER A 1 188 ? 43.455 -9.992 27.164 1.00 16.17 178 SER A C 1
ATOM 1404 O O . SER A 1 188 ? 43.162 -8.791 27.113 1.00 16.13 178 SER A O 1
ATOM 1407 N N . GLY A 1 189 ? 42.712 -10.878 27.818 1.00 15.79 179 GLY A N 1
ATOM 1408 C CA . GLY A 1 189 ? 41.557 -10.476 28.619 1.00 15.97 179 GLY A CA 1
ATOM 1409 C C . GLY A 1 189 ? 41.902 -9.379 29.607 1.00 16.40 179 GLY A C 1
ATOM 1410 O O . GLY A 1 189 ? 41.183 -8.385 29.716 1.00 15.73 179 GLY A O 1
ATOM 1411 N N . GLU A 1 190 ? 43.021 -9.555 30.308 1.00 16.73 180 GLU A N 1
ATOM 1412 C CA . GLU A 1 190 ? 43.500 -8.582 31.294 1.00 17.88 180 GLU A CA 1
ATOM 1413 C C . GLU A 1 190 ? 43.740 -7.213 30.672 1.00 17.28 180 GLU A C 1
ATOM 1414 O O . GLU A 1 190 ? 43.346 -6.188 31.231 1.00 17.99 180 GLU A O 1
ATOM 1420 N N . GLU A 1 191 ? 44.407 -7.204 29.523 1.00 16.15 181 GLU A N 1
ATOM 1421 C CA . GLU A 1 191 ? 44.667 -5.961 28.802 1.00 15.31 181 GLU A CA 1
ATOM 1422 C C . GLU A 1 191 ? 43.377 -5.304 28.328 1.00 14.96 181 GLU A C 1
ATOM 1423 O O . GLU A 1 191 ? 43.221 -4.087 28.436 1.00 14.57 181 GLU A O 1
ATOM 1429 N N . ILE A 1 192 ? 42.446 -6.105 27.820 1.00 14.01 182 ILE A N 1
ATOM 1430 C CA . ILE A 1 192 ? 41.180 -5.551 27.354 1.00 13.63 182 ILE A CA 1
ATOM 1431 C C . ILE A 1 192 ? 40.371 -4.940 28.499 1.00 13.81 182 ILE A C 1
ATOM 1432 O O . ILE A 1 192 ? 39.784 -3.863 28.346 1.00 13.76 182 ILE A O 1
ATOM 1437 N N . ARG A 1 193 ? 40.351 -5.601 29.651 1.00 14.42 183 ARG A N 1
ATOM 1438 C CA . ARG A 1 193 ? 39.601 -5.088 30.796 1.00 15.41 183 ARG A CA 1
ATOM 1439 C C . ARG A 1 193 ? 40.035 -3.685 31.205 1.00 15.81 183 ARG A C 1
ATOM 1440 O O . ARG A 1 193 ? 39.212 -2.905 31.670 1.00 17.60 183 ARG A O 1
ATOM 1448 N N . ARG A 1 194 ? 41.310 -3.357 30.989 1.00 14.90 184 ARG A N 1
ATOM 1449 C CA . ARG A 1 194 ? 41.846 -2.039 31.352 1.00 15.06 184 ARG A CA 1
ATOM 1450 C C . ARG A 1 194 ? 41.347 -0.924 30.438 1.00 14.21 184 ARG A C 1
ATOM 1451 O O . ARG A 1 194 ? 41.504 0.250 30.754 1.00 14.22 184 ARG A O 1
ATOM 1459 N N . LEU A 1 195 ? 40.752 -1.291 29.305 1.00 12.58 185 LEU A N 1
ATOM 1460 C CA . LEU A 1 195 ? 40.379 -0.310 28.277 1.00 12.48 185 LEU A CA 1
ATOM 1461 C C . LEU A 1 195 ? 38.947 0.210 28.400 1.00 12.46 185 LEU A C 1
ATOM 1462 O O . LEU A 1 195 ? 38.567 1.163 27.727 1.00 11.74 185 LEU A O 1
ATOM 1467 N N . VAL A 1 196 ? 38.172 -0.381 29.305 1.00 13.28 186 VAL A N 1
ATOM 1468 C CA . VAL A 1 196 ? 36.719 -0.249 29.266 1.00 13.43 186 VAL A CA 1
ATOM 1469 C C . VAL A 1 196 ? 36.121 0.690 30.310 1.00 13.49 186 VAL A C 1
ATOM 1470 O O . VAL A 1 196 ? 35.230 1.458 29.969 1.00 13.22 186 VAL A O 1
ATOM 1474 N N . ASN A 1 197 ? 36.585 0.632 31.558 1.00 14.02 187 ASN A N 1
ATOM 1475 C CA . ASN A 1 197 ? 35.870 1.311 32.647 1.00 14.09 187 ASN A CA 1
ATOM 1476 C C . ASN A 1 197 ? 35.792 2.816 32.435 1.00 13.69 187 ASN A C 1
ATOM 1477 O O . ASN A 1 197 ? 36.817 3.476 32.247 1.00 13.54 187 ASN A O 1
ATOM 1482 N N . GLY A 1 198 ? 34.574 3.347 32.466 1.00 13.57 188 GLY A N 1
ATOM 1483 C CA . GLY A 1 198 ? 34.353 4.769 32.320 1.00 13.15 188 GLY A CA 1
ATOM 1484 C C . GLY A 1 198 ? 34.174 5.277 30.898 1.00 12.51 188 GLY A C 1
ATOM 1485 O O . GLY A 1 198 ? 33.946 6.474 30.712 1.00 12.75 188 GLY A O 1
ATOM 1486 N N . ALA A 1 199 ? 34.241 4.389 29.901 1.00 12.46 189 ALA A N 1
ATOM 1487 C CA . ALA A 1 199 ? 34.104 4.821 28.507 1.00 12.12 189 ALA A CA 1
ATOM 1488 C C . ALA A 1 199 ? 32.754 5.485 28.252 1.00 12.14 189 ALA A C 1
ATOM 1489 O O . ALA A 1 199 ? 31.720 4.968 28.645 1.00 12.20 189 ALA A O 1
ATOM 1491 N N . ALA A 1 200 ? 32.776 6.626 27.578 1.00 11.54 190 ALA A N 1
ATOM 1492 C CA . ALA A 1 200 ? 31.537 7.243 27.090 1.00 11.09 190 ALA A CA 1
ATOM 1493 C C . ALA A 1 200 ? 30.918 6.402 25.972 1.00 11.39 190 ALA A C 1
ATOM 1494 O O . ALA A 1 200 ? 29.695 6.359 25.818 1.00 11.38 190 ALA A O 1
ATOM 1496 N N . TYR A 1 201 ? 31.777 5.762 25.179 1.00 10.90 191 TYR A N 1
ATOM 1497 C CA . TYR A 1 201 ? 31.347 4.901 24.085 1.00 10.38 191 TYR A CA 1
ATOM 1498 C C . TYR A 1 201 ? 32.259 3.690 24.033 1.00 10.95 191 TYR A C 1
ATOM 1499 O O . TYR A 1 201 ? 33.461 3.825 24.257 1.00 11.11 191 TYR A O 1
ATOM 1508 N N . LEU A 1 202 ? 31.683 2.528 23.730 1.00 9.99 192 LEU A N 1
ATOM 1509 C CA . LEU A 1 202 ? 32.447 1.355 23.335 1.00 10.17 192 LEU A CA 1
ATOM 1510 C C . LEU A 1 202 ? 32.000 0.992 21.924 1.00 10.16 192 LEU A C 1
ATOM 1511 O O . LEU A 1 202 ? 30.824 0.726 21.702 1.00 11.15 192 LEU A O 1
ATOM 1516 N N . PHE A 1 203 ? 32.926 1.018 20.974 1.00 10.16 193 PHE A N 1
ATOM 1517 C CA . PHE A 1 203 ? 32.643 0.643 19.589 1.00 10.06 193 PHE A CA 1
ATOM 1518 C C . PHE A 1 203 ? 33.264 -0.700 19.294 1.00 10.68 193 PHE A C 1
ATOM 1519 O O . PHE A 1 203 ? 34.425 -0.930 19.626 1.00 10.90 193 PHE A O 1
ATOM 1527 N N . THR A 1 204 ? 32.497 -1.583 18.669 1.00 10.67 194 THR A N 1
ATOM 1528 C CA . THR A 1 204 ? 33.051 -2.803 18.065 1.00 11.62 194 THR A CA 1
ATOM 1529 C C . THR A 1 204 ? 32.102 -3.252 16.963 1.00 12.03 194 THR A C 1
ATOM 1530 O O . THR A 1 204 ? 31.012 -2.697 16.812 1.00 11.92 194 THR A O 1
ATOM 1534 N N . ASN A 1 205 ? 32.516 -4.255 16.195 1.00 12.13 195 ASN A N 1
ATOM 1535 C CA . ASN A 1 205 ? 31.566 -4.985 15.354 1.00 12.37 195 ASN A CA 1
ATOM 1536 C C . ASN A 1 205 ? 30.978 -6.161 16.153 1.00 12.61 195 ASN A C 1
ATOM 1537 O O . ASN A 1 205 ? 31.329 -6.349 17.316 1.00 12.37 195 ASN A O 1
ATOM 1542 N N . ASP A 1 206 ? 30.080 -6.941 15.555 1.00 14.15 196 ASP A N 1
ATOM 1543 C CA . ASP A 1 206 ? 29.420 -7.999 16.334 1.00 15.62 196 ASP A CA 1
ATOM 1544 C C . ASP A 1 206 ? 30.343 -9.140 16.777 1.00 15.54 196 ASP A C 1
ATOM 1545 O O . ASP A 1 206 ? 30.267 -9.587 17.922 1.00 15.28 196 ASP A O 1
ATOM 1550 N N . TYR A 1 207 ? 31.215 -9.608 15.889 1.00 15.05 197 TYR A N 1
ATOM 1551 C CA . TYR A 1 207 ? 32.182 -10.637 16.298 1.00 15.55 197 TYR A CA 1
ATOM 1552 C C . TYR A 1 207 ? 33.120 -10.127 17.394 1.00 14.83 197 TYR A C 1
ATOM 1553 O O . TYR A 1 207 ? 33.415 -10.838 18.359 1.00 15.43 197 TYR A O 1
ATOM 1562 N N . GLU A 1 208 ? 33.568 -8.883 17.253 1.00 13.99 198 GLU A N 1
ATOM 1563 C CA . GLU A 1 208 ? 34.460 -8.276 18.244 1.00 13.49 198 GLU A CA 1
ATOM 1564 C C . GLU A 1 208 ? 33.802 -8.120 19.612 1.00 13.71 198 GLU A C 1
ATOM 1565 O O . GLU A 1 208 ? 34.460 -8.272 20.641 1.00 13.22 198 GLU A O 1
ATOM 1571 N N . TRP A 1 209 ? 32.497 -7.837 19.620 1.00 13.01 199 TRP A N 1
ATOM 1572 C CA . TRP A 1 209 ? 31.750 -7.761 20.863 1.00 13.63 199 TRP A CA 1
ATOM 1573 C C . TRP A 1 209 ? 31.768 -9.117 21.565 1.00 13.87 199 TRP A C 1
ATOM 1574 O O . TRP A 1 209 ? 32.086 -9.182 22.748 1.00 13.75 199 TRP A O 1
ATOM 1585 N N . ASP A 1 210 ? 31.459 -10.184 20.825 1.00 15.00 200 ASP A N 1
ATOM 1586 C CA . ASP A 1 210 ? 31.490 -11.534 21.398 1.00 15.86 200 ASP A CA 1
ATOM 1587 C C . ASP A 1 210 ? 32.878 -11.869 21.926 1.00 15.59 200 ASP A C 1
ATOM 1588 O O . ASP A 1 210 ? 33.019 -12.434 23.018 1.00 15.37 200 ASP A O 1
ATOM 1593 N N . LEU A 1 211 ? 33.901 -11.513 21.155 1.00 15.32 201 LEU A N 1
ATOM 1594 C CA . LEU A 1 211 ? 35.287 -11.739 21.548 1.00 15.48 201 LEU A CA 1
ATOM 1595 C C . LEU A 1 211 ? 35.672 -10.978 22.816 1.00 15.05 201 LEU A C 1
ATOM 1596 O O . LEU A 1 211 ? 36.340 -11.523 23.703 1.00 15.10 201 LEU A O 1
ATOM 1601 N N . LEU A 1 212 ? 35.256 -9.715 22.906 1.00 14.31 202 LEU A N 1
ATOM 1602 C CA . LEU A 1 212 ? 35.505 -8.925 24.106 1.00 14.09 202 LEU A CA 1
ATOM 1603 C C . LEU A 1 212 ? 34.929 -9.627 25.341 1.00 14.48 202 LEU A C 1
ATOM 1604 O O . LEU A 1 212 ? 35.613 -9.758 26.361 1.00 14.39 202 LEU A O 1
ATOM 1609 N N . LEU A 1 213 ? 33.681 -10.093 25.245 1.00 14.88 203 LEU A N 1
ATOM 1610 C CA . LEU A 1 213 ? 33.047 -10.757 26.386 1.00 15.48 203 LEU A CA 1
ATOM 1611 C C . LEU A 1 213 ? 33.783 -12.049 26.738 1.00 15.52 203 LEU A C 1
ATOM 1612 O O . LEU A 1 213 ? 34.037 -12.318 27.908 1.00 16.16 203 LEU A O 1
ATOM 1617 N N . SER A 1 214 ? 34.131 -12.827 25.715 1.00 15.64 204 SER A N 1
ATOM 1618 C CA . SER A 1 214 ? 34.814 -14.106 25.924 1.00 16.57 204 SER A CA 1
ATOM 1619 C C . SER A 1 214 ? 36.149 -13.913 26.623 1.00 16.50 204 SER A C 1
ATOM 1620 O O . SER A 1 214 ? 36.437 -14.567 27.626 1.00 16.35 204 SER A O 1
ATOM 1623 N N . LYS A 1 215 ? 36.970 -13.014 26.091 1.00 16.05 205 LYS A N 1
ATOM 1624 C CA . LYS A 1 215 ? 38.327 -12.837 26.602 1.00 16.13 205 LYS A CA 1
ATOM 1625 C C . LYS A 1 215 ? 38.360 -12.182 27.979 1.00 16.29 205 LYS A C 1
ATOM 1626 O O . LYS A 1 215 ? 39.157 -12.573 28.834 1.00 16.41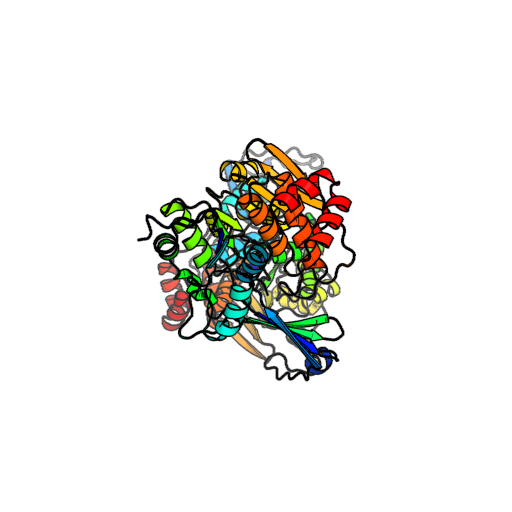 205 LYS A O 1
ATOM 1632 N N . THR A 1 216 ? 37.483 -11.205 28.216 1.00 15.49 206 THR A N 1
ATOM 1633 C CA . THR A 1 216 ? 37.468 -10.514 29.507 1.00 15.68 206 THR A CA 1
ATOM 1634 C C . THR A 1 216 ? 36.869 -11.381 30.610 1.00 15.91 206 THR A C 1
ATOM 1635 O O . THR A 1 216 ? 37.168 -11.182 31.784 1.00 17.11 206 THR A O 1
ATOM 1639 N N . GLY A 1 217 ? 36.011 -12.323 30.221 1.00 16.40 207 GLY A N 1
ATOM 1640 C CA . GLY A 1 217 ? 35.214 -13.105 31.184 1.00 17.31 207 GLY A CA 1
ATOM 1641 C C . GLY A 1 217 ? 34.013 -12.347 31.738 1.00 17.99 207 GLY A C 1
ATOM 1642 O O . GLY A 1 217 ? 33.340 -12.806 32.662 1.00 19.18 207 GLY A O 1
ATOM 1643 N N . TRP A 1 218 ? 33.750 -11.167 31.183 1.00 17.40 208 TRP A N 1
ATOM 1644 C CA . TRP A 1 218 ? 32.636 -10.336 31.611 1.00 17.11 208 TRP A CA 1
ATOM 1645 C C . TRP A 1 218 ? 31.344 -10.712 30.901 1.00 16.80 208 TRP A C 1
ATOM 1646 O O . TRP A 1 218 ? 31.363 -11.126 29.741 1.00 17.17 208 TRP A O 1
ATOM 1657 N N . SER A 1 219 ? 30.221 -10.547 31.601 1.00 16.81 209 SER A N 1
ATOM 1658 C CA . SER A 1 219 ? 28.920 -10.641 30.964 1.00 16.98 209 SER A CA 1
ATOM 1659 C C . SER A 1 219 ? 28.592 -9.304 30.310 1.00 16.56 209 SER A C 1
ATOM 1660 O O . SER A 1 219 ? 29.232 -8.283 30.619 1.00 16.32 209 SER A O 1
ATOM 1663 N N . GLU A 1 220 ? 27.584 -9.296 29.437 1.00 16.44 210 GLU A N 1
ATOM 1664 C CA . GLU A 1 220 ? 27.098 -8.036 28.876 1.00 16.42 210 GLU A CA 1
ATOM 1665 C C . GLU A 1 220 ? 26.773 -7.032 29.988 1.00 16.41 210 GLU A C 1
ATOM 1666 O O . GLU A 1 220 ? 27.169 -5.868 29.916 1.00 15.79 210 GLU A O 1
ATOM 1672 N N . ALA A 1 221 ? 26.054 -7.479 31.016 1.00 16.11 211 ALA A N 1
ATOM 1673 C CA . ALA A 1 221 ? 25.728 -6.626 32.164 1.00 16.00 211 ALA A CA 1
ATOM 1674 C C . ALA A 1 221 ? 26.959 -6.028 32.861 1.00 15.85 211 ALA A C 1
ATOM 1675 O O . ALA A 1 221 ? 26.944 -4.859 33.247 1.00 15.88 211 ALA A O 1
ATOM 1677 N N . ASP A 1 222 ? 28.023 -6.826 33.011 1.00 15.83 212 ASP A N 1
ATOM 1678 C CA . ASP A 1 222 ? 29.270 -6.344 33.613 1.00 16.18 212 ASP A CA 1
ATOM 1679 C C . ASP A 1 222 ? 29.852 -5.192 32.796 1.00 15.46 212 ASP A C 1
ATOM 1680 O O . ASP A 1 222 ? 30.414 -4.257 33.349 1.00 16.31 212 ASP A O 1
ATOM 1685 N N . VAL A 1 223 ? 29.745 -5.287 31.474 1.00 14.88 213 VAL A N 1
ATOM 1686 C CA . VAL A 1 223 ? 30.303 -4.252 30.604 1.00 14.36 213 VAL A CA 1
ATOM 1687 C C . VAL A 1 223 ? 29.403 -3.023 30.636 1.00 14.00 213 VAL A C 1
ATOM 1688 O O . VAL A 1 223 ? 29.888 -1.900 30.817 1.00 14.53 213 VAL A O 1
ATOM 1692 N N . MET A 1 224 ? 28.095 -3.237 30.500 1.00 13.77 214 MET A N 1
ATOM 1693 C CA . MET A 1 224 ? 27.150 -2.121 30.435 1.00 14.23 214 MET A CA 1
ATOM 1694 C C . MET A 1 224 ? 27.170 -1.240 31.688 1.00 14.61 214 MET A C 1
ATOM 1695 O O . MET A 1 224 ? 26.938 -0.030 31.605 1.00 14.98 214 MET A O 1
ATOM 1700 N N . ALA A 1 225 ? 27.488 -1.848 32.834 1.00 15.28 215 ALA A N 1
ATOM 1701 C CA . ALA A 1 225 ? 27.583 -1.118 34.102 1.00 15.69 215 ALA A CA 1
ATOM 1702 C C . ALA A 1 225 ? 28.780 -0.169 34.165 1.00 16.06 215 ALA A C 1
ATOM 1703 O O . ALA A 1 225 ? 28.851 0.700 35.044 1.00 16.50 215 ALA A O 1
ATOM 1705 N N . GLN A 1 226 ? 29.697 -0.322 33.214 1.00 15.22 216 GLN A N 1
ATOM 1706 C CA . GLN A 1 226 ? 30.953 0.424 33.194 1.00 15.77 216 GLN A CA 1
ATOM 1707 C C . GLN A 1 226 ? 31.028 1.481 32.103 1.00 15.10 216 GLN A C 1
ATOM 1708 O O . GLN A 1 226 ? 31.964 2.280 32.091 1.00 15.10 216 GLN A O 1
ATOM 1714 N N . ILE A 1 227 ? 30.083 1.468 31.168 1.00 13.54 217 ILE A N 1
ATOM 1715 C CA . ILE A 1 227 ? 30.160 2.357 29.996 1.00 12.91 217 ILE A CA 1
ATOM 1716 C C . ILE A 1 227 ? 28.860 3.140 29.790 1.00 12.43 217 ILE A C 1
ATOM 1717 O O . ILE A 1 227 ? 27.814 2.751 30.324 1.00 13.35 217 ILE A O 1
ATOM 1722 N N . ASP A 1 228 ? 28.910 4.217 29.008 1.00 12.32 218 ASP A N 1
ATOM 1723 C CA . ASP A 1 228 ? 27.711 5.045 28.808 1.00 12.74 218 ASP A CA 1
ATOM 1724 C C . ASP A 1 228 ? 26.907 4.627 27.580 1.00 12.59 218 ASP A C 1
ATOM 1725 O O . ASP A 1 228 ? 25.711 4.926 27.493 1.00 13.29 218 ASP A O 1
ATOM 1730 N N . LEU A 1 229 ? 27.557 3.960 26.619 1.00 11.75 219 LEU A N 1
ATOM 1731 C CA . LEU A 1 229 ? 26.856 3.495 25.410 1.00 11.47 219 LEU A CA 1
ATOM 1732 C C . LEU A 1 229 ? 27.685 2.436 24.720 1.00 11.22 219 LEU A C 1
ATOM 1733 O O . LEU A 1 229 ? 28.893 2.602 24.564 1.00 11.34 219 LEU A O 1
ATOM 1738 N N . ARG A 1 230 ? 27.032 1.356 24.311 1.00 11.41 220 ARG A N 1
ATOM 1739 C CA . ARG A 1 230 ? 27.645 0.351 23.451 1.00 10.92 220 ARG A CA 1
ATOM 1740 C C . ARG A 1 230 ? 27.159 0.579 22.022 1.00 11.23 220 ARG A C 1
ATOM 1741 O O . ARG A 1 230 ? 25.955 0.739 21.772 1.00 10.67 220 ARG A O 1
ATOM 1749 N N . VAL A 1 231 ? 28.096 0.636 21.086 1.00 10.70 221 VAL A N 1
ATOM 1750 C CA . VAL A 1 231 ? 27.772 0.789 19.677 1.00 10.53 221 VAL A CA 1
ATOM 1751 C C . VAL A 1 231 ? 28.352 -0.416 18.966 1.00 10.76 221 VAL A C 1
ATOM 1752 O O . VAL A 1 231 ? 29.579 -0.590 18.941 1.00 10.89 221 VAL A O 1
ATOM 1756 N N . THR A 1 232 ? 27.473 -1.249 18.416 1.00 10.64 222 THR A N 1
ATOM 1757 C CA . THR A 1 232 ? 27.902 -2.520 17.829 1.00 11.39 222 THR A CA 1
ATOM 1758 C C . THR A 1 232 ? 27.442 -2.586 16.393 1.00 11.59 222 THR A C 1
ATOM 1759 O O . THR A 1 232 ? 26.240 -2.658 16.132 1.00 11.21 222 THR A O 1
ATOM 1763 N N . THR A 1 233 ? 28.388 -2.552 15.459 1.00 11.97 223 THR A N 1
ATOM 1764 C CA . THR A 1 233 ? 28.016 -2.627 14.045 1.00 12.54 223 THR A CA 1
ATOM 1765 C C . THR A 1 233 ? 27.772 -4.073 13.633 1.00 13.36 223 THR A C 1
ATOM 1766 O O . THR A 1 233 ? 28.411 -4.987 14.156 1.00 12.95 223 THR A O 1
ATOM 1770 N N . LEU A 1 234 ? 26.839 -4.264 12.701 1.00 13.83 224 LEU A N 1
ATOM 1771 C CA . LEU A 1 234 ? 26.300 -5.586 12.359 1.00 14.90 224 LEU A CA 1
ATOM 1772 C C . LEU A 1 234 ? 26.384 -5.863 10.861 1.00 15.33 224 LEU A C 1
ATOM 1773 O O . LEU A 1 234 ? 25.550 -6.600 10.303 1.00 16.17 224 LEU A O 1
ATOM 1778 N N . GLY A 1 235 ? 27.389 -5.287 10.213 1.00 15.85 225 GLY A N 1
ATOM 1779 C CA . GLY A 1 235 ? 27.555 -5.416 8.763 1.00 16.24 225 GLY A CA 1
ATOM 1780 C C . GLY A 1 235 ? 26.294 -4.994 8.028 1.00 16.62 225 GLY A C 1
ATOM 1781 O O . GLY A 1 235 ? 25.809 -3.892 8.245 1.00 16.50 225 GLY A O 1
ATOM 1782 N N . PRO A 1 236 ? 25.731 -5.881 7.179 1.00 16.81 226 PRO A N 1
ATOM 1783 C CA . PRO A 1 236 ? 24.598 -5.472 6.359 1.00 16.71 226 PRO A CA 1
ATOM 1784 C C . PRO A 1 236 ? 23.330 -5.281 7.185 1.00 16.84 226 PRO A C 1
ATOM 1785 O O . PRO A 1 236 ? 22.362 -4.683 6.695 1.00 16.78 226 PRO A O 1
ATOM 1789 N N . LYS A 1 237 ? 23.352 -5.740 8.438 1.00 16.38 227 LYS A N 1
ATOM 1790 C CA . LYS A 1 237 ? 22.201 -5.582 9.329 1.00 17.01 227 LYS A CA 1
ATOM 1791 C C . LYS A 1 237 ? 22.195 -4.263 10.100 1.00 16.78 227 LYS A C 1
ATOM 1792 O O . LYS A 1 237 ? 21.264 -4.001 10.852 1.00 17.58 227 LYS A O 1
ATOM 1798 N N . GLY A 1 238 ? 23.211 -3.429 9.892 1.00 15.54 228 GLY A N 1
ATOM 1799 C CA . GLY A 1 238 ? 23.201 -2.073 10.447 1.00 15.56 228 GLY A CA 1
ATOM 1800 C C . GLY A 1 238 ? 23.999 -1.892 11.722 1.00 14.60 228 GLY A C 1
ATOM 1801 O O . GLY A 1 238 ? 25.181 -2.259 11.786 1.00 14.86 228 GLY A O 1
ATOM 1802 N N . VAL A 1 239 ? 23.360 -1.300 12.730 1.00 13.27 229 VAL A N 1
ATOM 1803 C CA . VAL A 1 239 ? 24.049 -0.994 13.989 1.00 12.72 229 VAL A CA 1
ATOM 1804 C C . VAL A 1 239 ? 23.070 -1.006 15.154 1.00 12.55 229 VAL A C 1
ATOM 1805 O O . VAL A 1 239 ? 21.919 -0.581 15.003 1.00 13.54 229 VAL A O 1
ATOM 1809 N N . ASP A 1 240 ? 23.523 -1.550 16.283 1.00 12.22 230 ASP A N 1
ATOM 1810 C CA . ASP A 1 240 ? 22.818 -1.441 17.556 1.00 12.39 230 ASP A CA 1
ATOM 1811 C C . ASP A 1 240 ? 23.513 -0.414 18.449 1.00 12.48 230 ASP A C 1
ATOM 1812 O O . ASP A 1 240 ? 24.753 -0.416 18.588 1.00 12.52 230 ASP A O 1
ATOM 1817 N N . LEU A 1 241 ? 22.714 0.466 19.038 1.00 12.29 231 LEU A N 1
ATOM 1818 C CA . LEU A 1 241 ? 23.164 1.398 20.066 1.00 12.12 231 LEU A CA 1
ATOM 1819 C C . LEU A 1 241 ? 22.475 0.979 21.342 1.00 12.74 231 LEU A C 1
ATOM 1820 O O . LEU A 1 241 ? 21.243 1.003 21.412 1.00 13.56 231 LEU A O 1
ATOM 1825 N N . VAL A 1 242 ? 23.249 0.533 22.326 1.00 12.31 232 VAL A N 1
ATOM 1826 C CA . VAL A 1 242 ? 22.688 -0.041 23.550 1.00 13.08 232 VAL A CA 1
ATOM 1827 C C . VAL A 1 242 ? 23.091 0.817 24.739 1.00 13.39 232 VAL A C 1
ATOM 1828 O O . VAL A 1 242 ? 24.276 1.035 24.999 1.00 13.25 232 VAL A O 1
ATOM 1832 N N . GLU A 1 243 ? 22.092 1.309 25.459 1.00 14.10 233 GLU A N 1
ATOM 1833 C CA . GLU A 1 243 ? 22.316 2.163 26.617 1.00 14.61 233 GLU A CA 1
ATOM 1834 C C . GLU A 1 243 ? 22.350 1.307 27.880 1.00 14.80 233 GLU A C 1
ATOM 1835 O O . GLU A 1 243 ? 21.792 0.215 27.897 1.00 14.50 233 GLU A O 1
ATOM 1841 N N . PRO A 1 244 ? 23.041 1.780 28.932 1.00 15.75 234 PRO A N 1
ATOM 1842 C CA . PRO A 1 244 ? 23.087 1.001 30.176 1.00 15.74 234 PRO A CA 1
ATOM 1843 C C . PRO A 1 244 ? 21.737 0.795 30.900 1.00 16.93 234 PRO A C 1
ATOM 1844 O O . PRO A 1 244 ? 21.664 -0.049 31.789 1.00 17.62 234 PRO A O 1
ATOM 1848 N N . ASP A 1 245 ? 20.704 1.542 30.508 1.00 17.21 235 ASP A N 1
ATOM 1849 C CA . ASP A 1 245 ? 19.336 1.363 31.038 1.00 18.21 235 ASP A CA 1
ATOM 1850 C C . ASP A 1 245 ? 18.568 0.234 30.344 1.00 18.34 235 ASP A C 1
ATOM 1851 O O . ASP A 1 245 ? 17.397 -0.010 30.674 1.00 18.69 235 ASP A O 1
ATOM 1856 N N . GLY A 1 246 ? 19.204 -0.424 29.375 1.00 17.81 236 GLY A N 1
ATOM 1857 C CA . GLY A 1 246 ? 18.564 -1.492 28.611 1.00 17.94 236 GLY A CA 1
ATOM 1858 C C . GLY A 1 246 ? 17.781 -1.052 27.383 1.00 18.25 236 GLY A C 1
ATOM 1859 O O . GLY A 1 246 ? 17.098 -1.864 26.759 1.00 19.06 236 GLY A O 1
ATOM 1860 N N . THR A 1 247 ? 17.867 0.225 27.038 1.00 17.67 237 THR A N 1
ATOM 1861 C CA . THR A 1 247 ? 17.287 0.733 25.801 1.00 18.19 237 THR A CA 1
ATOM 1862 C C . THR A 1 247 ? 18.211 0.413 24.632 1.00 17.83 237 THR A C 1
ATOM 1863 O O . THR A 1 247 ? 19.425 0.631 24.720 1.00 17.38 237 THR A O 1
ATOM 1867 N N . THR A 1 248 ? 17.628 -0.086 23.543 1.00 17.54 238 THR A N 1
ATOM 1868 C CA . THR A 1 248 ? 18.358 -0.379 22.300 1.00 17.21 238 THR A CA 1
ATOM 1869 C C . THR A 1 248 ? 17.754 0.384 21.134 1.00 16.68 238 THR A C 1
ATOM 1870 O O . THR A 1 248 ? 16.539 0.333 20.906 1.00 17.48 238 THR A O 1
ATOM 1874 N N . ILE A 1 249 ? 18.608 1.074 20.390 1.00 15.45 239 ILE A N 1
ATOM 1875 C CA . ILE A 1 249 ? 18.219 1.737 19.147 1.00 15.07 239 ILE A CA 1
ATOM 1876 C C . ILE A 1 249 ? 18.921 1.011 18.012 1.00 14.59 239 ILE A C 1
ATOM 1877 O O . ILE A 1 249 ? 20.152 0.888 18.017 1.00 14.31 239 ILE A O 1
ATOM 1882 N N . HIS A 1 250 ? 18.147 0.505 17.057 1.00 14.53 240 HIS A N 1
ATOM 1883 C CA . HIS A 1 250 ? 18.705 -0.158 15.901 1.00 14.32 240 HIS A CA 1
ATOM 1884 C C . HIS A 1 250 ? 18.472 0.665 14.649 1.00 14.29 240 HIS A C 1
ATOM 1885 O O . HIS A 1 250 ? 17.336 1.088 14.364 1.00 15.42 240 HIS A O 1
ATOM 1892 N N . VAL A 1 251 ? 19.548 0.897 13.901 1.00 12.91 241 VAL A N 1
ATOM 1893 C CA . VAL A 1 251 ? 19.483 1.660 12.659 1.00 12.86 241 VAL A CA 1
ATOM 1894 C C . VAL A 1 251 ? 20.049 0.788 11.529 1.00 12.73 241 VAL A C 1
ATOM 1895 O O . VAL A 1 251 ? 21.136 0.241 11.662 1.00 12.49 241 VAL A O 1
ATOM 1899 N N . GLY A 1 252 ? 19.307 0.652 10.430 1.00 12.68 242 GLY A N 1
ATOM 1900 C CA . GLY A 1 252 ? 19.785 -0.103 9.281 1.00 13.27 242 GLY A CA 1
ATOM 1901 C C . GLY A 1 252 ? 20.789 0.661 8.444 1.00 13.71 242 GLY A C 1
ATOM 1902 O O . GLY A 1 252 ? 20.981 1.859 8.616 1.00 13.78 242 GLY A O 1
ATOM 1903 N N . VAL A 1 253 ? 21.435 -0.047 7.532 1.00 13.78 243 VAL A N 1
ATOM 1904 C CA . VAL A 1 253 ? 22.433 0.556 6.659 1.00 14.11 243 VAL A CA 1
ATOM 1905 C C . VAL A 1 253 ? 21.815 1.491 5.621 1.00 14.18 243 VAL A C 1
ATOM 1906 O O . VAL A 1 253 ? 20.595 1.463 5.378 1.00 14.83 243 VAL A O 1
ATOM 1910 N N . VAL A 1 254 ? 22.664 2.319 5.024 1.00 13.70 244 VAL A N 1
ATOM 1911 C CA . VAL A 1 254 ? 22.309 3.020 3.802 1.00 14.17 244 VAL A CA 1
ATOM 1912 C C . VAL A 1 254 ? 22.624 2.067 2.652 1.00 15.06 244 VAL A C 1
ATOM 1913 O O . VAL A 1 254 ? 23.756 1.603 2.534 1.00 14.95 244 VAL A O 1
ATOM 1917 N N . PRO A 1 255 ? 21.613 1.724 1.825 1.00 15.63 245 PRO A N 1
ATOM 1918 C CA . PRO A 1 255 ? 21.870 0.748 0.760 1.00 16.48 245 PRO A CA 1
ATOM 1919 C C . PRO A 1 255 ? 23.019 1.156 -0.154 1.00 16.70 245 PRO A C 1
ATOM 1920 O O . PRO A 1 255 ? 23.095 2.302 -0.584 1.00 16.61 245 PRO A O 1
ATOM 1924 N N . GLU A 1 256 ? 23.912 0.215 -0.432 1.00 18.13 246 GLU A N 1
ATOM 1925 C CA . GLU A 1 256 ? 25.044 0.476 -1.304 1.00 19.50 246 GLU A CA 1
ATOM 1926 C C . GLU A 1 256 ? 24.700 0.172 -2.763 1.00 20.63 246 GLU A C 1
ATOM 1927 O O . GLU A 1 256 ? 23.782 -0.603 -3.039 1.00 20.95 246 GLU A O 1
ATOM 1933 N N . THR A 1 257 ? 25.438 0.797 -3.675 1.00 22.05 247 THR A N 1
ATOM 1934 C CA . THR A 1 257 ? 25.323 0.511 -5.114 1.00 23.83 247 THR A CA 1
ATOM 1935 C C . THR A 1 257 ? 26.455 -0.401 -5.580 1.00 24.43 247 THR A C 1
ATOM 1936 O O . THR A 1 257 ? 26.402 -0.950 -6.687 1.00 24.85 247 THR A O 1
ATOM 1940 N N . SER A 1 258 ? 27.475 -0.557 -4.734 1.00 24.85 248 SER A N 1
ATOM 1941 C CA . SER A 1 258 ? 28.566 -1.507 -4.964 1.00 25.31 248 SER A CA 1
ATOM 1942 C C . SER A 1 258 ? 29.210 -1.910 -3.639 1.00 25.60 248 SER A C 1
ATOM 1943 O O . SER A 1 258 ? 29.185 -1.143 -2.676 1.00 25.50 248 SER A O 1
ATOM 1946 N N . GLN A 1 259 ? 29.764 -3.117 -3.597 1.00 25.78 249 GLN A N 1
ATOM 1947 C CA . GLN A 1 259 ? 30.617 -3.551 -2.487 1.00 25.90 249 GLN A CA 1
ATOM 1948 C C . GLN A 1 259 ? 32.070 -3.488 -2.953 1.00 25.57 249 GLN A C 1
ATOM 1949 O O . GLN A 1 259 ? 32.725 -4.519 -3.147 1.00 26.13 249 GLN A O 1
ATOM 1955 N N . THR A 1 260 ? 32.564 -2.266 -3.140 1.00 24.16 250 THR A N 1
ATOM 1956 C CA . THR A 1 260 ? 33.858 -2.039 -3.788 1.00 23.31 250 THR A CA 1
ATOM 1957 C C . THR A 1 260 ? 35.033 -2.442 -2.900 1.00 22.24 250 THR A C 1
ATOM 1958 O O . THR A 1 260 ? 35.936 -3.152 -3.348 1.00 22.24 250 THR A O 1
ATOM 1962 N N . ASP A 1 261 ? 35.022 -1.986 -1.648 1.00 20.53 251 ASP A N 1
ATOM 1963 C CA . ASP A 1 261 ? 36.124 -2.260 -0.731 1.00 19.24 251 ASP A CA 1
ATOM 1964 C C . ASP A 1 261 ? 35.697 -1.998 0.713 1.00 18.21 251 ASP A C 1
ATOM 1965 O O . ASP A 1 261 ? 35.519 -0.848 1.091 1.00 16.73 251 ASP A O 1
ATOM 1970 N N . PRO A 1 262 ? 35.522 -3.058 1.518 1.00 17.86 252 PRO A N 1
ATOM 1971 C CA . PRO A 1 262 ? 35.145 -2.874 2.934 1.00 17.56 252 PRO A CA 1
ATOM 1972 C C . PRO A 1 262 ? 36.197 -2.217 3.847 1.00 16.69 252 PRO A C 1
ATOM 1973 O O . PRO A 1 262 ? 35.879 -1.876 4.991 1.00 16.54 252 PRO A O 1
ATOM 1977 N N . THR A 1 263 ? 37.423 -2.028 3.363 1.00 15.77 253 THR A N 1
ATOM 1978 C CA . THR A 1 263 ? 38.480 -1.415 4.164 1.00 15.61 253 THR A CA 1
ATOM 1979 C C . THR A 1 263 ? 38.070 0.001 4.590 1.00 14.33 253 THR A C 1
ATOM 1980 O O . THR A 1 263 ? 37.625 0.797 3.766 1.00 13.86 253 THR A O 1
ATOM 1984 N N . GLY A 1 264 ? 38.221 0.297 5.882 1.00 13.74 254 GLY A N 1
ATOM 1985 C CA . GLY A 1 264 ? 37.970 1.636 6.419 1.00 13.29 254 GLY A CA 1
ATOM 1986 C C . GLY A 1 264 ? 36.521 1.983 6.724 1.00 12.65 254 GLY A C 1
ATOM 1987 O O . GLY A 1 264 ? 36.245 3.086 7.183 1.00 11.92 254 GLY A O 1
ATOM 1988 N N . VAL A 1 265 ? 35.599 1.054 6.487 1.00 12.34 255 VAL A N 1
ATOM 1989 C CA . VAL A 1 265 ? 34.169 1.313 6.676 1.00 12.53 255 VAL A CA 1
ATOM 1990 C C . VAL A 1 265 ? 33.832 1.536 8.150 1.00 12.35 255 VAL A C 1
ATOM 1991 O O . VAL A 1 265 ? 33.052 2.444 8.481 1.00 12.65 255 VAL A O 1
ATOM 1995 N N . GLY A 1 266 ? 34.445 0.749 9.030 1.00 12.25 256 GLY A N 1
ATOM 1996 C CA . GLY A 1 266 ? 34.222 0.894 10.473 1.00 11.88 256 GLY A CA 1
ATOM 1997 C C . GLY A 1 266 ? 34.689 2.254 10.965 1.00 11.35 256 GLY A C 1
ATOM 1998 O O . GLY A 1 266 ? 33.993 2.930 11.733 1.00 11.00 256 GLY A O 1
ATOM 1999 N N . ASP A 1 267 ? 35.869 2.670 10.495 1.00 11.03 257 ASP A N 1
ATOM 2000 C CA . ASP A 1 267 ? 36.417 3.979 10.850 1.00 11.21 257 ASP A CA 1
ATOM 2001 C C . ASP A 1 267 ? 35.468 5.082 10.392 1.00 11.12 257 ASP A C 1
ATOM 2002 O O . ASP A 1 267 ? 35.230 6.060 11.124 1.00 11.42 257 ASP A O 1
ATOM 2007 N N . ALA A 1 268 ? 34.937 4.930 9.181 1.00 11.07 258 ALA A N 1
ATOM 2008 C CA . ALA A 1 268 ? 34.023 5.919 8.607 1.00 10.53 258 ALA A CA 1
ATOM 2009 C C . ALA A 1 268 ? 32.723 6.010 9.415 1.00 10.97 258 ALA A C 1
ATOM 2010 O O . ALA A 1 268 ? 32.247 7.114 9.687 1.00 10.79 258 ALA A O 1
ATOM 2012 N N . PHE A 1 269 ? 32.162 4.868 9.798 1.00 9.98 259 PHE A N 1
ATOM 2013 C CA . PHE A 1 269 ? 30.965 4.879 10.639 1.00 10.40 259 PHE A CA 1
ATOM 2014 C C . PHE A 1 269 ? 31.206 5.653 11.936 1.00 10.52 259 PHE A C 1
ATOM 2015 O O . PHE A 1 269 ? 30.393 6.498 12.332 1.00 10.67 259 PHE A O 1
ATOM 2023 N N . ARG A 1 270 ? 32.300 5.314 12.620 1.00 10.07 260 ARG A N 1
ATOM 2024 C CA . ARG A 1 270 ? 32.649 5.973 13.882 1.00 10.11 260 ARG A CA 1
ATOM 2025 C C . ARG A 1 270 ? 32.788 7.479 13.712 1.00 10.70 260 ARG A C 1
ATOM 2026 O O . ARG A 1 270 ? 32.260 8.271 14.511 1.00 10.81 260 ARG A O 1
ATOM 2034 N N . ALA A 1 271 ? 33.501 7.894 12.670 1.00 10.78 261 ALA A N 1
ATOM 2035 C CA . ALA A 1 271 ? 33.676 9.318 12.390 1.00 11.31 261 ALA A CA 1
ATOM 2036 C C . ALA A 1 271 ? 32.343 10.018 12.158 1.00 11.43 261 ALA A C 1
ATOM 2037 O O . ALA A 1 271 ? 32.112 11.105 12.692 1.00 11.47 261 ALA A O 1
ATOM 2039 N N . GLY A 1 272 ? 31.477 9.418 11.344 1.00 10.59 262 GLY A N 1
ATOM 2040 C CA . GLY A 1 272 ? 30.217 10.070 11.009 1.00 11.52 262 GLY A CA 1
ATOM 2041 C C . GLY A 1 272 ? 29.341 10.152 12.249 1.00 10.89 262 GLY A C 1
ATOM 2042 O O . GLY A 1 272 ? 28.740 11.192 12.531 1.00 11.65 262 GLY A O 1
ATOM 2043 N N . PHE A 1 273 ? 29.280 9.055 12.999 1.00 10.65 263 PHE A N 1
ATOM 2044 C CA . PHE A 1 273 ? 28.501 9.013 14.226 1.00 10.55 263 PHE A CA 1
ATOM 2045 C C . PHE A 1 273 ? 28.982 10.061 15.237 1.00 10.82 263 PHE A C 1
ATOM 2046 O O . PHE A 1 273 ? 28.178 10.827 15.769 1.00 10.91 263 PHE A O 1
ATOM 2054 N N . LEU A 1 274 ? 30.290 10.093 15.494 1.00 11.20 264 LEU A N 1
ATOM 2055 C CA . LEU A 1 274 ? 30.829 11.018 16.504 1.00 11.41 264 LEU A CA 1
ATOM 2056 C C . LEU A 1 274 ? 30.788 12.463 16.039 1.00 11.94 264 LEU A C 1
ATOM 2057 O O . LEU A 1 274 ? 30.616 13.358 16.863 1.00 12.91 264 LEU A O 1
ATOM 2062 N N . THR A 1 275 ? 30.918 12.701 14.735 1.00 12.08 265 THR A N 1
ATOM 2063 C CA . THR A 1 275 ? 30.690 14.046 14.184 1.00 12.76 265 THR A CA 1
ATOM 2064 C C . THR A 1 275 ? 29.246 14.488 14.445 1.00 13.16 265 THR A C 1
ATOM 2065 O O . THR A 1 275 ? 29.007 15.606 14.921 1.00 14.00 265 THR A O 1
ATOM 2069 N N . GLY A 1 276 ? 28.292 13.597 14.178 1.00 13.51 266 GLY A N 1
ATOM 2070 C CA . GLY A 1 276 ? 26.885 13.860 14.491 1.00 13.92 266 GLY A CA 1
ATOM 2071 C C . GLY A 1 276 ? 26.681 14.181 15.957 1.00 13.83 266 GLY A C 1
ATOM 2072 O O . GLY A 1 276 ? 25.986 15.144 16.293 1.00 14.41 266 GLY A O 1
ATOM 2073 N N . ARG A 1 277 ? 27.299 13.405 16.845 1.00 13.50 267 ARG A N 1
ATOM 2074 C CA . ARG A 1 277 ? 27.151 13.650 18.286 1.00 13.79 267 ARG A CA 1
ATOM 2075 C C . ARG A 1 277 ? 27.705 15.014 18.671 1.00 14.86 267 ARG A C 1
ATOM 2076 O O . ARG A 1 277 ? 27.088 15.734 19.458 1.00 14.94 267 ARG A O 1
ATOM 2084 N N . SER A 1 278 ? 28.856 15.383 18.113 1.00 15.13 268 SER A N 1
ATOM 2085 C CA . SER A 1 278 ? 29.477 16.673 18.458 1.00 16.14 268 SER A CA 1
ATOM 2086 C C . SER A 1 278 ? 28.701 17.864 17.885 1.00 16.40 268 SER A C 1
ATOM 2087 O O . SER A 1 278 ? 28.792 18.981 18.409 1.00 17.49 268 SER A O 1
ATOM 2090 N N . ALA A 1 279 ? 27.931 17.620 16.828 1.00 15.52 269 ALA A N 1
ATOM 2091 C CA . ALA A 1 279 ? 27.044 18.621 16.220 1.00 15.97 269 ALA A CA 1
ATOM 2092 C C . ALA A 1 279 ? 25.667 18.701 16.901 1.00 15.93 269 ALA A C 1
ATOM 2093 O O . ALA A 1 279 ? 24.779 19.441 16.451 1.00 16.50 269 ALA A O 1
ATOM 2095 N N . GLY A 1 280 ? 25.489 17.919 17.961 1.00 15.33 270 GLY A N 1
ATOM 2096 C CA . GLY A 1 280 ? 24.261 17.940 18.756 1.00 14.98 270 GLY A CA 1
ATOM 2097 C C . GLY A 1 280 ? 23.150 17.001 18.334 1.00 15.00 270 GLY A C 1
ATOM 2098 O O . GLY A 1 280 ? 22.052 17.066 18.887 1.00 16.31 270 GLY A O 1
ATOM 2099 N N . LEU A 1 281 ? 23.408 16.134 17.354 1.00 14.03 271 LEU A N 1
ATOM 2100 C CA . LEU A 1 281 ? 22.418 15.140 16.976 1.00 13.60 271 LEU A CA 1
ATOM 2101 C C . LEU A 1 281 ? 22.269 14.047 18.032 1.00 13.04 271 LEU A C 1
ATOM 2102 O O . LEU A 1 281 ? 23.231 13.672 18.710 1.00 12.90 271 LEU A O 1
ATOM 2107 N N . GLY A 1 282 ? 21.052 13.528 18.141 1.00 12.90 272 GLY A N 1
ATOM 2108 C CA . GLY A 1 282 ? 20.775 12.387 19.006 1.00 12.84 272 GLY A CA 1
ATOM 2109 C C . GLY A 1 282 ? 21.379 11.108 18.470 1.00 13.14 272 GLY A C 1
ATOM 2110 O O . GLY A 1 282 ? 22.052 11.111 17.436 1.00 12.68 272 GLY A O 1
ATOM 2111 N N . LEU A 1 283 ? 21.137 10.019 19.181 1.00 12.58 273 LEU A N 1
ATOM 2112 C CA . LEU A 1 283 ? 21.744 8.734 18.888 1.00 12.79 273 LEU A CA 1
ATOM 2113 C C . LEU A 1 283 ? 21.311 8.179 17.532 1.00 12.11 273 LEU A C 1
ATOM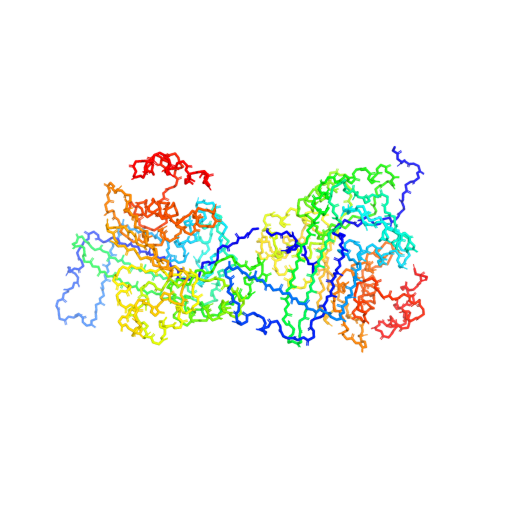 2114 O O . LEU A 1 283 ? 22.160 7.770 16.739 1.00 12.08 273 LEU A O 1
ATOM 2119 N N . GLU A 1 284 ? 20.006 8.179 17.253 1.00 12.12 274 GLU A N 1
ATOM 2120 C CA . GLU A 1 284 ? 19.479 7.677 15.995 1.00 12.17 274 GLU A CA 1
ATOM 2121 C C . GLU A 1 284 ? 20.019 8.464 14.809 1.00 11.34 274 GLU A C 1
ATOM 2122 O O . GLU A 1 284 ? 20.504 7.875 13.835 1.00 12.05 274 GLU A O 1
ATOM 2128 N N . ARG A 1 285 ? 19.948 9.796 14.896 1.00 11.30 275 ARG A N 1
ATOM 2129 C CA . ARG A 1 285 ? 20.372 10.644 13.785 1.00 11.32 275 ARG A CA 1
ATOM 2130 C C . ARG A 1 285 ? 21.878 10.533 13.552 1.00 11.47 275 ARG A C 1
ATOM 2131 O O . ARG A 1 285 ? 22.348 10.532 12.413 1.00 10.86 275 ARG A O 1
ATOM 2139 N N . SER A 1 286 ? 22.627 10.439 14.644 1.00 11.49 276 SER A N 1
ATOM 2140 C CA . SER A 1 286 ? 24.068 10.244 14.544 1.00 11.16 276 SER A CA 1
ATOM 2141 C C . SER A 1 286 ? 24.421 8.913 13.870 1.00 10.69 276 SER A C 1
ATOM 2142 O O . SER A 1 286 ? 25.364 8.852 13.063 1.00 10.79 276 SER A O 1
ATOM 2145 N N . ALA A 1 287 ? 23.685 7.857 14.206 1.00 10.78 277 ALA A N 1
ATOM 2146 C CA . ALA A 1 287 ? 23.889 6.550 13.545 1.00 10.73 277 ALA A CA 1
ATOM 2147 C C . ALA A 1 287 ? 23.498 6.571 12.077 1.00 10.83 277 ALA A C 1
ATOM 2148 O O . ALA A 1 287 ? 24.132 5.903 11.272 1.00 11.18 277 ALA A O 1
ATOM 2150 N N . GLN A 1 288 ? 22.459 7.345 11.734 1.00 10.53 278 GLN A N 1
ATOM 2151 C CA . GLN A 1 288 ? 22.094 7.550 10.335 1.00 11.13 278 GLN A CA 1
ATOM 2152 C C . GLN A 1 288 ? 23.204 8.250 9.558 1.00 10.71 278 GLN A C 1
ATOM 2153 O O . GLN A 1 288 ? 23.579 7.810 8.467 1.00 10.84 278 GLN A O 1
ATOM 2159 N N . LEU A 1 289 ? 23.778 9.296 10.143 1.00 10.74 279 LEU A N 1
ATOM 2160 C CA . LEU A 1 289 ? 24.909 9.980 9.518 1.00 10.47 279 LEU A CA 1
ATOM 2161 C C . LEU A 1 289 ? 26.117 9.032 9.367 1.00 10.44 279 LEU A C 1
ATOM 2162 O O . LEU A 1 289 ? 26.732 8.969 8.292 1.00 11.33 279 LEU A O 1
ATOM 2167 N N . GLY A 1 290 ? 26.452 8.309 10.442 1.00 10.99 280 GLY A N 1
ATOM 2168 C CA . GLY A 1 290 ? 27.573 7.355 10.403 1.00 10.37 280 GLY A CA 1
ATOM 2169 C C . GLY A 1 290 ? 27.373 6.327 9.298 1.00 10.76 280 GLY A C 1
ATOM 2170 O O . GLY A 1 290 ? 28.320 5.958 8.608 1.00 10.51 280 GLY A O 1
ATOM 2171 N N . SER A 1 291 ? 26.128 5.884 9.124 1.00 10.86 281 SER A N 1
ATOM 2172 C CA . SER A 1 291 ? 25.798 4.875 8.107 1.00 11.26 281 SER A CA 1
ATOM 2173 C C . SER A 1 291 ? 26.012 5.413 6.688 1.00 12.02 281 SER A C 1
ATOM 2174 O O . SER A 1 291 ? 26.437 4.672 5.798 1.00 11.82 281 SER A O 1
ATOM 2177 N N . LEU A 1 292 ? 25.737 6.700 6.479 1.00 12.11 282 LEU A N 1
ATOM 2178 C CA . LEU A 1 292 ? 26.028 7.309 5.180 1.00 12.37 282 LEU A CA 1
ATOM 2179 C C . LEU A 1 292 ? 27.527 7.359 4.905 1.00 12.58 282 LEU A C 1
ATOM 2180 O O . LEU A 1 292 ? 27.979 6.976 3.824 1.00 12.95 282 LEU A O 1
ATOM 2185 N N . VAL A 1 293 ? 28.303 7.827 5.874 1.00 11.94 283 VAL A N 1
ATOM 2186 C CA . VAL A 1 293 ? 29.748 7.910 5.653 1.00 11.96 283 VAL A CA 1
ATOM 2187 C C . VAL A 1 293 ? 30.311 6.496 5.414 1.00 11.89 283 VAL A C 1
ATOM 2188 O O . VAL A 1 293 ? 31.173 6.304 4.553 1.00 11.72 283 VAL A O 1
ATOM 2192 N N . ALA A 1 294 ? 29.802 5.512 6.149 1.00 11.84 284 ALA A N 1
ATOM 2193 C CA . ALA A 1 294 ? 30.222 4.116 5.979 1.00 12.45 284 ALA A CA 1
ATOM 2194 C C . ALA A 1 294 ? 30.011 3.634 4.537 1.00 12.52 284 ALA A C 1
ATOM 2195 O O . ALA A 1 294 ? 30.918 3.049 3.944 1.00 12.44 284 ALA A O 1
ATOM 2197 N N . VAL A 1 295 ? 28.830 3.876 3.975 1.00 12.46 285 VAL A N 1
ATOM 2198 C CA . VAL A 1 295 ? 28.562 3.407 2.611 1.00 12.80 285 VAL A CA 1
ATOM 2199 C C . VAL A 1 295 ? 29.427 4.131 1.564 1.00 13.28 285 VAL A C 1
ATOM 2200 O O . VAL A 1 295 ? 29.847 3.526 0.568 1.00 12.82 285 VAL A O 1
ATOM 2204 N N . LEU A 1 296 ? 29.744 5.400 1.789 1.00 13.30 286 LEU A N 1
ATOM 2205 C CA . LEU A 1 296 ? 30.619 6.110 0.855 1.00 13.45 286 LEU A CA 1
ATOM 2206 C C . LEU A 1 296 ? 31.998 5.483 0.827 1.00 13.59 286 LEU A C 1
ATOM 2207 O O . LEU A 1 296 ? 32.632 5.396 -0.220 1.00 13.94 286 LEU A O 1
ATOM 2212 N N . VAL A 1 297 ? 32.466 5.037 1.988 1.00 12.79 287 VAL A N 1
ATOM 2213 C CA . VAL A 1 297 ? 33.754 4.379 2.054 1.00 13.30 287 VAL A CA 1
ATOM 2214 C C . VAL A 1 297 ? 33.688 2.977 1.444 1.00 13.75 287 VAL A C 1
ATOM 2215 O O . VAL A 1 297 ? 34.634 2.562 0.770 1.00 13.67 287 VAL A O 1
ATOM 2219 N N . LEU A 1 298 ? 32.581 2.267 1.651 1.00 13.70 288 LEU A N 1
ATOM 2220 C CA . LEU A 1 298 ? 32.393 0.927 1.084 1.00 14.58 288 LEU A CA 1
ATOM 2221 C C . LEU A 1 298 ? 32.470 0.986 -0.437 1.00 14.89 288 LEU A C 1
ATOM 2222 O O . LEU A 1 298 ? 32.953 0.043 -1.080 1.00 15.49 288 LEU A O 1
ATOM 2227 N N . GLU A 1 299 ? 31.999 2.096 -1.001 1.00 14.82 289 GLU A N 1
ATOM 2228 C CA . GLU A 1 299 ? 31.917 2.257 -2.460 1.00 15.49 289 GLU A CA 1
ATOM 2229 C C . GLU A 1 299 ? 33.205 2.817 -3.083 1.00 16.42 289 GLU A C 1
ATOM 2230 O O . GLU A 1 299 ? 33.241 3.148 -4.278 1.00 16.65 289 GLU A O 1
ATOM 2236 N N . SER A 1 300 ? 34.264 2.901 -2.275 1.00 16.41 290 SER A N 1
ATOM 2237 C CA . SER A 1 300 ? 35.513 3.533 -2.690 1.00 17.21 290 SER A CA 1
ATOM 2238 C C . SER A 1 300 ? 36.699 2.631 -2.400 1.00 17.37 290 SER A C 1
ATOM 2239 O O . SER A 1 300 ? 36.737 1.960 -1.375 1.00 16.76 290 SER A O 1
ATOM 2242 N N . THR A 1 301 ? 37.673 2.619 -3.309 1.00 17.47 291 THR A N 1
ATOM 2243 C CA . THR A 1 301 ? 38.905 1.879 -3.076 1.00 18.36 291 THR A CA 1
ATOM 2244 C C . THR A 1 301 ? 39.854 2.712 -2.219 1.00 17.65 291 THR A C 1
ATOM 2245 O O . THR A 1 301 ? 40.135 3.871 -2.532 1.00 18.89 291 THR A O 1
ATOM 2249 N N . GLY A 1 302 ? 40.347 2.104 -1.143 1.00 16.04 292 GLY A N 1
ATOM 2250 C CA . GLY A 1 302 ? 41.131 2.820 -0.133 1.00 14.95 292 GLY A CA 1
ATOM 2251 C C . GLY A 1 302 ? 40.216 3.301 0.981 1.00 14.37 292 GLY A C 1
ATOM 2252 O O . GLY A 1 302 ? 39.049 2.919 1.040 1.00 13.97 292 GLY A O 1
ATOM 2253 N N . THR A 1 303 ? 40.741 4.137 1.866 1.00 13.14 293 THR A N 1
ATOM 2254 C CA . THR A 1 303 ? 40.003 4.521 3.067 1.00 12.89 293 THR A CA 1
ATOM 2255 C C . THR A 1 303 ? 39.759 6.024 3.160 1.00 12.75 293 THR A C 1
ATOM 2256 O O . THR A 1 303 ? 38.829 6.446 3.844 1.00 12.68 293 THR A O 1
ATOM 2260 N N . GLN A 1 304 ? 40.579 6.814 2.468 1.00 12.76 294 GLN A N 1
ATOM 2261 C CA . GLN A 1 304 ? 40.424 8.271 2.435 1.00 13.04 294 GLN A CA 1
ATOM 2262 C C . GLN A 1 304 ? 40.285 8.805 1.006 1.00 13.70 294 GLN A C 1
ATOM 2263 O O . GLN A 1 304 ? 40.580 9.962 0.743 1.00 14.45 294 GLN A O 1
ATOM 2269 N N . GLU A 1 305 ? 39.816 7.953 0.098 1.00 14.74 295 GLU A N 1
ATOM 2270 C CA . GLU A 1 305 ? 39.784 8.310 -1.319 1.00 16.39 295 GLU A CA 1
ATOM 2271 C C . GLU A 1 305 ? 38.372 8.564 -1.810 1.00 16.40 295 GLU A C 1
ATOM 2272 O O . GLU A 1 305 ? 38.126 8.727 -3.004 1.00 17.17 295 GLU A O 1
ATOM 2278 N N . TRP A 1 306 ? 37.463 8.631 -0.847 1.00 16.16 296 TRP A N 1
ATOM 2279 C CA . TRP A 1 306 ? 36.063 8.943 -1.098 1.00 16.33 296 TRP A CA 1
ATOM 2280 C C . TRP A 1 306 ? 35.816 10.452 -1.118 1.00 17.17 296 TRP A C 1
ATOM 2281 O O . TRP A 1 306 ? 36.615 11.235 -0.591 1.00 17.05 296 TRP A O 1
ATOM 2292 N N . GLN A 1 307 ? 34.701 10.842 -1.739 1.00 18.79 297 GLN A N 1
ATOM 2293 C CA . GLN A 1 307 ? 34.312 12.245 -1.872 1.00 20.16 297 GLN A CA 1
ATOM 2294 C C . GLN A 1 307 ? 33.085 12.559 -1.029 1.00 20.32 297 GLN A C 1
ATOM 2295 O O . GLN A 1 307 ? 32.240 11.699 -0.789 1.00 20.09 297 GLN A O 1
ATOM 2301 N N . TRP A 1 308 ? 32.992 13.806 -0.595 1.00 21.00 298 TRP A N 1
ATOM 2302 C CA . TRP A 1 308 ? 31.834 14.264 0.140 1.00 22.09 298 TRP A CA 1
ATOM 2303 C C . TRP A 1 308 ? 31.044 15.260 -0.703 1.00 22.76 298 TRP A C 1
ATOM 2304 O O . TRP A 1 308 ? 31.515 16.363 -1.001 1.00 23.85 298 TRP A O 1
ATOM 2315 N N . ASP A 1 309 ? 29.845 14.862 -1.098 1.00 23.31 299 ASP A N 1
ATOM 2316 C CA . ASP A 1 309 ? 28.948 15.785 -1.763 1.00 24.27 299 ASP A CA 1
ATOM 2317 C C . ASP A 1 309 ? 27.666 15.980 -0.962 1.00 24.11 299 ASP A C 1
ATOM 2318 O O . ASP A 1 309 ? 26.886 15.043 -0.769 1.00 23.86 299 ASP A O 1
ATOM 2323 N N . TYR A 1 310 ? 27.461 17.215 -0.520 1.00 25.03 300 TYR A N 1
ATOM 2324 C CA . TYR A 1 310 ? 26.331 17.588 0.334 1.00 25.50 300 TYR A CA 1
ATOM 2325 C C . TYR A 1 310 ? 24.949 17.196 -0.210 1.00 25.30 300 TYR A C 1
ATOM 2326 O O . TYR A 1 310 ? 24.153 16.600 0.513 1.00 25.53 300 TYR A O 1
ATOM 2335 N N . GLU A 1 311 ? 24.669 17.516 -1.474 1.00 25.53 301 GLU A N 1
ATOM 2336 C CA . GLU A 1 311 ? 23.356 17.203 -2.060 1.00 25.32 301 GLU A CA 1
ATOM 2337 C C . GLU A 1 311 ? 23.094 15.697 -2.211 1.00 24.68 301 GLU A C 1
ATOM 2338 O O . GLU A 1 311 ? 21.987 15.227 -1.932 1.00 24.54 301 GLU A O 1
ATOM 2344 N N . ALA A 1 312 ? 24.105 14.950 -2.653 1.00 23.23 302 ALA A N 1
ATOM 2345 C CA . ALA A 1 312 ? 23.995 13.499 -2.753 1.00 23.08 302 ALA A CA 1
ATOM 2346 C C . ALA A 1 312 ? 23.743 12.865 -1.380 1.00 22.46 302 ALA A C 1
ATOM 2347 O O . ALA A 1 312 ? 23.006 11.879 -1.274 1.00 22.92 302 ALA A O 1
ATOM 2349 N N . ALA A 1 313 ? 24.370 13.426 -0.343 1.00 22.51 303 ALA A N 1
ATOM 2350 C CA . ALA A 1 313 ? 24.193 12.961 1.038 1.00 21.72 303 ALA A CA 1
ATOM 2351 C C . ALA A 1 313 ? 22.749 13.126 1.518 1.00 21.20 303 ALA A C 1
ATOM 2352 O O . ALA A 1 313 ? 22.162 12.193 2.070 1.00 21.20 303 ALA A O 1
ATOM 2354 N N . ALA A 1 314 ? 22.186 14.310 1.300 1.00 20.46 304 ALA A N 1
ATOM 2355 C CA . ALA A 1 314 ? 20.796 14.611 1.629 1.00 19.76 304 ALA A CA 1
ATOM 2356 C C . ALA A 1 314 ? 19.826 13.640 0.942 1.00 19.54 304 ALA A C 1
ATOM 2357 O O . ALA A 1 314 ? 18.953 13.059 1.581 1.00 19.26 304 ALA A O 1
ATOM 2359 N N . SER A 1 315 ? 20.008 13.452 -0.362 1.00 19.41 305 SER A N 1
ATOM 2360 C CA . SER A 1 315 ? 19.158 12.555 -1.135 1.00 19.29 305 SER A CA 1
ATOM 2361 C C . SER A 1 315 ? 19.258 11.101 -0.652 1.00 17.99 305 SER A C 1
ATOM 2362 O O . SER A 1 315 ? 18.241 10.403 -0.526 1.00 17.94 305 SER A O 1
ATOM 2365 N N . ARG A 1 316 ? 20.479 10.641 -0.387 1.00 17.28 306 ARG A N 1
ATOM 2366 C CA . ARG A 1 316 ? 20.684 9.255 0.040 1.00 16.48 306 ARG A CA 1
ATOM 2367 C C . ARG A 1 316 ? 20.176 9.008 1.449 1.00 15.68 306 ARG A C 1
ATOM 2368 O O . ARG A 1 316 ? 19.604 7.960 1.723 1.00 15.78 306 ARG A O 1
ATOM 2376 N N . LEU A 1 317 ? 20.377 9.978 2.341 1.00 14.61 307 LEU A N 1
ATOM 2377 C CA . LEU A 1 317 ? 19.785 9.895 3.671 1.00 14.48 307 LEU A CA 1
ATOM 2378 C C . LEU A 1 317 ? 18.266 9.827 3.588 1.00 14.40 307 LEU A C 1
ATOM 2379 O O . LEU A 1 317 ? 17.650 9.052 4.312 1.00 14.08 307 LEU A O 1
ATOM 2384 N N . ALA A 1 318 ? 17.676 10.625 2.698 1.00 14.15 308 ALA A N 1
ATOM 2385 C CA . ALA A 1 318 ? 16.218 10.604 2.522 1.00 14.36 308 ALA A CA 1
ATOM 2386 C C . ALA A 1 318 ? 15.724 9.255 2.010 1.00 14.49 308 ALA A C 1
ATOM 2387 O O . ALA A 1 318 ? 14.710 8.748 2.492 1.00 15.04 308 ALA A O 1
ATOM 2389 N N . GLY A 1 319 ? 16.448 8.671 1.055 1.00 14.57 309 GLY A N 1
ATOM 2390 C CA . GLY A 1 319 ? 16.084 7.353 0.532 1.00 15.16 309 GLY A CA 1
ATOM 2391 C C . GLY A 1 319 ? 16.053 6.280 1.608 1.00 15.42 309 GLY A C 1
ATOM 2392 O O . GLY A 1 319 ? 15.142 5.439 1.654 1.00 16.64 309 GLY A O 1
ATOM 2393 N N . ALA A 1 320 ? 17.059 6.308 2.481 1.00 15.00 310 ALA A N 1
ATOM 2394 C CA . ALA A 1 320 ? 17.221 5.286 3.515 1.00 14.77 310 ALA A CA 1
ATOM 2395 C C . ALA A 1 320 ? 16.332 5.488 4.735 1.00 14.40 310 ALA A C 1
ATOM 2396 O O . ALA A 1 320 ? 15.820 4.524 5.314 1.00 15.02 310 ALA A O 1
ATOM 2398 N N . TYR A 1 321 ? 16.165 6.747 5.133 1.00 13.88 311 TYR A N 1
ATOM 2399 C CA . TYR A 1 321 ? 15.623 7.069 6.442 1.00 13.65 311 TYR A CA 1
ATOM 2400 C C . TYR A 1 321 ? 14.442 8.027 6.416 1.00 14.24 311 TYR A C 1
ATOM 2401 O O . TYR A 1 321 ? 13.908 8.367 7.471 1.00 14.84 311 TYR A O 1
ATOM 2410 N N . GLY A 1 322 ? 14.075 8.484 5.221 1.00 14.46 312 GLY A N 1
ATOM 2411 C CA . GLY A 1 322 ? 12.964 9.423 5.068 1.00 14.37 312 GLY A CA 1
ATOM 2412 C C . GLY A 1 322 ? 13.416 10.873 5.072 1.00 14.96 312 GLY A C 1
ATOM 2413 O O . GLY A 1 322 ? 14.475 11.207 5.599 1.00 14.84 312 GLY A O 1
ATOM 2414 N N . GLU A 1 323 ? 12.597 11.736 4.479 1.00 15.05 313 GLU A N 1
ATOM 2415 C CA . GLU A 1 323 ? 12.967 13.127 4.265 1.00 15.23 313 GLU A CA 1
ATOM 2416 C C . GLU A 1 323 ? 13.137 13.912 5.553 1.00 14.66 313 GLU A C 1
ATOM 2417 O O . GLU A 1 323 ? 13.968 14.814 5.626 1.00 15.85 313 GLU A O 1
ATOM 2423 N N . HIS A 1 324 ? 12.356 13.574 6.574 1.00 14.33 314 HIS A N 1
ATOM 2424 C CA . HIS A 1 324 ? 12.456 14.275 7.846 1.00 13.84 314 HIS A CA 1
ATOM 2425 C C . HIS A 1 324 ? 13.813 14.035 8.525 1.00 14.02 314 HIS A C 1
ATOM 2426 O O . HIS A 1 324 ? 14.472 14.981 8.973 1.00 14.03 314 HIS A O 1
ATOM 2433 N N . ALA A 1 325 ? 14.238 12.774 8.586 1.00 13.67 315 ALA A N 1
ATOM 2434 C CA . ALA A 1 325 ? 15.528 12.461 9.194 1.00 13.82 315 ALA A CA 1
ATOM 2435 C C . ALA A 1 325 ? 16.647 13.142 8.411 1.00 13.82 315 ALA A C 1
ATOM 2436 O O . ALA A 1 325 ? 17.557 13.731 9.005 1.00 14.25 315 ALA A O 1
ATOM 2438 N N . ALA A 1 326 ? 16.575 13.056 7.080 1.00 13.89 316 ALA A N 1
ATOM 2439 C CA . ALA A 1 326 ? 17.570 13.701 6.217 1.00 14.05 316 ALA A CA 1
ATOM 2440 C C . ALA A 1 326 ? 17.667 15.206 6.492 1.00 14.49 316 ALA A C 1
ATOM 2441 O O . ALA A 1 326 ? 18.763 15.756 6.614 1.00 14.69 316 ALA A O 1
ATOM 2443 N N . ALA A 1 327 ? 16.518 15.874 6.598 1.00 14.55 317 ALA A N 1
ATOM 2444 C CA . ALA A 1 327 ? 16.497 17.304 6.876 1.00 15.04 317 ALA A CA 1
ATOM 2445 C C . ALA A 1 327 ? 17.204 17.636 8.189 1.00 15.29 317 ALA A C 1
ATOM 2446 O O . ALA A 1 327 ? 17.979 18.584 8.259 1.00 15.72 317 ALA A O 1
ATOM 2448 N N . GLU A 1 328 ? 16.956 16.830 9.219 1.00 15.56 318 GLU A N 1
ATOM 2449 C CA . GLU A 1 328 ? 17.515 17.093 10.544 1.00 15.49 318 GLU A CA 1
ATOM 2450 C C . GLU A 1 328 ? 19.030 16.876 10.569 1.00 15.69 318 GLU A C 1
ATOM 2451 O O . GLU A 1 328 ? 19.761 17.611 11.237 1.00 16.20 318 GLU A O 1
ATOM 2457 N N . ILE A 1 329 ? 19.494 15.900 9.796 1.00 15.52 319 ILE A N 1
ATOM 2458 C CA . ILE A 1 329 ? 20.928 15.647 9.685 1.00 15.73 319 ILE A CA 1
ATOM 2459 C C . ILE A 1 329 ? 21.657 16.733 8.903 1.00 17.16 319 ILE A C 1
ATOM 2460 O O . ILE A 1 329 ? 22.650 17.277 9.389 1.00 17.17 319 ILE A O 1
ATOM 2465 N N . VAL A 1 330 ? 21.173 17.064 7.709 1.00 18.02 320 VAL A N 1
ATOM 2466 C CA . VAL A 1 330 ? 21.885 18.040 6.878 1.00 19.36 320 VAL A CA 1
ATOM 2467 C C . VAL A 1 330 ? 21.838 19.445 7.472 1.00 20.14 320 VAL A C 1
ATOM 2468 O O . VAL A 1 330 ? 22.687 20.271 7.153 1.00 20.66 320 VAL A O 1
ATOM 2472 N N . ALA A 1 331 ? 20.875 19.694 8.361 1.00 20.83 321 ALA A N 1
ATOM 2473 C CA . ALA A 1 331 ? 20.785 20.976 9.077 1.00 22.07 321 ALA A CA 1
ATOM 2474 C C . ALA A 1 331 ? 22.063 21.326 9.844 1.00 23.10 321 ALA A C 1
ATOM 2475 O O . ALA A 1 331 ? 22.388 22.506 9.999 1.00 23.40 321 ALA A O 1
ATOM 2477 N N . VAL A 1 332 ? 22.777 20.309 10.324 1.00 24.10 322 VAL A N 1
ATOM 2478 C CA . VAL A 1 332 ? 24.033 20.519 11.064 1.00 25.03 322 VAL A CA 1
ATOM 2479 C C . VAL A 1 332 ? 25.304 20.359 10.202 1.00 26.19 322 VAL A C 1
ATOM 2480 O O . VAL A 1 332 ? 26.426 20.498 10.707 1.00 26.99 322 VAL A O 1
ATOM 2484 N N . LEU A 1 333 ? 25.127 20.079 8.911 1.00 27.20 323 LEU A N 1
ATOM 2485 C CA . LEU A 1 333 ? 26.239 19.854 7.974 1.00 28.29 323 LEU A CA 1
ATOM 2486 C C . LEU A 1 333 ? 26.338 20.956 6.907 1.00 29.22 323 LEU A C 1
ATOM 2487 O O . LEU A 1 333 ? 25.493 21.855 6.859 1.00 29.32 323 LEU A O 1
ATOM 2492 N N . ALA A 1 334 ? 27.369 20.875 6.061 1.00 30.31 324 ALA A N 1
ATOM 2493 C CA . ALA A 1 334 ? 27.554 21.813 4.935 1.00 31.17 324 ALA A CA 1
ATOM 2494 C C . ALA A 1 334 ? 28.352 21.219 3.767 1.00 31.72 324 ALA A C 1
ATOM 2495 O O . ALA A 1 334 ? 28.654 20.018 3.733 1.00 32.37 324 ALA A O 1
ATOM 2497 N N . GLY B 1 1 ? 46.088 -4.399 6.817 1.00 30.10 -9 GLY B N 1
ATOM 2498 C CA . GLY B 1 1 ? 47.152 -3.816 7.685 1.00 30.21 -9 GLY B CA 1
ATOM 2499 C C . GLY B 1 1 ? 46.625 -3.408 9.041 1.00 30.22 -9 GLY B C 1
ATOM 2500 O O . GLY B 1 1 ? 46.484 -2.217 9.325 1.00 30.57 -9 GLY B O 1
ATOM 2501 N N . THR B 1 2 ? 46.342 -4.398 9.883 1.00 30.04 -8 THR B N 1
ATOM 2502 C CA . THR B 1 2 ? 45.708 -4.137 11.172 1.00 29.74 -8 THR B CA 1
ATOM 2503 C C . THR B 1 2 ? 46.675 -4.308 12.348 1.00 29.67 -8 THR B C 1
ATOM 2504 O O . THR B 1 2 ? 47.715 -4.968 12.235 1.00 29.53 -8 THR B O 1
ATOM 2508 N N . GLU B 1 3 ? 46.316 -3.702 13.477 1.00 29.45 -7 GLU B N 1
ATOM 2509 C CA . GLU B 1 3 ? 47.242 -3.513 14.593 1.00 29.42 -7 GLU B CA 1
ATOM 2510 C C . GLU B 1 3 ? 47.534 -4.790 15.385 1.00 29.38 -7 GLU B C 1
ATOM 2511 O O . GLU B 1 3 ? 48.555 -4.870 16.084 1.00 28.91 -7 GLU B O 1
ATOM 2517 N N . ASP B 1 4 ? 46.651 -5.786 15.258 1.00 29.20 -6 ASP B N 1
ATOM 2518 C CA . ASP B 1 4 ? 46.877 -7.116 15.845 1.00 29.56 -6 ASP B CA 1
ATOM 2519 C C . ASP B 1 4 ? 47.935 -7.906 15.064 1.00 29.62 -6 ASP B C 1
ATOM 2520 O O . ASP B 1 4 ? 48.285 -9.035 15.435 1.00 29.88 -6 ASP B O 1
ATOM 2525 N N . LEU B 1 5 ? 48.428 -7.307 13.982 1.00 29.38 -5 LEU B N 1
ATOM 2526 C CA . LEU B 1 5 ? 49.509 -7.887 13.189 1.00 29.07 -5 LEU B CA 1
ATOM 2527 C C . LEU B 1 5 ? 50.757 -7.004 13.198 1.00 28.69 -5 LEU B C 1
ATOM 2528 O O . LEU B 1 5 ? 51.868 -7.511 13.067 1.00 28.73 -5 LEU B O 1
ATOM 2533 N N . TYR B 1 6 ? 50.569 -5.688 13.355 1.00 28.28 -4 TYR B N 1
ATOM 2534 C CA . TYR B 1 6 ? 51.682 -4.763 13.608 1.00 27.66 -4 TYR B CA 1
ATOM 2535 C C . TYR B 1 6 ? 52.354 -5.084 14.933 1.00 27.45 -4 TYR B C 1
ATOM 2536 O O . TYR B 1 6 ? 53.547 -4.841 15.113 1.00 26.80 -4 TYR B O 1
ATOM 2545 N N . PHE B 1 7 ? 51.558 -5.584 15.872 1.00 27.41 -3 PHE B N 1
ATOM 2546 C CA . PHE B 1 7 ? 52.050 -6.021 17.172 1.00 27.29 -3 PHE B CA 1
ATOM 2547 C C . PHE B 1 7 ? 51.510 -7.431 17.443 1.00 27.57 -3 PHE B C 1
ATOM 2548 O O . PHE B 1 7 ? 50.299 -7.689 17.328 1.00 27.37 -3 PHE B O 1
ATOM 2556 N N . GLN B 1 8 ? 52.419 -8.347 17.766 1.00 27.85 -2 GLN B N 1
ATOM 2557 C CA . GLN B 1 8 ? 52.058 -9.756 17.962 1.00 28.33 -2 GLN B CA 1
ATOM 2558 C C . GLN B 1 8 ? 52.554 -10.296 19.299 1.00 28.46 -2 GLN B C 1
ATOM 2559 O O . GLN B 1 8 ? 52.110 -9.835 20.357 1.00 28.74 -2 GLN B O 1
ATOM 2565 N N . HIS B 1 10 ? 51.367 -11.988 22.199 1.00 29.97 0 HIS B N 1
ATOM 2566 C CA . HIS B 1 10 ? 51.074 -13.209 22.952 1.00 29.73 0 HIS B CA 1
ATOM 2567 C C . HIS B 1 10 ? 51.119 -14.448 22.046 1.00 29.30 0 HIS B C 1
ATOM 2568 O O . HIS B 1 10 ? 50.104 -15.147 21.895 1.00 29.56 0 HIS B O 1
ATOM 2575 N N . MET B 1 11 ? 52.273 -14.725 21.436 1.00 28.45 1 MET B N 1
ATOM 2576 C CA . MET B 1 11 ? 52.380 -15.899 20.549 1.00 27.36 1 MET B CA 1
ATOM 2577 C C . MET B 1 11 ? 52.248 -17.217 21.324 1.00 25.56 1 MET B C 1
ATOM 2578 O O . MET B 1 11 ? 52.923 -17.436 22.328 1.00 25.73 1 MET B O 1
ATOM 2583 N N . THR B 1 12 ? 51.356 -18.077 20.838 1.00 23.25 2 THR B N 1
ATOM 2584 C CA . THR B 1 12 ? 50.750 -19.115 21.668 1.00 20.57 2 THR B CA 1
ATOM 2585 C C . THR B 1 12 ? 50.952 -20.518 21.113 1.00 18.39 2 THR B C 1
ATOM 2586 O O . THR B 1 12 ? 50.929 -20.724 19.907 1.00 18.30 2 THR B O 1
ATOM 2590 N N . ILE B 1 13 ? 51.150 -21.482 22.013 1.00 15.73 3 ILE B N 1
ATOM 2591 C CA . ILE B 1 13 ? 51.032 -22.905 21.661 1.00 13.75 3 ILE B CA 1
ATOM 2592 C C . ILE B 1 13 ? 49.583 -23.322 21.939 1.00 12.40 3 ILE B C 1
ATOM 2593 O O . ILE B 1 13 ? 49.082 -23.105 23.035 1.00 12.78 3 ILE B O 1
ATOM 2598 N N . ALA B 1 14 ? 48.915 -23.888 20.941 1.00 11.15 4 ALA B N 1
ATOM 2599 C CA . ALA B 1 14 ? 47.550 -24.399 21.129 1.00 11.05 4 ALA B CA 1
ATOM 2600 C C . ALA B 1 14 ? 47.649 -25.905 21.319 1.00 11.04 4 ALA B C 1
ATOM 2601 O O . ALA B 1 14 ? 48.215 -26.597 20.490 1.00 11.16 4 ALA B O 1
ATOM 2603 N N . VAL B 1 15 ? 47.098 -26.398 22.419 1.00 10.83 5 VAL B N 1
ATOM 2604 C CA . VAL B 1 15 ? 47.203 -27.818 22.760 1.00 10.44 5 VAL B CA 1
ATOM 2605 C C . VAL B 1 15 ? 45.841 -28.471 22.547 1.00 9.66 5 VAL B C 1
ATOM 2606 O O . VAL B 1 15 ? 44.877 -28.148 23.276 1.00 10.00 5 VAL B O 1
ATOM 2610 N N . THR B 1 16 ? 45.759 -29.372 21.563 1.00 9.56 6 THR B N 1
ATOM 2611 C CA . THR B 1 16 ? 44.529 -30.136 21.335 1.00 9.58 6 THR B CA 1
ATOM 2612 C C . THR B 1 16 ? 44.706 -31.560 21.881 1.00 9.83 6 THR B C 1
ATOM 2613 O O . THR B 1 16 ? 45.811 -32.098 21.910 1.00 9.48 6 THR B O 1
ATOM 2617 N N . GLY B 1 17 ? 43.603 -32.152 22.319 1.00 9.43 7 GLY B N 1
ATOM 2618 C CA . GLY B 1 17 ? 43.644 -33.492 22.854 1.00 9.80 7 GLY B CA 1
ATOM 2619 C C . GLY B 1 17 ? 42.661 -33.696 23.989 1.00 9.47 7 GLY B C 1
ATOM 2620 O O . GLY B 1 17 ? 41.847 -32.829 24.297 1.00 10.18 7 GLY B O 1
ATOM 2621 N N . SER B 1 18 ? 42.768 -34.866 24.608 1.00 10.44 8 SER B N 1
ATOM 2622 C CA . SER B 1 18 ? 41.885 -35.304 25.684 1.00 10.43 8 SER B CA 1
ATOM 2623 C C . SER B 1 18 ? 41.963 -34.433 26.934 1.00 10.39 8 SER B C 1
ATOM 2624 O O . SER B 1 18 ? 43.053 -34.019 27.349 1.00 9.08 8 SER B O 1
ATOM 2627 N N . ILE B 1 19 ? 40.792 -34.181 27.516 1.00 9.73 9 ILE B N 1
ATOM 2628 C CA . ILE B 1 19 ? 40.643 -33.547 28.827 1.00 10.02 9 ILE B CA 1
ATOM 2629 C C . ILE B 1 19 ? 39.815 -34.523 29.671 1.00 9.96 9 ILE B C 1
ATOM 2630 O O . ILE B 1 19 ? 38.765 -34.974 29.233 1.00 10.68 9 ILE B O 1
ATOM 2635 N N . ALA B 1 20 ? 40.299 -34.869 30.865 1.00 9.75 10 ALA B N 1
ATOM 2636 C CA . ALA B 1 20 ? 39.602 -35.842 31.722 1.00 10.09 10 ALA B CA 1
ATOM 2637 C C . ALA B 1 20 ? 39.978 -35.663 33.171 1.00 10.28 10 ALA B C 1
ATOM 2638 O O . ALA B 1 20 ? 40.929 -34.954 33.499 1.00 10.96 10 ALA B O 1
ATOM 2640 N N . THR B 1 21 ? 39.228 -36.319 34.057 1.00 9.72 11 THR B N 1
ATOM 2641 C CA . THR B 1 21 ? 39.701 -36.464 35.442 1.00 10.21 11 THR B CA 1
ATOM 2642 C C . THR B 1 21 ? 39.641 -37.923 35.840 1.00 10.04 11 THR B C 1
ATOM 2643 O O . THR B 1 21 ? 38.909 -38.706 35.229 1.00 11.08 11 THR B O 1
ATOM 2647 N N . ASP B 1 22 ? 40.447 -38.272 36.839 1.00 10.57 12 ASP B N 1
ATOM 2648 C CA . ASP B 1 22 ? 40.491 -39.633 37.402 1.00 11.21 12 ASP B CA 1
ATOM 2649 C C . ASP B 1 22 ? 40.004 -39.553 38.842 1.00 10.92 12 ASP B C 1
ATOM 2650 O O . ASP B 1 22 ? 40.560 -38.795 39.637 1.00 11.57 12 ASP B O 1
ATOM 2655 N N . HIS B 1 23 ? 39.001 -40.356 39.176 1.00 10.59 13 HIS B N 1
ATOM 2656 C CA . HIS B 1 23 ? 38.460 -40.422 40.536 1.00 10.79 13 HIS B CA 1
ATOM 2657 C C . HIS B 1 23 ? 38.820 -41.781 41.114 1.00 11.33 13 HIS B C 1
ATOM 2658 O O . HIS B 1 23 ? 38.302 -42.808 40.649 1.00 11.59 13 HIS B O 1
ATOM 2665 N N . LEU B 1 24 ? 39.715 -41.786 42.097 1.00 12.06 14 LEU B N 1
ATOM 2666 C CA . LEU B 1 24 ? 40.278 -43.026 42.625 1.00 12.46 14 LEU B CA 1
ATOM 2667 C C . LEU B 1 24 ? 39.821 -43.233 44.056 1.00 12.97 14 LEU B C 1
ATOM 2668 O O . LEU B 1 24 ? 40.057 -42.389 44.927 1.00 12.92 14 LEU B O 1
ATOM 2673 N N . MET B 1 25 ? 39.176 -44.362 44.287 1.00 12.84 15 MET B N 1
ATOM 2674 C CA . MET B 1 25 ? 38.642 -44.681 45.597 1.00 13.31 15 MET B CA 1
ATOM 2675 C C . MET B 1 25 ? 39.247 -45.930 46.173 1.00 13.06 15 MET B C 1
ATOM 2676 O O . MET B 1 25 ? 39.524 -46.884 45.454 1.00 13.04 15 MET B O 1
ATOM 2681 N N . ARG B 1 26 ? 39.454 -45.908 47.485 1.00 11.97 16 ARG B N 1
ATOM 2682 C CA . ARG B 1 26 ? 40.086 -47.012 48.183 1.00 12.47 16 ARG B CA 1
ATOM 2683 C C . ARG B 1 26 ? 39.074 -47.756 49.033 1.00 11.92 16 ARG B C 1
ATOM 2684 O O . ARG B 1 26 ? 38.396 -47.154 49.863 1.00 11.61 16 ARG B O 1
ATOM 2692 N N . PHE B 1 27 ? 38.979 -49.067 48.813 1.00 11.73 17 PHE B N 1
ATOM 2693 C CA . PHE B 1 27 ? 38.188 -49.957 49.669 1.00 12.25 17 PHE B CA 1
ATOM 2694 C C . PHE B 1 27 ? 39.122 -50.716 50.616 1.00 12.94 17 PHE B C 1
ATOM 2695 O O . PHE B 1 27 ? 39.989 -51.456 50.161 1.00 12.84 17 PHE B O 1
ATOM 2703 N N . PRO B 1 28 ? 38.972 -50.503 51.941 1.00 13.79 18 PRO B N 1
ATOM 2704 C CA . PRO B 1 28 ? 39.837 -51.189 52.915 1.00 14.45 18 PRO B CA 1
ATOM 2705 C C . PRO B 1 28 ? 39.684 -52.707 53.006 1.00 14.36 18 PRO B C 1
ATOM 2706 O O . PRO B 1 28 ? 40.563 -53.381 53.553 1.00 15.62 18 PRO B O 1
ATOM 2710 N N . GLY B 1 29 ? 38.597 -53.231 52.459 1.00 13.67 19 GLY B N 1
ATOM 2711 C CA . GLY B 1 29 ? 38.319 -54.661 52.487 1.00 12.60 19 GLY B CA 1
ATOM 2712 C C . GLY B 1 29 ? 38.744 -55.377 51.217 1.00 11.80 19 GLY B C 1
ATOM 2713 O O . GLY B 1 29 ? 39.627 -54.928 50.488 1.00 11.67 19 GLY B O 1
ATOM 2714 N N . ARG B 1 30 ? 38.105 -56.515 50.983 1.00 11.49 20 ARG B N 1
ATOM 2715 C CA . ARG B 1 30 ? 38.388 -57.362 49.825 1.00 12.72 20 ARG B CA 1
ATOM 2716 C C . ARG B 1 30 ? 37.131 -57.530 48.991 1.00 11.88 20 ARG B C 1
ATOM 2717 O O . ARG B 1 30 ? 36.103 -57.991 49.494 1.00 11.93 20 ARG B O 1
ATOM 2725 N N . PHE B 1 31 ? 37.206 -57.163 47.708 1.00 11.32 21 PHE B N 1
ATOM 2726 C CA . PHE B 1 31 ? 36.051 -57.310 46.826 1.00 11.01 21 PHE B CA 1
ATOM 2727 C C . PHE B 1 31 ? 35.585 -58.765 46.782 1.00 11.04 21 PHE B C 1
ATOM 2728 O O . PHE B 1 31 ? 34.385 -59.045 46.658 1.00 11.29 21 PHE B O 1
ATOM 2736 N N . SER B 1 32 ? 36.550 -59.680 46.862 1.00 11.32 22 SER B N 1
ATOM 2737 C CA . SER B 1 32 ? 36.274 -61.113 46.731 1.00 11.76 22 SER B CA 1
ATOM 2738 C C . SER B 1 32 ? 35.265 -61.618 47.759 1.00 11.86 22 SER B C 1
ATOM 2739 O O . SER B 1 32 ? 34.585 -62.621 47.524 1.00 12.58 22 SER B O 1
ATOM 2742 N N . GLU B 1 33 ? 35.155 -60.921 48.890 1.00 11.65 23 GLU B N 1
ATOM 2743 C CA . GLU B 1 33 ? 34.271 -61.410 49.945 1.00 12.73 23 GLU B CA 1
ATOM 2744 C C . GLU B 1 33 ? 32.804 -61.275 49.586 1.00 11.85 23 GLU B C 1
ATOM 2745 O O . GLU B 1 33 ? 31.959 -61.913 50.213 1.00 12.26 23 GLU B O 1
ATOM 2751 N N . GLN B 1 34 ? 32.513 -60.480 48.544 1.00 11.78 24 GLN B N 1
ATOM 2752 C CA . GLN B 1 34 ? 31.147 -60.300 48.029 1.00 11.88 24 GLN B CA 1
ATOM 2753 C C . GLN B 1 34 ? 30.977 -60.901 46.639 1.00 12.16 24 GLN B C 1
ATOM 2754 O O . GLN B 1 34 ? 29.868 -60.967 46.075 1.00 12.47 24 GLN B O 1
ATOM 2760 N N . LEU B 1 35 ? 32.015 -61.609 46.183 1.00 12.73 25 LEU B N 1
ATOM 2761 C CA . LEU B 1 35 ? 31.908 -62.422 44.955 1.00 14.64 25 LEU B CA 1
ATOM 2762 C C . LEU B 1 35 ? 31.658 -63.875 45.200 1.00 15.62 25 LEU B C 1
ATOM 2763 O O . LEU B 1 35 ? 32.590 -64.663 45.070 1.00 17.54 25 LEU B O 1
ATOM 2768 N N . LEU B 1 36 ? 30.407 -64.115 45.649 1.00 16.86 26 LEU B N 1
ATOM 2769 C CA . LEU B 1 36 ? 29.955 -65.486 45.935 1.00 18.23 26 LEU B CA 1
ATOM 2770 C C . LEU B 1 36 ? 29.554 -66.258 44.706 1.00 18.96 26 LEU B C 1
ATOM 2771 O O . LEU B 1 36 ? 29.117 -65.703 43.694 1.00 17.87 26 LEU B O 1
ATOM 2776 N N . PRO B 1 37 ? 29.688 -67.588 44.778 1.00 19.71 27 PRO B N 1
ATOM 2777 C CA . PRO B 1 37 ? 29.345 -68.461 43.672 1.00 20.36 27 PRO B CA 1
ATOM 2778 C C . PRO B 1 37 ? 27.846 -68.497 43.406 1.00 20.74 27 PRO B C 1
ATOM 2779 O O . PRO B 1 37 ? 27.032 -68.233 44.311 1.00 20.78 27 PRO B O 1
ATOM 2783 N N . GLU B 1 38 ? 27.516 -68.823 42.158 1.00 21.73 28 GLU B N 1
ATOM 2784 C CA . GLU B 1 38 ? 26.182 -69.260 41.741 1.00 22.11 28 GLU B CA 1
ATOM 2785 C C . GLU B 1 38 ? 25.274 -68.149 41.259 1.00 22.20 28 GLU B C 1
ATOM 2786 O O . GLU B 1 38 ? 24.293 -68.418 40.550 1.00 22.71 28 GLU B O 1
ATOM 2792 N N . HIS B 1 39 ? 25.586 -66.911 41.642 1.00 21.98 29 HIS B N 1
ATOM 2793 C CA . HIS B 1 39 ? 24.744 -65.785 41.278 1.00 21.89 29 HIS B CA 1
ATOM 2794 C C . HIS B 1 39 ? 25.538 -64.590 40.734 1.00 21.05 29 HIS B C 1
ATOM 2795 O O . HIS B 1 39 ? 25.059 -63.440 40.796 1.00 21.85 29 HIS B O 1
ATOM 2802 N N . LEU B 1 40 ? 26.724 -64.862 40.164 1.00 19.44 30 LEU B N 1
ATOM 2803 C CA . LEU B 1 40 ? 27.564 -63.815 39.542 1.00 17.87 30 LEU B CA 1
ATOM 2804 C C . LEU B 1 40 ? 26.905 -63.218 38.308 1.00 16.53 30 LEU B C 1
ATOM 2805 O O . LEU B 1 40 ? 27.407 -62.259 37.727 1.00 14.97 30 LEU B O 1
ATOM 2810 N N . HIS B 1 41 ? 25.772 -63.773 37.899 1.00 16.31 31 HIS B N 1
ATOM 2811 C CA . HIS B 1 41 ? 25.062 -63.181 36.782 1.00 16.60 31 HIS B CA 1
ATOM 2812 C C . HIS B 1 41 ? 24.137 -62.022 37.148 1.00 15.40 31 HIS B C 1
ATOM 2813 O O . HIS B 1 41 ? 23.536 -61.403 36.270 1.00 15.80 31 HIS B O 1
ATOM 2820 N N . LYS B 1 42 ? 24.029 -61.705 38.437 1.00 14.19 32 LYS B N 1
ATOM 2821 C CA . LYS B 1 42 ? 23.412 -60.446 38.824 1.00 13.56 32 LYS B CA 1
ATOM 2822 C C . LYS B 1 42 ? 23.986 -59.990 40.154 1.00 13.16 32 LYS B C 1
ATOM 2823 O O . LYS B 1 42 ? 23.378 -60.161 41.219 1.00 14.14 32 LYS B O 1
ATOM 2829 N N . VAL B 1 43 ? 25.174 -59.396 40.088 1.00 11.65 33 VAL B N 1
ATOM 2830 C CA . VAL B 1 43 ? 25.816 -58.933 41.315 1.00 11.77 33 VAL B CA 1
ATOM 2831 C C . VAL B 1 43 ? 25.121 -57.685 41.847 1.00 11.91 33 VAL B C 1
ATOM 2832 O O . VAL B 1 43 ? 24.463 -56.964 41.087 1.00 12.35 33 VAL B O 1
ATOM 2836 N N . SER B 1 44 ? 25.250 -57.471 43.156 1.00 12.68 34 SER B N 1
ATOM 2837 C CA . SER B 1 44 ? 24.900 -56.224 43.809 1.00 13.38 34 SER B CA 1
ATOM 2838 C C . SER B 1 44 ? 25.994 -55.938 44.827 1.00 13.59 34 SER B C 1
ATOM 2839 O O . SER B 1 44 ? 25.832 -56.195 46.026 1.00 15.46 34 SER B O 1
ATOM 2842 N N . LEU B 1 45 ? 27.119 -55.451 44.332 1.00 11.40 35 LEU B N 1
ATOM 2843 C CA . LEU B 1 45 ? 28.279 -55.184 45.179 1.00 11.20 35 LEU B CA 1
ATOM 2844 C C . LEU B 1 45 ? 28.147 -53.820 45.831 1.00 11.52 35 LEU B C 1
ATOM 2845 O O . LEU B 1 45 ? 27.625 -52.884 45.226 1.00 11.60 35 LEU B O 1
ATOM 2850 N N . SER B 1 46 ? 28.629 -53.710 47.063 1.00 11.64 36 SER B N 1
ATOM 2851 C CA . SER B 1 46 ? 28.542 -52.450 47.809 1.00 12.76 36 SER B CA 1
ATOM 2852 C C . SER B 1 46 ? 29.803 -52.285 48.640 1.00 12.62 36 SER B C 1
ATOM 2853 O O . SER B 1 46 ? 30.081 -53.121 49.500 1.00 13.09 36 SER B O 1
ATOM 2856 N N . PHE B 1 47 ? 30.555 -51.216 48.378 1.00 12.08 37 PHE B N 1
ATOM 2857 C CA . PHE B 1 47 ? 31.830 -50.949 49.061 1.00 12.27 37 PHE B CA 1
ATOM 2858 C C . PHE B 1 47 ? 31.795 -49.643 49.819 1.00 12.52 37 PHE B C 1
ATOM 2859 O O . PHE B 1 47 ? 31.559 -48.591 49.238 1.00 12.70 37 PHE B O 1
ATOM 2867 N N . LEU B 1 48 ? 32.025 -49.715 51.123 1.00 12.26 38 LEU B N 1
ATOM 2868 C CA . LEU B 1 48 ? 32.259 -48.517 51.917 1.00 12.84 38 LEU B CA 1
ATOM 2869 C C . LEU B 1 48 ? 33.719 -48.144 51.725 1.00 12.75 38 LEU B C 1
ATOM 2870 O O . LEU B 1 48 ? 34.606 -48.844 52.189 1.00 12.95 38 LEU B O 1
ATOM 2875 N N . VAL B 1 49 ? 33.967 -47.056 51.013 1.00 12.50 39 VAL B N 1
ATOM 2876 C CA . VAL B 1 49 ? 35.338 -46.639 50.716 1.00 12.88 39 VAL B CA 1
ATOM 2877 C C . VAL B 1 49 ? 35.792 -45.579 51.703 1.00 13.48 39 VAL B C 1
ATOM 2878 O O . VAL B 1 49 ? 34.962 -44.890 52.302 1.00 14.44 39 VAL B O 1
ATOM 2882 N N . ASP B 1 50 ? 37.096 -45.464 51.904 1.00 13.80 40 ASP B N 1
ATOM 2883 C CA . ASP B 1 50 ? 37.587 -44.558 52.942 1.00 14.20 40 ASP B CA 1
ATOM 2884 C C . ASP B 1 50 ? 38.517 -43.479 52.415 1.00 14.44 40 ASP B C 1
ATOM 2885 O O . ASP B 1 50 ? 39.122 -42.751 53.195 1.00 15.63 40 ASP B O 1
ATOM 2890 N N . ASP B 1 51 ? 38.631 -43.368 51.095 1.00 13.69 41 ASP B N 1
ATOM 2891 C CA . ASP B 1 51 ? 39.477 -42.357 50.478 1.00 14.00 41 ASP B CA 1
ATOM 2892 C C . ASP B 1 51 ? 38.971 -42.109 49.074 1.00 13.35 41 ASP B C 1
ATOM 2893 O O . ASP B 1 51 ? 38.538 -43.044 48.401 1.00 13.11 41 ASP B O 1
ATOM 2898 N N . LEU B 1 52 ? 39.011 -40.845 48.650 1.00 11.72 42 LEU B N 1
ATOM 2899 C CA . LEU B 1 52 ? 38.682 -40.432 47.286 1.00 11.73 42 LEU B CA 1
ATOM 2900 C C . LEU B 1 52 ? 39.704 -39.385 46.871 1.00 11.99 42 LEU B C 1
ATOM 2901 O O . LEU B 1 52 ? 39.861 -38.350 47.542 1.00 11.20 42 LEU B O 1
ATOM 2906 N N . VAL B 1 53 ? 40.413 -39.671 45.776 1.00 12.16 43 VAL B N 1
ATOM 2907 C CA . VAL B 1 53 ? 41.407 -38.765 45.219 1.00 13.66 43 VAL B CA 1
ATOM 2908 C C . VAL B 1 53 ? 40.963 -38.438 43.804 1.00 13.21 43 VAL B C 1
ATOM 2909 O O . VAL B 1 53 ? 40.617 -39.341 43.049 1.00 13.22 43 VAL B O 1
ATOM 2913 N N . MET B 1 54 ? 40.950 -37.159 43.447 1.00 12.91 44 MET B N 1
ATOM 2914 C CA . MET B 1 54 ? 40.603 -36.730 42.097 1.00 12.90 44 MET B CA 1
ATOM 2915 C C . MET B 1 54 ? 41.813 -36.073 41.468 1.00 13.15 44 MET B C 1
ATOM 2916 O O . MET B 1 54 ? 42.383 -35.129 42.040 1.00 14.35 44 MET B O 1
ATOM 2921 N N . HIS B 1 55 ? 42.245 -36.624 40.339 1.00 11.69 45 HIS B N 1
ATOM 2922 C CA . HIS B 1 55 ? 43.376 -36.067 39.592 1.00 11.80 45 HIS B CA 1
ATOM 2923 C C . HIS B 1 55 ? 42.887 -35.473 38.278 1.00 11.73 45 HIS B C 1
ATOM 2924 O O . HIS B 1 55 ? 42.163 -36.124 37.512 1.00 12.83 45 HIS B O 1
ATOM 2931 N N . ARG B 1 56 ? 43.312 -34.248 38.002 1.00 10.85 46 ARG B N 1
ATOM 2932 C CA . ARG B 1 56 ? 43.008 -33.582 36.754 1.00 11.86 46 ARG B CA 1
ATOM 2933 C C . ARG B 1 56 ? 43.994 -34.043 35.700 1.00 11.11 46 ARG B C 1
ATOM 2934 O O . ARG B 1 56 ? 45.187 -34.166 35.972 1.00 12.05 46 ARG B O 1
ATOM 2942 N N . GLY B 1 57 ? 43.499 -34.332 34.503 1.00 9.71 47 GLY B N 1
ATOM 2943 C CA . GLY B 1 57 ? 44.330 -34.960 33.479 1.00 9.99 47 GLY B CA 1
ATOM 2944 C C . GLY B 1 57 ? 43.788 -34.883 32.060 1.00 9.36 47 GLY B C 1
ATOM 2945 O O . GLY B 1 57 ? 43.113 -33.915 31.680 1.00 10.10 47 GLY B O 1
ATOM 2946 N N . GLY B 1 58 ? 44.080 -35.916 31.276 1.00 9.98 48 GLY B N 1
ATOM 2947 C CA . GLY B 1 58 ? 43.990 -35.831 29.821 1.00 10.12 48 GLY B CA 1
ATOM 2948 C C . GLY B 1 58 ? 45.302 -35.296 29.267 1.00 9.81 48 GLY B C 1
ATOM 2949 O O . GLY B 1 58 ? 45.903 -34.385 29.854 1.00 10.15 48 GLY B O 1
ATOM 2950 N N . VAL B 1 59 ? 45.764 -35.843 28.150 1.00 10.15 49 VAL B N 1
ATOM 2951 C CA . VAL B 1 59 ? 47.052 -35.402 27.583 1.00 9.97 49 VAL B CA 1
ATOM 2952 C C . VAL B 1 59 ? 47.073 -33.890 27.357 1.00 10.10 49 VAL B C 1
ATOM 2953 O O . VAL B 1 59 ? 48.064 -33.225 27.660 1.00 9.77 49 VAL B O 1
ATOM 2957 N N . ALA B 1 60 ? 45.983 -33.333 26.834 1.00 9.64 50 ALA B N 1
ATOM 2958 C CA . ALA B 1 60 ? 45.971 -31.901 26.524 1.00 9.69 50 ALA B CA 1
ATOM 2959 C C . ALA B 1 60 ? 45.961 -31.061 27.796 1.00 10.13 50 ALA B C 1
ATOM 2960 O O . ALA B 1 60 ? 46.657 -30.037 27.871 1.00 11.01 50 ALA B O 1
ATOM 2962 N N . GLY B 1 61 ? 45.181 -31.475 28.800 1.00 9.77 51 GLY B N 1
ATOM 2963 C CA . GLY B 1 61 ? 45.221 -30.779 30.102 1.00 9.71 51 GLY B CA 1
ATOM 2964 C C . GLY B 1 61 ? 46.605 -30.811 30.715 1.00 9.79 51 GLY B C 1
ATOM 2965 O O . GLY B 1 61 ? 47.104 -29.793 31.175 1.00 9.57 51 GLY B O 1
ATOM 2966 N N . ASN B 1 62 ? 47.234 -31.981 30.710 1.00 9.31 52 ASN B N 1
ATOM 2967 C CA . ASN B 1 62 ? 48.579 -32.140 31.279 1.00 10.00 52 ASN B CA 1
ATOM 2968 C C . ASN B 1 62 ? 49.605 -31.259 30.589 1.00 9.97 52 ASN B C 1
ATOM 2969 O O . ASN B 1 62 ? 50.395 -30.586 31.266 1.00 10.49 52 ASN B O 1
ATOM 2974 N N . MET B 1 63 ? 49.602 -31.280 29.256 1.00 10.35 53 MET B N 1
ATOM 2975 C CA . MET B 1 63 ? 50.577 -30.487 28.520 1.00 9.83 53 MET B CA 1
ATOM 2976 C C . MET B 1 63 ? 50.336 -28.987 28.698 1.00 10.25 53 MET B C 1
ATOM 2977 O O . MET B 1 63 ? 51.283 -28.227 28.926 1.00 10.19 53 MET B O 1
ATOM 2982 N N . ALA B 1 64 ? 49.072 -28.563 28.644 1.00 10.39 54 ALA B N 1
ATOM 2983 C CA . ALA B 1 64 ? 48.762 -27.145 28.837 1.00 10.92 54 ALA B CA 1
ATOM 2984 C C . ALA B 1 64 ? 49.162 -26.681 30.248 1.00 11.14 54 ALA B C 1
ATOM 2985 O O . ALA B 1 64 ? 49.784 -25.617 30.413 1.00 11.95 54 ALA B O 1
ATOM 2987 N N . PHE B 1 65 ? 48.836 -27.485 31.260 1.00 11.10 55 PHE B N 1
ATOM 2988 C CA . PHE B 1 65 ? 49.246 -27.201 32.636 1.00 11.25 55 PHE B CA 1
ATOM 2989 C C . PHE B 1 65 ? 50.752 -26.945 32.745 1.00 11.53 55 PHE B C 1
ATOM 2990 O O . PHE B 1 65 ? 51.174 -25.923 33.303 1.00 11.56 55 PHE B O 1
ATOM 2998 N N . ALA B 1 66 ? 51.546 -27.855 32.197 1.00 11.08 56 ALA B N 1
ATOM 2999 C CA . ALA B 1 66 ? 53.001 -27.768 32.318 1.00 11.42 56 ALA B CA 1
ATOM 3000 C C . ALA B 1 66 ? 53.548 -26.543 31.600 1.00 11.65 56 ALA B C 1
ATOM 3001 O O . ALA B 1 66 ? 54.391 -25.840 32.136 1.00 12.12 56 ALA B O 1
ATOM 3003 N N . ILE B 1 67 ? 53.058 -26.280 30.392 1.00 10.98 57 ILE B N 1
ATOM 3004 C CA . ILE B 1 67 ? 53.508 -25.095 29.654 1.00 11.66 57 ILE B CA 1
ATOM 3005 C C . ILE B 1 67 ? 53.185 -23.831 30.464 1.00 11.89 57 ILE B C 1
ATOM 3006 O O . ILE B 1 67 ? 54.036 -22.960 30.606 1.00 13.05 57 ILE B O 1
ATOM 3011 N N . GLY B 1 68 ? 51.978 -23.751 31.017 1.00 12.05 58 GLY B N 1
ATOM 3012 C CA . GLY B 1 68 ? 51.578 -22.611 31.847 1.00 12.89 58 GLY B CA 1
ATOM 3013 C C . GLY B 1 68 ? 52.472 -22.426 33.060 1.00 13.49 58 GLY B C 1
ATOM 3014 O O . GLY B 1 68 ? 52.940 -21.311 33.335 1.00 13.62 58 GLY B O 1
ATOM 3015 N N . VAL B 1 69 ? 52.724 -23.518 33.786 1.00 13.77 59 VAL B N 1
ATOM 3016 C CA . VAL B 1 69 ? 53.560 -23.486 34.985 1.00 14.87 59 VAL B CA 1
ATOM 3017 C C . VAL B 1 69 ? 54.964 -22.961 34.669 1.00 15.18 59 VAL B C 1
ATOM 3018 O O . VAL B 1 69 ? 55.552 -22.196 35.463 1.00 16.09 59 VAL B O 1
ATOM 3022 N N . LEU B 1 70 ? 55.484 -23.352 33.506 1.00 15.30 60 LEU B N 1
ATOM 3023 C CA . LEU B 1 70 ? 56.819 -22.932 33.069 1.00 16.30 60 LEU B CA 1
ATOM 3024 C C . LEU B 1 70 ? 56.839 -21.524 32.480 1.00 16.57 60 LEU B C 1
ATOM 3025 O O . LEU B 1 70 ? 57.906 -21.050 32.088 1.00 18.02 60 LEU B O 1
ATOM 3030 N N . GLY B 1 71 ? 55.684 -20.859 32.423 1.00 16.53 61 GLY B N 1
ATOM 3031 C CA . GLY B 1 71 ? 55.629 -19.464 31.983 1.00 16.92 61 GLY B CA 1
ATOM 3032 C C . GLY B 1 71 ? 55.372 -19.250 30.512 1.00 17.31 61 GLY B C 1
ATOM 3033 O O . GLY B 1 71 ? 55.500 -18.122 30.012 1.00 17.68 61 GLY B O 1
ATOM 3034 N N . GLY B 1 72 ? 55.001 -20.313 29.801 1.00 17.27 62 GLY B N 1
ATOM 3035 C CA . GLY B 1 72 ? 54.680 -20.198 28.384 1.00 17.49 62 GLY B CA 1
ATOM 3036 C C . GLY B 1 72 ? 53.285 -19.688 28.097 1.00 17.08 62 GLY B C 1
ATOM 3037 O O . GLY B 1 72 ? 52.409 -19.698 28.967 1.00 18.11 62 GLY B O 1
ATOM 3038 N N . GLU B 1 73 ? 53.089 -19.215 26.868 1.00 17.71 63 GLU B N 1
ATOM 3039 C CA . GLU B 1 73 ? 51.778 -18.799 26.388 1.00 17.32 63 GLU B CA 1
ATOM 3040 C C . GLU B 1 73 ? 51.074 -19.998 25.766 1.00 16.14 63 GLU B C 1
ATOM 3041 O O . GLU B 1 73 ? 51.561 -20.595 24.812 1.00 15.97 63 GLU B O 1
ATOM 3047 N N . VAL B 1 74 ? 49.934 -20.361 26.337 1.00 14.56 64 VAL B N 1
ATOM 3048 C CA . VAL B 1 74 ? 49.283 -21.619 25.963 1.00 13.54 64 VAL B CA 1
ATOM 3049 C C . VAL B 1 74 ? 47.762 -21.533 26.020 1.00 12.71 64 VAL B C 1
ATOM 3050 O O . VAL B 1 74 ? 47.202 -20.949 26.944 1.00 13.69 64 VAL B O 1
ATOM 3054 N N . ALA B 1 75 ? 47.118 -22.144 25.028 1.00 12.22 65 ALA B N 1
ATOM 3055 C CA . ALA B 1 75 ? 45.664 -22.257 24.988 1.00 11.43 65 ALA B CA 1
ATOM 3056 C C . ALA B 1 75 ? 45.292 -23.733 24.941 1.00 11.21 65 ALA B C 1
ATOM 3057 O O . ALA B 1 75 ? 45.797 -24.471 24.099 1.00 11.81 65 ALA B O 1
ATOM 3059 N N . LEU B 1 76 ? 44.430 -24.152 25.868 1.00 10.72 66 LEU B N 1
ATOM 3060 C CA . LEU B 1 76 ? 43.865 -25.501 25.842 1.00 10.50 66 LEU B CA 1
ATOM 3061 C C . LEU B 1 76 ? 42.645 -25.563 24.911 1.00 10.54 66 LEU B C 1
ATOM 3062 O O . LEU B 1 76 ? 41.705 -24.766 25.061 1.00 11.10 66 LEU B O 1
ATOM 3067 N N . VAL B 1 77 ? 42.659 -26.517 23.973 1.00 10.41 67 VAL B N 1
ATOM 3068 C CA . VAL B 1 77 ? 41.622 -26.651 22.949 1.00 10.72 67 VAL B CA 1
ATOM 3069 C C . VAL B 1 77 ? 41.132 -28.103 22.921 1.00 10.93 67 VAL B C 1
ATOM 3070 O O . VAL B 1 77 ? 41.760 -28.969 22.310 1.00 11.53 67 VAL B O 1
ATOM 3074 N N . GLY B 1 78 ? 40.027 -28.364 23.614 1.00 11.07 68 GLY B N 1
ATOM 3075 C CA . GLY B 1 78 ? 39.457 -29.705 23.683 1.00 11.36 68 GLY B CA 1
ATOM 3076 C C . GLY B 1 78 ? 38.048 -29.568 24.235 1.00 11.75 68 GLY B C 1
ATOM 3077 O O . GLY B 1 78 ? 37.594 -28.460 24.505 1.00 12.57 68 GLY B O 1
ATOM 3078 N N . ALA B 1 79 ? 37.364 -30.696 24.392 1.00 11.55 69 ALA B N 1
ATOM 3079 C CA . ALA B 1 79 ? 35.955 -30.718 24.799 1.00 11.81 69 ALA B CA 1
ATOM 3080 C C . ALA B 1 79 ? 35.777 -31.240 26.216 1.00 11.18 69 ALA B C 1
ATOM 3081 O O . ALA B 1 79 ? 36.412 -32.223 26.613 1.00 11.83 69 ALA B O 1
ATOM 3083 N N . ALA B 1 80 ? 34.915 -30.576 26.977 1.00 11.42 70 ALA B N 1
ATOM 3084 C CA . ALA B 1 80 ? 34.647 -30.941 28.363 1.00 10.65 70 ALA B CA 1
ATOM 3085 C C . ALA B 1 80 ? 33.182 -30.637 28.669 1.00 11.11 70 ALA B C 1
ATOM 3086 O O . ALA B 1 80 ? 32.453 -30.212 27.770 1.00 12.01 70 ALA B O 1
ATOM 3088 N N . GLY B 1 81 ? 32.745 -30.937 29.891 1.00 11.31 71 GLY B N 1
ATOM 3089 C CA . GLY B 1 81 ? 31.379 -30.627 30.332 1.00 11.53 71 GLY B CA 1
ATOM 3090 C C . GLY B 1 81 ? 31.353 -29.422 31.256 1.00 12.22 71 GLY B C 1
ATOM 3091 O O . GLY B 1 81 ? 32.404 -28.846 31.584 1.00 12.56 71 GLY B O 1
ATOM 3092 N N . ALA B 1 82 ? 30.152 -29.046 31.695 1.00 13.31 72 ALA B N 1
ATOM 3093 C CA . ALA B 1 82 ? 30.018 -27.903 32.606 1.00 13.67 72 ALA B CA 1
ATOM 3094 C C . ALA B 1 82 ? 30.774 -28.118 33.911 1.00 13.74 72 ALA B C 1
ATOM 3095 O O . ALA B 1 82 ? 31.258 -27.164 34.522 1.00 14.52 72 ALA B O 1
ATOM 3097 N N . ASP B 1 83 ? 30.900 -29.379 34.326 1.00 13.62 73 ASP B N 1
ATOM 3098 C CA . ASP B 1 83 ? 31.699 -29.714 35.506 1.00 13.83 73 ASP B CA 1
ATOM 3099 C C . ASP B 1 83 ? 33.218 -29.487 35.344 1.00 13.72 73 ASP B C 1
ATOM 3100 O O . ASP B 1 83 ? 33.986 -29.733 36.275 1.00 14.22 73 ASP B O 1
ATOM 3105 N N . PHE B 1 84 ? 33.627 -28.985 34.179 1.00 13.25 74 PHE B N 1
ATOM 3106 C CA . PHE B 1 84 ? 35.011 -28.551 33.947 1.00 13.57 74 PHE B CA 1
ATOM 3107 C C . PHE B 1 84 ? 35.348 -27.288 34.734 1.00 13.90 74 PHE B C 1
ATOM 3108 O O . PHE B 1 84 ? 36.522 -26.958 34.880 1.00 13.86 74 PHE B O 1
ATOM 3116 N N . ALA B 1 85 ? 34.337 -26.602 35.268 1.00 14.19 75 ALA B N 1
ATOM 3117 C CA . ALA B 1 85 ? 34.554 -25.296 35.891 1.00 14.47 75 ALA B CA 1
ATOM 3118 C C . ALA B 1 85 ? 35.724 -25.213 36.880 1.00 14.61 75 ALA B C 1
ATOM 3119 O O . ALA B 1 85 ? 36.546 -24.301 36.775 1.00 15.04 75 ALA B O 1
ATOM 3121 N N . ASP B 1 86 ? 35.810 -26.145 37.833 1.00 14.50 76 ASP B N 1
ATOM 3122 C CA . ASP B 1 86 ? 36.893 -26.090 38.829 1.00 14.97 76 ASP B CA 1
ATOM 3123 C C . ASP B 1 86 ? 38.259 -26.391 38.190 1.00 14.55 76 ASP B C 1
ATOM 3124 O O . ASP B 1 86 ? 39.290 -25.879 38.636 1.00 15.27 76 ASP B O 1
ATOM 3129 N N . TYR B 1 87 ? 38.249 -27.220 37.148 1.00 13.81 77 TYR B N 1
ATOM 3130 C CA . TYR B 1 87 ? 39.461 -27.572 36.406 1.00 13.21 77 TYR B CA 1
ATOM 3131 C C . TYR B 1 87 ? 39.914 -26.348 35.603 1.00 13.38 77 TYR B C 1
ATOM 3132 O O . TYR B 1 87 ? 41.105 -26.014 35.588 1.00 13.33 77 TYR B O 1
ATOM 3141 N N . ARG B 1 88 ? 38.956 -25.648 34.996 1.00 13.93 78 ARG B N 1
ATOM 3142 C CA . ARG B 1 88 ? 39.216 -24.360 34.354 1.00 14.76 78 ARG B CA 1
ATOM 3143 C C . ARG B 1 88 ? 39.891 -23.385 35.314 1.00 14.42 78 ARG B C 1
ATOM 3144 O O . ARG B 1 88 ? 40.905 -22.777 34.962 1.00 14.66 78 ARG B O 1
ATOM 3152 N N . ASP B 1 89 ? 39.354 -23.251 36.527 1.00 14.56 79 ASP B N 1
ATOM 3153 C CA . ASP B 1 89 ? 39.921 -22.304 37.490 1.00 14.83 79 ASP B CA 1
ATOM 3154 C C . ASP B 1 89 ? 41.363 -22.687 37.829 1.00 14.89 79 ASP B C 1
ATOM 3155 O O . ASP B 1 89 ? 42.243 -21.837 37.908 1.00 14.79 79 ASP B O 1
ATOM 3160 N N . TRP B 1 90 ? 41.590 -23.983 38.005 1.00 13.82 80 TRP B N 1
ATOM 3161 C CA . TRP B 1 90 ? 42.898 -24.536 38.322 1.00 13.85 80 TRP B CA 1
ATOM 3162 C C . TRP B 1 90 ? 43.903 -24.165 37.232 1.00 13.65 80 TRP B C 1
ATOM 3163 O O . TRP B 1 90 ? 45.017 -23.692 37.533 1.00 14.62 80 TRP B O 1
ATOM 3174 N N . LEU B 1 91 ? 43.500 -24.360 35.975 1.00 13.48 81 LEU B N 1
ATOM 3175 C CA . LEU B 1 91 ? 44.370 -24.097 34.828 1.00 13.57 81 LEU B CA 1
ATOM 3176 C C . LEU B 1 91 ? 44.605 -22.615 34.594 1.00 14.17 81 LEU B C 1
ATOM 3177 O O . LEU B 1 91 ? 45.731 -22.217 34.307 1.00 13.53 81 LEU B O 1
ATOM 3182 N N . LYS B 1 92 ? 43.555 -21.807 34.728 1.00 14.77 82 LYS B N 1
ATOM 3183 C CA . LYS B 1 92 ? 43.691 -20.365 34.520 1.00 15.73 82 LYS B CA 1
ATOM 3184 C C . LYS B 1 92 ? 44.647 -19.739 35.537 1.00 16.15 82 LYS B C 1
ATOM 3185 O O . LYS B 1 92 ? 45.373 -18.804 35.206 1.00 16.87 82 LYS B O 1
ATOM 3191 N N . ALA B 1 93 ? 44.654 -20.265 36.757 1.00 16.41 83 ALA B N 1
ATOM 3192 C CA . ALA B 1 93 ? 45.566 -19.780 37.799 1.00 17.31 83 ALA B CA 1
ATOM 3193 C C . ALA B 1 93 ? 47.031 -20.030 37.448 1.00 17.83 83 ALA B C 1
ATOM 3194 O O . ALA B 1 93 ? 47.927 -19.383 38.002 1.00 19.59 83 ALA B O 1
ATOM 3196 N N . ARG B 1 94 ? 47.277 -20.985 36.551 1.00 17.77 84 ARG B N 1
ATOM 3197 C CA . ARG B 1 94 ? 48.634 -21.288 36.102 1.00 17.89 84 ARG B CA 1
ATOM 3198 C C . ARG B 1 94 ? 48.925 -20.719 34.704 1.00 17.57 84 ARG B C 1
ATOM 3199 O O . ARG B 1 94 ? 49.893 -21.103 34.048 1.00 17.65 84 ARG B O 1
ATOM 3207 N N . GLY B 1 95 ? 48.091 -19.775 34.274 1.00 16.56 85 GLY B N 1
ATOM 3208 C CA . GLY B 1 95 ? 48.312 -19.034 33.034 1.00 16.71 85 GLY B CA 1
ATOM 3209 C C . GLY B 1 95 ? 47.763 -19.645 31.756 1.00 16.03 85 GLY B C 1
ATOM 3210 O O . GLY B 1 95 ? 48.022 -19.157 30.659 1.00 17.66 85 GLY B O 1
ATOM 3211 N N . VAL B 1 96 ? 46.985 -20.709 31.889 1.00 15.21 86 VAL B N 1
ATOM 3212 C CA . VAL B 1 96 ? 46.422 -21.358 30.714 1.00 14.34 86 VAL B CA 1
ATOM 3213 C C . VAL B 1 96 ? 45.158 -20.650 30.232 1.00 14.21 86 VAL B C 1
ATOM 3214 O O . VAL B 1 96 ? 44.233 -20.400 31.024 1.00 14.44 86 VAL B O 1
ATOM 3218 N N . ASN B 1 97 ? 45.121 -20.337 28.942 1.00 13.72 87 ASN B N 1
ATOM 3219 C CA . ASN B 1 97 ? 43.921 -19.804 28.297 1.00 13.59 87 ASN B CA 1
ATOM 3220 C C . ASN B 1 97 ? 42.956 -20.956 28.036 1.00 13.41 87 ASN B C 1
ATOM 3221 O O . ASN B 1 97 ? 43.294 -21.889 27.308 1.00 12.91 87 ASN B O 1
ATOM 3226 N N . CYS B 1 98 ? 41.775 -20.890 28.660 1.00 13.54 88 CYS B N 1
ATOM 3227 C CA . CYS B 1 98 ? 40.742 -21.919 28.509 1.00 13.28 88 CYS B CA 1
ATOM 3228 C C . CYS B 1 98 ? 39.524 -21.480 27.704 1.00 13.45 88 CYS B C 1
ATOM 3229 O O . CYS B 1 98 ? 38.502 -22.177 27.686 1.00 13.70 88 CYS B O 1
ATOM 3232 N N . ASP B 1 99 ? 39.640 -20.356 27.001 1.00 13.36 89 ASP B N 1
ATOM 3233 C CA . ASP B 1 99 ? 38.494 -19.785 26.279 1.00 13.17 89 ASP B CA 1
ATOM 3234 C C . ASP B 1 99 ? 38.002 -20.697 25.165 1.00 13.02 89 ASP B C 1
ATOM 3235 O O . ASP B 1 99 ? 36.845 -20.596 24.717 1.00 13.73 89 ASP B O 1
ATOM 3240 N N . HIS B 1 100 ? 38.880 -21.587 24.704 1.00 12.86 90 HIS B N 1
ATOM 3241 C CA . HIS B 1 100 ? 38.567 -22.431 23.552 1.00 12.84 90 HIS B CA 1
ATOM 3242 C C . HIS B 1 100 ? 38.331 -23.877 23.918 1.00 12.86 90 HIS B C 1
ATOM 3243 O O . HIS B 1 100 ? 38.367 -24.767 23.064 1.00 13.73 90 HIS B O 1
ATOM 3250 N N . VAL B 1 101 ? 38.051 -24.095 25.198 1.00 12.16 91 VAL B N 1
ATOM 3251 C CA . VAL B 1 101 ? 37.534 -25.387 25.638 1.00 12.56 91 VAL B CA 1
ATOM 3252 C C . VAL B 1 101 ? 36.042 -25.398 25.318 1.00 13.26 91 VAL B C 1
ATOM 3253 O O . VAL B 1 101 ? 35.289 -24.539 25.783 1.00 14.61 91 VAL B O 1
ATOM 3257 N N . LEU B 1 102 ? 35.634 -26.344 24.487 1.00 12.99 92 LEU B N 1
ATOM 3258 C CA . LEU B 1 102 ? 34.223 -26.491 24.151 1.00 13.83 92 LEU B CA 1
ATOM 3259 C C . LEU B 1 102 ? 33.504 -27.129 25.329 1.00 14.01 92 LEU B C 1
ATOM 3260 O O . LEU B 1 102 ? 33.946 -28.165 25.832 1.00 14.01 92 LEU B O 1
ATOM 3265 N N . ILE B 1 103 ? 32.408 -26.512 25.766 1.00 13.82 93 ILE B N 1
ATOM 3266 C CA . ILE B 1 103 ? 31.634 -27.023 26.902 1.00 14.60 93 ILE B CA 1
ATOM 3267 C C . ILE B 1 103 ? 30.342 -27.625 26.385 1.00 15.32 93 ILE B C 1
ATOM 3268 O O . ILE B 1 103 ? 29.487 -26.931 25.822 1.00 15.55 93 ILE B O 1
ATOM 3273 N N . SER B 1 104 ? 30.206 -28.932 26.566 1.00 14.75 94 SER B N 1
ATOM 3274 C CA . SER B 1 104 ? 29.028 -29.641 26.113 1.00 15.37 94 SER B CA 1
ATOM 3275 C C . SER B 1 104 ? 27.771 -29.163 26.814 1.00 16.01 94 SER B C 1
ATOM 3276 O O . SER B 1 104 ? 27.792 -28.833 27.996 1.00 16.39 94 SER B O 1
ATOM 3279 N N . GLU B 1 105 ? 26.675 -29.168 26.065 1.00 17.77 95 GLU B N 1
ATOM 3280 C CA . GLU B 1 105 ? 25.374 -28.828 26.627 1.00 19.12 95 GLU B CA 1
ATOM 3281 C C . GLU B 1 105 ? 24.776 -30.002 27.393 1.00 19.71 95 GLU B C 1
ATOM 3282 O O . GLU B 1 105 ? 23.920 -29.797 28.259 1.00 20.22 95 GLU B O 1
ATOM 3288 N N . THR B 1 106 ? 25.256 -31.216 27.108 1.00 18.80 96 THR B N 1
ATOM 3289 C CA . THR B 1 106 ? 24.612 -32.431 27.618 1.00 19.20 96 THR B CA 1
ATOM 3290 C C . THR B 1 106 ? 25.541 -33.388 28.364 1.00 18.12 96 THR B C 1
ATOM 3291 O O . THR B 1 106 ? 25.117 -34.048 29.323 1.00 19.37 96 THR B O 1
ATOM 3295 N N . ALA B 1 107 ? 26.793 -33.488 27.923 1.00 15.75 97 ALA B N 1
ATOM 3296 C CA . ALA B 1 107 ? 27.695 -34.481 28.498 1.00 14.15 97 ALA B CA 1
ATOM 3297 C C . ALA B 1 107 ? 28.603 -33.867 29.540 1.00 13.31 97 ALA B C 1
ATOM 3298 O O . ALA B 1 107 ? 28.892 -32.678 29.490 1.00 13.28 97 ALA B O 1
ATOM 3300 N N . HIS B 1 108 ? 29.052 -34.684 30.492 1.00 11.94 98 HIS B N 1
ATOM 3301 C CA . HIS B 1 108 ? 29.998 -34.228 31.487 1.00 11.34 98 HIS B CA 1
ATOM 3302 C C . HIS B 1 108 ? 31.421 -34.411 30.963 1.00 10.69 98 HIS B C 1
ATOM 3303 O O . HIS B 1 108 ? 31.648 -35.057 29.933 1.00 10.61 98 HIS B O 1
ATOM 3310 N N . THR B 1 109 ? 32.379 -33.878 31.706 1.00 10.38 99 THR B N 1
ATOM 3311 C CA . THR B 1 109 ? 33.785 -34.068 31.367 1.00 10.15 99 THR B CA 1
ATOM 3312 C C . THR B 1 109 ? 34.114 -35.564 31.409 1.00 10.06 99 THR B C 1
ATOM 3313 O O . THR B 1 109 ? 33.620 -36.292 32.282 1.00 10.59 99 THR B O 1
ATOM 3317 N N . ALA B 1 110 ? 34.913 -36.039 30.454 1.00 9.56 100 ALA B N 1
ATOM 3318 C CA . ALA B 1 110 ? 35.371 -37.439 30.462 1.00 8.82 100 ALA B CA 1
ATOM 3319 C C . ALA B 1 110 ? 35.920 -37.801 31.840 1.00 9.10 100 ALA B C 1
ATOM 3320 O O . ALA B 1 110 ? 36.598 -36.990 32.488 1.00 9.28 100 ALA B O 1
ATOM 3322 N N . ARG B 1 111 ? 35.679 -39.040 32.267 1.00 9.40 101 ARG B N 1
ATOM 3323 C CA . ARG B 1 111 ? 36.048 -39.445 33.623 1.00 9.38 101 ARG B CA 1
ATOM 3324 C C . ARG B 1 111 ? 36.424 -40.911 33.713 1.00 9.30 101 ARG B C 1
ATOM 3325 O O . ARG B 1 111 ? 35.653 -41.766 33.282 1.00 9.50 101 ARG B O 1
ATOM 3333 N N . PHE B 1 112 ? 37.595 -41.166 34.283 1.00 9.28 102 PHE B N 1
ATOM 3334 C CA . PHE B 1 112 ? 38.026 -42.507 34.652 1.00 9.93 102 PHE B CA 1
ATOM 3335 C C . PHE B 1 112 ? 37.775 -42.647 36.146 1.00 10.62 102 PHE B C 1
ATOM 3336 O O . PHE B 1 112 ? 38.150 -41.780 36.915 1.00 10.52 102 PHE B O 1
ATOM 3344 N N . THR B 1 113 ? 37.116 -43.725 36.556 1.00 10.05 103 THR B N 1
ATOM 3345 C CA . THR B 1 113 ? 36.861 -43.998 37.970 1.00 10.87 103 THR B CA 1
ATOM 3346 C C . THR B 1 113 ? 37.448 -45.369 38.294 1.00 10.98 103 THR B C 1
ATOM 3347 O O . THR B 1 113 ? 37.312 -46.315 37.512 1.00 10.95 103 THR B O 1
ATOM 3351 N N . CYS B 1 114 ? 38.138 -45.485 39.422 1.00 11.50 104 CYS B N 1
ATOM 3352 C CA . CYS B 1 114 ? 38.698 -46.782 39.797 1.00 12.12 104 CYS B CA 1
ATOM 3353 C C . CYS B 1 114 ? 38.642 -46.987 41.290 1.00 12.20 104 CYS B C 1
ATOM 3354 O O . CYS B 1 114 ? 39.102 -46.130 42.044 1.00 12.40 104 CYS B O 1
ATOM 3357 N N . THR B 1 115 ? 38.113 -48.136 41.702 1.00 11.20 105 THR B N 1
ATOM 3358 C CA . THR B 1 115 ? 38.095 -48.531 43.118 1.00 11.49 105 THR B CA 1
ATOM 3359 C C . THR B 1 115 ? 39.070 -49.695 43.280 1.00 10.91 105 THR B C 1
ATOM 3360 O O . THR B 1 115 ? 39.012 -50.677 42.534 1.00 10.63 105 THR B O 1
ATOM 3364 N N . THR B 1 116 ? 39.971 -49.560 44.243 1.00 10.87 106 THR B N 1
ATOM 3365 C CA . THR B 1 116 ? 41.024 -50.540 44.493 1.00 11.43 106 THR B CA 1
ATOM 3366 C C . THR B 1 116 ? 40.865 -51.064 45.905 1.00 10.72 106 THR B C 1
ATOM 3367 O O . THR B 1 116 ? 40.652 -50.277 46.834 1.00 11.51 106 THR B O 1
ATOM 3371 N N . ASP B 1 117 ? 40.956 -52.386 46.063 1.00 10.51 107 ASP B N 1
ATOM 3372 C CA . ASP B 1 117 ? 40.824 -52.985 47.386 1.00 10.63 107 ASP B CA 1
ATOM 3373 C C . ASP B 1 117 ? 42.187 -53.273 48.026 1.00 10.82 107 ASP B C 1
ATOM 3374 O O . ASP B 1 117 ? 43.232 -52.933 47.463 1.00 11.02 107 ASP B O 1
ATOM 3379 N N . VAL B 1 118 ? 42.167 -53.881 49.212 1.00 10.85 108 VAL B N 1
ATOM 3380 C CA . VAL B 1 118 ? 43.401 -54.071 49.974 1.00 12.27 108 VAL B CA 1
ATOM 3381 C C . VAL B 1 118 ? 44.403 -55.018 49.314 1.00 12.46 108 VAL B C 1
ATOM 3382 O O . VAL B 1 118 ? 45.613 -54.945 49.597 1.00 12.93 108 VAL B O 1
ATOM 3386 N N . ASP B 1 119 ? 43.906 -55.893 48.445 1.00 12.29 109 ASP B N 1
ATOM 3387 C CA . ASP B 1 119 ? 44.768 -56.826 47.705 1.00 12.97 109 ASP B CA 1
ATOM 3388 C C . ASP B 1 119 ? 45.100 -56.310 46.314 1.00 13.07 109 ASP B C 1
ATOM 3389 O O . ASP B 1 119 ? 45.646 -57.052 45.497 1.00 13.17 109 ASP B O 1
ATOM 3394 N N . MET B 1 120 ? 44.771 -55.047 46.054 1.00 12.58 110 MET B N 1
ATOM 3395 C CA . MET B 1 120 ? 45.041 -54.386 44.779 1.00 13.21 110 MET B CA 1
ATOM 3396 C C . MET B 1 120 ? 44.172 -54.912 43.644 1.00 12.73 110 MET B C 1
ATOM 3397 O O . MET B 1 120 ? 44.482 -54.692 42.477 1.00 12.52 110 MET B O 1
ATOM 3402 N N . ALA B 1 121 ? 43.068 -55.588 43.987 1.00 11.56 111 ALA B N 1
ATOM 3403 C CA . ALA B 1 121 ? 42.035 -55.862 42.986 1.00 11.53 111 ALA B CA 1
ATOM 3404 C C . ALA B 1 121 ? 41.442 -54.511 42.583 1.00 10.65 111 ALA B C 1
ATOM 3405 O O . ALA B 1 121 ? 41.460 -53.558 43.376 1.00 10.61 111 ALA B O 1
ATOM 3407 N N . GLN B 1 122 ? 40.933 -54.416 41.362 1.00 10.79 112 GLN B N 1
ATOM 3408 C CA . GLN B 1 122 ? 40.423 -53.141 40.854 1.00 11.21 112 GLN B CA 1
ATOM 3409 C C . GLN B 1 122 ? 39.133 -53.302 40.085 1.00 10.36 112 GLN B C 1
ATOM 3410 O O . GLN B 1 122 ? 38.914 -54.297 39.392 1.00 10.14 112 GLN B O 1
ATOM 3416 N N . ILE B 1 123 ? 38.271 -52.299 40.218 1.00 9.84 113 ILE B N 1
ATOM 3417 C CA . ILE B 1 123 ? 37.033 -52.212 39.443 1.00 10.61 113 ILE B CA 1
ATOM 3418 C C . ILE B 1 123 ? 36.989 -50.800 38.877 1.00 10.59 113 ILE B C 1
ATOM 3419 O O . ILE B 1 123 ? 36.909 -49.835 39.642 1.00 11.12 113 ILE B O 1
ATOM 3424 N N . ALA B 1 124 ? 37.083 -50.697 37.553 1.00 10.88 114 ALA B N 1
ATOM 3425 C CA . ALA B 1 124 ? 37.281 -49.421 36.863 1.00 11.66 114 ALA B CA 1
ATOM 3426 C C . ALA B 1 124 ? 36.231 -49.147 35.813 1.00 12.32 114 ALA B C 1
ATOM 3427 O O . ALA B 1 124 ? 35.631 -50.062 35.246 1.00 12.13 114 ALA B O 1
ATOM 3429 N N . SER B 1 125 ? 36.023 -47.864 35.545 1.00 11.66 115 SER B N 1
ATOM 3430 C CA . SER B 1 125 ? 35.176 -47.475 34.436 1.00 12.10 115 SER B CA 1
ATOM 3431 C C . SER B 1 125 ? 35.694 -46.246 33.753 1.00 11.56 115 SER B C 1
ATOM 3432 O O . SER B 1 125 ? 36.365 -45.411 34.366 1.00 11.35 115 SER B O 1
ATOM 3435 N N . PHE B 1 126 ? 35.374 -46.127 32.472 1.00 10.83 116 PHE B N 1
ATOM 3436 C CA . PHE B 1 126 ? 35.658 -44.898 31.758 1.00 10.45 116 PHE B CA 1
ATOM 3437 C C . PHE B 1 126 ? 34.403 -44.388 31.109 1.00 10.55 116 PHE B C 1
ATOM 3438 O O . PHE B 1 126 ? 33.706 -45.138 30.429 1.00 10.24 116 PHE B O 1
ATOM 3446 N N . TYR B 1 127 ? 34.125 -43.107 31.367 1.00 10.19 117 TYR B N 1
ATOM 3447 C CA . TYR B 1 127 ? 33.002 -42.381 30.796 1.00 10.69 117 TYR B CA 1
ATOM 3448 C C . TYR B 1 127 ? 33.588 -41.369 29.812 1.00 10.77 117 TYR B C 1
ATOM 3449 O O . TYR B 1 127 ? 34.252 -40.416 30.227 1.00 10.02 117 TYR B O 1
ATOM 3458 N N . PRO B 1 128 ? 33.378 -41.586 28.503 1.00 11.24 118 PRO B N 1
ATOM 3459 C CA . PRO B 1 128 ? 33.945 -40.652 27.514 1.00 11.65 118 PRO B CA 1
ATOM 3460 C C . PRO B 1 128 ? 33.354 -39.243 27.561 1.00 12.20 118 PRO B C 1
ATOM 3461 O O . PRO B 1 128 ? 34.025 -38.282 27.190 1.00 11.86 118 PRO B O 1
ATOM 3465 N N . GLY B 1 129 ? 32.111 -39.117 27.990 1.00 11.93 119 GLY B N 1
ATOM 3466 C CA . GLY B 1 129 ? 31.509 -37.801 28.151 1.00 12.00 119 GLY B CA 1
ATOM 3467 C C . GLY B 1 129 ? 31.658 -36.925 26.925 1.00 11.99 119 GLY B C 1
ATOM 3468 O O . GLY B 1 129 ? 31.382 -37.341 25.797 1.00 13.00 119 GLY B O 1
ATOM 3469 N N . ALA B 1 130 ? 32.098 -35.697 27.170 1.00 12.15 120 ALA B N 1
ATOM 3470 C CA . ALA B 1 130 ? 32.145 -34.680 26.128 1.00 12.00 120 ALA B CA 1
ATOM 3471 C C . ALA B 1 130 ? 33.259 -34.881 25.105 1.00 11.91 120 ALA B C 1
ATOM 3472 O O . ALA B 1 130 ? 33.321 -34.151 24.114 1.00 11.85 120 ALA B O 1
ATOM 3474 N N . MET B 1 131 ? 34.129 -35.872 25.298 1.00 12.71 121 MET B N 1
ATOM 3475 C CA . MET B 1 131 ? 35.315 -35.968 24.439 1.00 13.68 121 MET B CA 1
ATOM 3476 C C . MET B 1 131 ? 34.990 -36.030 22.953 1.00 13.66 121 MET B C 1
ATOM 3477 O O . MET B 1 131 ? 35.679 -35.394 22.159 1.00 13.24 121 MET B O 1
ATOM 3482 N N . SER B 1 132 ? 33.946 -36.764 22.569 1.00 14.72 122 SER B N 1
ATOM 3483 C CA . SER B 1 132 ? 33.638 -36.901 21.136 1.00 15.51 122 SER B CA 1
ATOM 3484 C C . SER B 1 132 ? 33.250 -35.579 20.471 1.00 15.32 122 SER B C 1
ATOM 3485 O O . SER B 1 132 ? 33.376 -35.438 19.241 1.00 16.14 122 SER B O 1
ATOM 3488 N N . GLU B 1 133 ? 32.806 -34.616 21.277 1.00 14.27 123 GLU B N 1
ATOM 3489 C CA . GLU B 1 133 ? 32.429 -33.308 20.755 1.00 13.73 123 GLU B CA 1
ATOM 3490 C C . GLU B 1 133 ? 33.628 -32.479 20.319 1.00 13.40 123 GLU B C 1
ATOM 3491 O O . GLU B 1 133 ? 33.449 -31.417 19.720 1.00 12.94 123 GLU B O 1
ATOM 3497 N N . ALA B 1 134 ? 34.848 -32.955 20.607 1.00 12.92 124 ALA B N 1
ATOM 3498 C CA . ALA B 1 134 ? 36.044 -32.245 20.138 1.00 13.13 124 ALA B CA 1
ATOM 3499 C C . ALA B 1 134 ? 36.055 -32.154 18.610 1.00 13.22 124 ALA B C 1
ATOM 3500 O O . ALA B 1 134 ? 36.649 -31.238 18.052 1.00 13.36 124 ALA B O 1
ATOM 3502 N N . ARG B 1 135 ? 35.355 -33.071 17.937 1.00 13.90 125 ARG B N 1
ATOM 3503 C CA . ARG B 1 135 ? 35.254 -33.038 16.471 1.00 14.90 125 ARG B CA 1
ATOM 3504 C C . ARG B 1 135 ? 34.527 -31.789 15.960 1.00 14.78 125 ARG B C 1
ATOM 3505 O O . ARG B 1 135 ? 34.616 -31.459 14.769 1.00 15.95 125 ARG B O 1
ATOM 3513 N N . ASN B 1 136 ? 33.827 -31.095 16.858 1.00 14.18 126 ASN B N 1
ATOM 3514 C CA . ASN B 1 136 ? 33.074 -29.893 16.501 1.00 14.62 126 ASN B CA 1
ATOM 3515 C C . ASN B 1 136 ? 33.834 -28.595 16.732 1.00 14.59 126 ASN B C 1
ATOM 3516 O O . ASN B 1 136 ? 33.332 -27.500 16.459 1.00 15.09 126 ASN B O 1
ATOM 3521 N N . ILE B 1 137 ? 35.055 -28.722 17.233 1.00 13.79 127 ILE B N 1
ATOM 3522 C CA . ILE B 1 137 ? 35.929 -27.581 17.440 1.00 13.92 127 ILE B CA 1
ATOM 3523 C C . ILE B 1 137 ? 36.577 -27.154 16.130 1.00 14.72 127 ILE B C 1
ATOM 3524 O O . ILE B 1 137 ? 37.142 -27.987 15.413 1.00 15.45 127 ILE B O 1
ATOM 3529 N N . LYS B 1 138 ? 36.478 -25.855 15.837 1.00 14.59 128 LYS B N 1
ATOM 3530 C CA . LYS B 1 138 ? 37.166 -25.253 14.699 1.00 15.07 128 LYS B CA 1
ATOM 3531 C C . LYS B 1 138 ? 38.385 -24.449 15.162 1.00 14.28 128 LYS B C 1
ATOM 3532 O O . LYS B 1 138 ? 38.275 -23.497 15.952 1.00 14.05 128 LYS B O 1
ATOM 3538 N N . LEU B 1 139 ? 39.557 -24.831 14.669 1.00 14.56 129 LEU B N 1
ATOM 3539 C CA . LEU B 1 139 ? 40.778 -24.080 14.978 1.00 14.04 129 LEU B CA 1
ATOM 3540 C C . LEU B 1 139 ? 40.729 -22.660 14.397 1.00 13.92 129 LEU B C 1
ATOM 3541 O O . LEU B 1 139 ? 41.384 -21.750 14.913 1.00 13.88 129 LEU B O 1
ATOM 3546 N N . ALA B 1 140 ? 39.941 -22.479 13.343 1.00 14.64 130 ALA B N 1
ATOM 3547 C CA . ALA B 1 140 ? 39.696 -21.147 12.777 1.00 14.76 130 ALA B CA 1
ATOM 3548 C C . ALA B 1 140 ? 39.159 -20.166 13.814 1.00 15.22 130 ALA B C 1
ATOM 3549 O O . ALA B 1 140 ? 39.485 -18.969 13.778 1.00 15.94 130 ALA B O 1
ATOM 3551 N N . ASP B 1 141 ? 38.363 -20.671 14.756 1.00 15.29 131 ASP B N 1
ATOM 3552 C CA . ASP B 1 141 ? 37.818 -19.836 15.829 1.00 15.12 131 ASP B CA 1
ATOM 3553 C C . ASP B 1 141 ? 38.898 -19.437 16.833 1.00 15.27 131 ASP B C 1
ATOM 3554 O O . ASP B 1 141 ? 38.843 -18.354 17.433 1.00 16.12 131 ASP B O 1
ATOM 3559 N N . VAL B 1 142 ? 39.892 -20.304 17.017 1.00 14.77 132 VAL B N 1
ATOM 3560 C CA . VAL B 1 142 ? 41.037 -19.957 17.853 1.00 14.88 132 VAL B CA 1
ATOM 3561 C C . VAL B 1 142 ? 41.862 -18.869 17.162 1.00 14.60 132 VAL B C 1
ATOM 3562 O O . VAL B 1 142 ? 42.219 -17.864 17.790 1.00 14.79 132 VAL B O 1
ATOM 3566 N N . VAL B 1 143 ? 42.162 -19.074 15.875 1.00 14.27 133 VAL B N 1
ATOM 3567 C CA . VAL B 1 143 ? 42.912 -18.091 15.090 1.00 14.46 133 VAL B CA 1
ATOM 3568 C C . VAL B 1 143 ? 42.240 -16.711 15.100 1.00 15.00 133 VAL B C 1
ATOM 3569 O O . VAL B 1 143 ? 42.921 -15.698 15.263 1.00 15.31 133 VAL B O 1
ATOM 3573 N N . SER B 1 144 ? 40.919 -16.684 14.936 1.00 15.91 134 SER B N 1
ATOM 3574 C CA . SER B 1 144 ? 40.167 -15.424 14.947 1.00 16.76 134 SER B CA 1
ATOM 3575 C C . SER B 1 144 ? 40.309 -14.692 16.271 1.00 16.48 134 SER B C 1
ATOM 3576 O O . SER B 1 144 ? 40.299 -13.455 16.319 1.00 17.05 134 SER B O 1
ATOM 3579 N N . ALA B 1 145 ? 40.444 -15.447 17.356 1.00 15.74 135 ALA B N 1
ATOM 3580 C CA . ALA B 1 145 ? 40.437 -14.881 18.692 1.00 15.40 135 ALA B CA 1
ATOM 3581 C C . ALA B 1 145 ? 41.798 -14.406 19.185 1.00 15.76 135 ALA B C 1
ATOM 3582 O O . ALA B 1 145 ? 41.890 -13.394 19.891 1.00 16.36 135 ALA B O 1
ATOM 3584 N N . ILE B 1 146 ? 42.850 -15.158 18.855 1.00 15.49 136 ILE B N 1
ATOM 3585 C CA . ILE B 1 146 ? 44.172 -14.890 19.409 1.00 15.94 136 ILE B CA 1
ATOM 3586 C C . ILE B 1 146 ? 45.294 -14.791 18.363 1.00 15.80 136 ILE B C 1
ATOM 3587 O O . ILE B 1 146 ? 46.450 -14.562 18.716 1.00 17.57 136 ILE B O 1
ATOM 3592 N N . GLY B 1 147 ? 44.956 -14.948 17.090 1.00 15.64 137 GLY B N 1
ATOM 3593 C CA . GLY B 1 147 ? 45.974 -14.970 16.036 1.00 15.50 137 GLY B CA 1
ATOM 3594 C C . GLY B 1 147 ? 46.405 -16.398 15.762 1.00 15.59 137 GLY B C 1
ATOM 3595 O O . GLY B 1 147 ? 45.986 -17.330 16.456 1.00 15.37 137 GLY B O 1
ATOM 3596 N N . LYS B 1 148 ? 47.254 -16.575 14.762 1.00 14.81 138 LYS B N 1
ATOM 3597 C CA . LYS B 1 148 ? 47.751 -17.898 14.423 1.00 15.31 138 LYS B CA 1
ATOM 3598 C C . LYS B 1 148 ? 48.681 -18.419 15.526 1.00 15.24 138 LYS B C 1
ATOM 3599 O O . LYS B 1 148 ? 49.658 -17.774 15.855 1.00 15.55 138 LYS B O 1
ATOM 3605 N N . PRO B 1 149 ? 48.364 -19.590 16.117 1.00 14.95 139 PRO B N 1
ATOM 3606 C CA . PRO B 1 149 ? 49.332 -20.166 17.050 1.00 15.21 139 PRO B CA 1
ATOM 3607 C C . PRO B 1 149 ? 50.671 -20.465 16.377 1.00 15.46 139 PRO B C 1
ATOM 3608 O O . PRO B 1 149 ? 50.722 -20.741 15.177 1.00 16.30 139 PRO B O 1
ATOM 3612 N N . GLU B 1 150 ? 51.748 -20.436 17.149 1.00 15.46 140 GLU B N 1
ATOM 3613 C CA . GLU B 1 150 ? 53.037 -20.824 16.596 1.00 16.30 140 GLU B CA 1
ATOM 3614 C C . GLU B 1 150 ? 53.183 -22.345 16.446 1.00 15.19 140 GLU B C 1
ATOM 3615 O O . GLU B 1 150 ? 54.013 -22.823 15.672 1.00 16.05 140 GLU B O 1
ATOM 3621 N N . LEU B 1 151 ? 52.357 -23.099 17.178 1.00 14.15 141 LEU B N 1
ATOM 3622 C CA . LEU B 1 151 ? 52.337 -24.555 17.048 1.00 13.06 141 LEU B CA 1
ATOM 3623 C C . LEU B 1 151 ? 51.012 -25.048 17.577 1.00 12.05 141 LEU B C 1
ATOM 3624 O O . LEU B 1 151 ? 50.512 -24.518 18.580 1.00 12.62 141 LEU B O 1
ATOM 3629 N N . VAL B 1 152 ? 50.466 -26.062 16.921 1.00 11.01 142 VAL B N 1
ATOM 3630 C CA . VAL B 1 152 ? 49.261 -26.743 17.416 1.00 10.79 142 VAL B CA 1
ATOM 3631 C C . VAL B 1 152 ? 49.668 -28.183 17.720 1.00 10.61 142 VAL B C 1
ATOM 3632 O O . VAL B 1 152 ? 50.103 -28.895 16.823 1.00 11.15 142 VAL B O 1
ATOM 3636 N N . ILE B 1 153 ? 49.543 -28.600 18.981 1.00 10.45 143 ILE B N 1
ATOM 3637 C CA . ILE B 1 153 ? 49.840 -29.986 19.339 1.00 10.47 143 ILE B CA 1
ATOM 3638 C C . ILE B 1 153 ? 48.595 -30.824 19.061 1.00 9.85 143 ILE B C 1
ATOM 3639 O O . ILE B 1 153 ? 47.513 -30.506 19.580 1.00 10.30 143 ILE B O 1
ATOM 3644 N N . ILE B 1 154 ? 48.738 -31.878 18.252 1.00 9.40 144 ILE B N 1
ATOM 3645 C CA . ILE B 1 154 ? 47.630 -32.811 17.993 1.00 9.74 144 ILE B CA 1
ATOM 3646 C C . ILE B 1 154 ? 47.766 -34.043 18.891 1.00 9.23 144 ILE B C 1
ATOM 3647 O O . ILE B 1 154 ? 48.315 -35.078 18.483 1.00 9.53 144 ILE B O 1
ATOM 3652 N N . GLY B 1 155 ? 47.289 -33.902 20.124 1.00 9.44 145 GLY B N 1
ATOM 3653 C CA . GLY B 1 155 ? 47.356 -34.986 21.096 1.00 9.88 145 GLY B CA 1
ATOM 3654 C C . GLY B 1 155 ? 46.292 -36.045 20.899 1.00 9.46 145 GLY B C 1
ATOM 3655 O O . GLY B 1 155 ? 45.310 -35.846 20.164 1.00 9.91 145 GLY B O 1
ATOM 3656 N N . ALA B 1 156 ? 46.472 -37.172 21.586 1.00 9.56 146 ALA B N 1
ATOM 3657 C CA . ALA B 1 156 ? 45.459 -38.229 21.577 1.00 10.03 146 ALA B CA 1
ATOM 3658 C C . ALA B 1 156 ? 44.110 -37.628 21.999 1.00 10.19 146 ALA B C 1
ATOM 3659 O O . ALA B 1 156 ? 44.046 -36.840 22.944 1.00 10.36 146 ALA B O 1
ATOM 3661 N N . ASN B 1 157 ? 43.046 -38.012 21.297 1.00 11.01 147 ASN B N 1
ATOM 3662 C CA . ASN B 1 157 ? 41.737 -37.342 21.379 1.00 11.31 147 ASN B CA 1
ATOM 3663 C C . ASN B 1 157 ? 40.706 -38.250 20.716 1.00 12.22 147 ASN B C 1
ATOM 3664 O O . ASN B 1 157 ? 41.044 -39.326 20.239 1.00 12.51 147 ASN B O 1
ATOM 3669 N N . ASP B 1 158 ? 39.456 -37.797 20.673 1.00 13.30 148 ASP B N 1
ATOM 3670 C CA . ASP B 1 158 ? 38.496 -38.326 19.709 1.00 14.24 148 ASP B CA 1
ATOM 3671 C C . ASP B 1 158 ? 39.221 -38.460 18.361 1.00 14.84 148 ASP B C 1
ATOM 3672 O O . ASP B 1 158 ? 39.794 -37.491 17.880 1.00 14.52 148 ASP B O 1
ATOM 3677 N N . PRO B 1 159 ? 39.233 -39.667 17.756 1.00 15.15 149 PRO B N 1
ATOM 3678 C CA . PRO B 1 159 ? 39.931 -39.874 16.486 1.00 15.30 149 PRO B CA 1
ATOM 3679 C C . PRO B 1 159 ? 39.524 -38.904 15.382 1.00 15.32 149 PRO B C 1
ATOM 3680 O O . PRO B 1 159 ? 40.402 -38.378 14.689 1.00 14.99 149 PRO B O 1
ATOM 3684 N N . GLU B 1 160 ? 38.221 -38.678 15.196 1.00 15.13 150 GLU B N 1
ATOM 3685 C CA . GLU B 1 160 ? 37.781 -37.740 14.158 1.00 15.60 150 GLU B CA 1
ATOM 3686 C C . GLU B 1 160 ? 38.346 -36.344 14.412 1.00 14.29 150 GLU B C 1
ATOM 3687 O O . GLU B 1 160 ? 38.792 -35.673 13.475 1.00 14.68 150 GLU B O 1
ATOM 3693 N N . ALA B 1 161 ? 38.351 -35.912 15.674 1.00 13.46 151 ALA B N 1
ATOM 3694 C CA . ALA B 1 161 ? 38.942 -34.620 16.020 1.00 12.32 151 ALA B CA 1
ATOM 3695 C C . ALA B 1 161 ? 40.421 -34.548 15.638 1.00 12.23 151 ALA B C 1
ATOM 3696 O O . ALA B 1 161 ? 40.897 -33.531 15.137 1.00 11.77 151 ALA B O 1
ATOM 3698 N N . MET B 1 162 ? 41.159 -35.624 15.876 1.00 11.20 152 MET B N 1
ATOM 3699 C CA . MET B 1 162 ? 42.579 -35.637 15.522 1.00 11.33 152 MET B CA 1
ATOM 3700 C C . MET B 1 162 ? 42.771 -35.383 14.023 1.00 11.43 152 MET B C 1
ATOM 3701 O O . MET B 1 162 ? 43.615 -34.556 13.636 1.00 11.74 152 MET B O 1
ATOM 3706 N N . PHE B 1 163 ? 41.974 -36.056 13.185 1.00 12.29 153 PHE B N 1
ATOM 3707 C CA . PHE B 1 163 ? 42.077 -35.889 11.733 1.00 13.54 153 PHE B CA 1
ATOM 3708 C C . PHE B 1 163 ? 41.655 -34.485 11.332 1.00 13.29 153 PHE B C 1
ATOM 3709 O O . PHE B 1 163 ? 42.368 -33.821 10.585 1.00 13.73 153 PHE B O 1
ATOM 3717 N N . LEU B 1 164 ? 40.512 -34.041 11.847 1.00 13.21 154 LEU B N 1
ATOM 3718 C CA . LEU B 1 164 ? 39.995 -32.729 11.489 1.00 13.07 154 LEU B CA 1
ATOM 3719 C C . LEU B 1 164 ? 40.946 -31.609 11.907 1.00 12.53 154 LEU B C 1
ATOM 3720 O O . LEU B 1 164 ? 41.173 -30.667 11.132 1.00 12.46 154 LEU B O 1
ATOM 3725 N N . HIS B 1 165 ? 41.512 -31.699 13.113 1.00 11.73 155 HIS B N 1
ATOM 3726 C CA . HIS B 1 165 ? 42.472 -30.684 13.564 1.00 11.80 155 HIS B CA 1
ATOM 3727 C C . HIS B 1 165 ? 43.704 -30.649 12.671 1.00 11.69 155 HIS B C 1
ATOM 3728 O O . HIS B 1 165 ? 44.198 -29.580 12.302 1.00 11.67 155 HIS B O 1
ATOM 3735 N N . THR B 1 166 ? 44.213 -31.829 12.335 1.00 11.81 156 THR B N 1
ATOM 3736 C CA . THR B 1 166 ? 45.405 -31.900 11.508 1.00 12.01 156 THR B CA 1
ATOM 3737 C C . THR B 1 166 ? 45.121 -31.288 10.130 1.00 11.86 156 THR B C 1
ATOM 3738 O O . THR B 1 166 ? 45.879 -30.440 9.653 1.00 12.05 156 THR B O 1
ATOM 3742 N N . GLU B 1 167 ? 44.012 -31.697 9.517 1.00 12.53 157 GLU B N 1
ATOM 3743 C CA . GLU B 1 167 ? 43.629 -31.163 8.209 1.00 13.65 157 GLU B CA 1
ATOM 3744 C C . GLU B 1 167 ? 43.404 -29.655 8.266 1.00 13.35 157 GLU B C 1
ATOM 3745 O O . GLU B 1 167 ? 43.770 -28.929 7.328 1.00 14.21 157 GLU B O 1
ATOM 3751 N N . GLU B 1 168 ? 42.812 -29.175 9.356 1.00 12.75 158 GLU B N 1
ATOM 3752 C CA . GLU B 1 168 ? 42.584 -27.744 9.488 1.00 13.28 158 GLU B CA 1
ATOM 3753 C C . GLU B 1 168 ? 43.899 -26.988 9.636 1.00 13.01 158 GLU B C 1
ATOM 3754 O O . GLU B 1 168 ? 44.049 -25.889 9.101 1.00 13.50 158 GLU B O 1
ATOM 3760 N N . CYS B 1 169 ? 44.856 -27.565 10.360 1.00 12.59 159 CYS B N 1
ATOM 3761 C CA . CYS B 1 169 ? 46.180 -26.968 10.449 1.00 12.17 159 CYS B CA 1
ATOM 3762 C C . CYS B 1 169 ? 46.775 -26.797 9.053 1.00 12.57 159 CYS B C 1
ATOM 3763 O O . CYS B 1 169 ? 47.298 -25.739 8.733 1.00 13.16 159 CYS B O 1
ATOM 3766 N N . ARG B 1 170 ? 46.684 -27.829 8.218 1.00 13.01 160 ARG B N 1
ATOM 3767 C CA . ARG B 1 170 ? 47.198 -27.719 6.849 1.00 13.79 160 ARG B CA 1
ATOM 3768 C C . ARG B 1 170 ? 46.470 -26.626 6.057 1.00 14.26 160 ARG B C 1
ATOM 3769 O O . ARG B 1 170 ? 47.104 -25.840 5.337 1.00 15.21 160 ARG B O 1
ATOM 3777 N N . LYS B 1 171 ? 45.148 -26.578 6.201 1.00 14.82 161 LYS B N 1
ATOM 3778 C CA . LYS B 1 171 ? 44.313 -25.589 5.520 1.00 15.01 161 LYS B CA 1
ATOM 3779 C C . LYS B 1 171 ? 44.695 -24.152 5.896 1.00 14.98 161 LYS B C 1
ATOM 3780 O O . LYS B 1 171 ? 44.675 -23.245 5.046 1.00 15.39 161 LYS B O 1
ATOM 3786 N N . LEU B 1 172 ? 45.028 -23.955 7.170 1.00 14.27 162 LEU B N 1
ATOM 3787 C CA . LEU B 1 172 ? 45.285 -22.628 7.720 1.00 14.44 162 LEU B CA 1
ATOM 3788 C C . LEU B 1 172 ? 46.767 -22.276 7.752 1.00 14.27 162 LEU B C 1
ATOM 3789 O O . LEU B 1 172 ? 47.143 -21.207 8.248 1.00 14.54 162 LEU B O 1
ATOM 3794 N N . GLY B 1 173 ? 47.603 -23.181 7.242 1.00 14.63 163 GLY B N 1
ATOM 3795 C CA . GLY B 1 173 ? 49.044 -22.970 7.190 1.00 14.78 163 GLY B CA 1
ATOM 3796 C C . GLY B 1 173 ? 49.686 -22.941 8.560 1.00 14.90 163 GLY B C 1
ATOM 3797 O O . GLY B 1 173 ? 50.671 -22.231 8.773 1.00 15.75 163 GLY B O 1
ATOM 3798 N N . LEU B 1 174 ? 49.135 -23.723 9.496 1.00 14.77 164 LEU B N 1
ATOM 3799 C CA . LEU B 1 174 ? 49.640 -23.773 10.869 1.00 13.90 164 LEU B CA 1
ATOM 3800 C C . LEU B 1 174 ? 50.602 -24.942 11.090 1.00 13.77 164 LEU B C 1
ATOM 3801 O O . LEU B 1 174 ? 50.354 -26.051 10.610 1.00 14.07 164 LEU B O 1
ATOM 3806 N N . ALA B 1 175 ? 51.688 -24.675 11.818 1.00 13.69 165 ALA B N 1
ATOM 3807 C CA . ALA B 1 175 ? 52.639 -25.724 12.203 1.00 12.97 165 ALA B CA 1
ATOM 3808 C C . ALA B 1 175 ? 51.969 -26.607 13.228 1.00 12.48 165 ALA B C 1
ATOM 3809 O O . ALA B 1 175 ? 51.304 -26.108 14.139 1.00 12.62 165 ALA B O 1
ATOM 3811 N N . PHE B 1 176 ? 52.171 -27.911 13.101 1.00 11.98 166 PHE B N 1
ATOM 3812 C CA . PHE B 1 176 ? 51.582 -28.821 14.076 1.00 11.71 166 PHE B CA 1
ATOM 3813 C C . PHE B 1 176 ? 52.540 -29.899 14.543 1.00 11.80 166 PHE B C 1
ATOM 3814 O O . PHE B 1 176 ? 53.475 -30.265 13.837 1.00 12.12 166 PHE B O 1
ATOM 3822 N N . ALA B 1 177 ? 52.286 -30.408 15.746 1.00 11.14 167 ALA B N 1
ATOM 3823 C CA . ALA B 1 177 ? 53.010 -31.556 16.283 1.00 10.97 167 ALA B CA 1
ATOM 3824 C C . ALA B 1 177 ? 52.071 -32.761 16.291 1.00 10.59 167 ALA B C 1
ATOM 3825 O O . ALA B 1 177 ? 50.992 -32.725 16.912 1.00 11.47 167 ALA B O 1
ATOM 3827 N N . ALA B 1 178 ? 52.470 -33.815 15.583 1.00 10.72 168 ALA B N 1
ATOM 3828 C CA . ALA B 1 178 ? 51.752 -35.082 15.613 1.00 10.62 168 ALA B CA 1
ATOM 3829 C C . ALA B 1 178 ? 52.109 -35.761 16.928 1.00 10.71 168 ALA B C 1
ATOM 3830 O O . ALA B 1 178 ? 53.264 -36.093 17.164 1.00 10.88 168 ALA B O 1
ATOM 3832 N N . ASP B 1 179 ? 51.118 -35.930 17.798 1.00 10.82 169 ASP B N 1
ATOM 3833 C CA . ASP B 1 179 ? 51.362 -36.477 19.123 1.00 11.13 169 ASP B CA 1
ATOM 3834 C C . ASP B 1 179 ? 50.277 -37.522 19.448 1.00 11.45 169 ASP B C 1
ATOM 3835 O O . ASP B 1 179 ? 49.542 -37.366 20.430 1.00 10.99 169 ASP B O 1
ATOM 3840 N N . PRO B 1 180 ? 50.172 -38.585 18.625 1.00 11.68 170 PRO B N 1
ATOM 3841 C CA . PRO B 1 180 ? 49.026 -39.509 18.716 1.00 11.93 170 PRO B CA 1
ATOM 3842 C C . PRO B 1 180 ? 49.073 -40.507 19.873 1.00 12.15 170 PRO B C 1
ATOM 3843 O O . PRO B 1 180 ? 48.042 -41.135 20.178 1.00 12.62 170 PRO B O 1
ATOM 3847 N N . SER B 1 181 ? 50.248 -40.661 20.493 1.00 11.80 171 SER B N 1
ATOM 3848 C CA . SER B 1 181 ? 50.510 -41.636 21.577 1.00 12.04 171 SER B CA 1
ATOM 3849 C C . SER B 1 181 ? 49.646 -42.907 21.550 1.00 12.02 171 SER B C 1
ATOM 3850 O O . SER B 1 181 ? 49.785 -43.721 20.651 1.00 11.82 171 SER B O 1
ATOM 3853 N N . GLN B 1 182 ? 48.746 -43.041 22.513 1.00 12.64 172 GLN B N 1
ATOM 3854 C CA . GLN B 1 182 ? 47.984 -44.275 22.699 1.00 13.50 172 GLN B CA 1
ATOM 3855 C C . GLN B 1 182 ? 47.022 -44.620 21.563 1.00 13.32 172 GLN B C 1
ATOM 3856 O O . GLN B 1 182 ? 46.626 -45.783 21.413 1.00 14.04 172 GLN B O 1
ATOM 3862 N N . GLN B 1 183 ? 46.657 -43.629 20.751 1.00 13.20 173 GLN B N 1
ATOM 3863 C CA . GLN B 1 183 ? 45.777 -43.884 19.626 1.00 13.14 173 GLN B CA 1
ATOM 3864 C C . GLN B 1 183 ? 46.448 -44.669 18.493 1.00 13.39 173 GLN B C 1
ATOM 3865 O O . GLN B 1 183 ? 45.769 -45.218 17.633 1.00 12.63 173 GLN B O 1
ATOM 3871 N N . LEU B 1 184 ? 47.775 -44.731 18.476 1.00 12.85 174 LEU B N 1
ATOM 3872 C CA . LEU B 1 184 ? 48.450 -45.509 17.440 1.00 14.14 174 LEU B CA 1
ATOM 3873 C C . LEU B 1 184 ? 47.993 -46.973 17.438 1.00 14.49 174 LEU B C 1
ATOM 3874 O O . LEU B 1 184 ? 47.882 -47.583 16.380 1.00 15.05 174 LEU B O 1
ATOM 3879 N N . ALA B 1 185 ? 47.691 -47.515 18.615 1.00 14.79 175 ALA B N 1
ATOM 3880 C CA . ALA B 1 185 ? 47.258 -48.914 18.730 1.00 16.24 175 ALA B CA 1
ATOM 3881 C C . ALA B 1 185 ? 45.845 -49.134 18.190 1.00 16.89 175 ALA B C 1
ATOM 3882 O O . ALA B 1 185 ? 45.428 -50.275 17.966 1.00 18.13 175 ALA B O 1
ATOM 3884 N N . ARG B 1 186 ? 45.116 -48.041 17.978 1.00 17.23 176 ARG B N 1
ATOM 3885 C CA . ARG B 1 186 ? 43.712 -48.091 17.609 1.00 18.20 176 ARG B CA 1
ATOM 3886 C C . ARG B 1 186 ? 43.488 -47.718 16.145 1.00 18.52 176 ARG B C 1
ATOM 3887 O O . ARG B 1 186 ? 42.550 -48.196 15.502 1.00 20.43 176 ARG B O 1
ATOM 3895 N N . LEU B 1 187 ? 44.359 -46.876 15.604 1.00 17.33 177 LEU B N 1
ATOM 3896 C CA . LEU B 1 187 ? 44.190 -46.355 14.250 1.00 17.17 177 LEU B CA 1
ATOM 3897 C C . LEU B 1 187 ? 44.819 -47.237 13.178 1.00 16.64 177 LEU B C 1
ATOM 3898 O O . LEU B 1 187 ? 45.796 -47.921 13.428 1.00 16.94 177 LEU B O 1
ATOM 3903 N N . SER B 1 188 ? 44.266 -47.203 11.970 1.00 16.60 178 SER B N 1
ATOM 3904 C CA . SER B 1 188 ? 44.814 -47.966 10.863 1.00 17.04 178 SER B CA 1
ATOM 3905 C C . SER B 1 188 ? 46.072 -47.277 10.328 1.00 17.17 178 SER B C 1
ATOM 3906 O O . SER B 1 188 ? 46.304 -46.091 10.603 1.00 16.76 178 SER B O 1
ATOM 3909 N N . GLY B 1 189 ? 46.867 -48.000 9.547 1.00 16.92 179 GLY B N 1
ATOM 3910 C CA . GLY B 1 189 ? 48.033 -47.413 8.879 1.00 17.59 179 GLY B CA 1
ATOM 3911 C C . GLY B 1 189 ? 47.672 -46.173 8.075 1.00 18.27 179 GLY B C 1
ATOM 3912 O O . GLY B 1 189 ? 48.376 -45.162 8.130 1.00 18.27 179 GLY B O 1
ATOM 3913 N N . GLU B 1 190 ? 46.576 -46.261 7.323 1.00 19.21 180 GLU B N 1
ATOM 3914 C CA . GLU B 1 190 ? 46.062 -45.150 6.523 1.00 19.98 180 GLU B CA 1
ATOM 3915 C C . GLU B 1 190 ? 45.724 -43.927 7.377 1.00 18.66 180 GLU B C 1
ATOM 3916 O O . GLU B 1 190 ? 46.039 -42.797 7.009 1.00 19.70 180 GLU B O 1
ATOM 3922 N N . GLU B 1 191 ? 45.084 -44.164 8.519 1.00 17.67 181 GLU B N 1
ATOM 3923 C CA . GLU B 1 191 ? 44.727 -43.082 9.429 1.00 16.84 181 GLU B CA 1
ATOM 3924 C C . GLU B 1 191 ? 45.982 -42.461 10.041 1.00 15.98 181 GLU B C 1
ATOM 3925 O O . GLU B 1 191 ? 46.079 -41.236 10.168 1.00 16.28 181 GLU B O 1
ATOM 3931 N N . ILE B 1 192 ? 46.951 -43.298 10.401 1.00 14.54 182 ILE B N 1
ATOM 3932 C CA . ILE B 1 192 ? 48.196 -42.794 10.973 1.00 14.01 182 ILE B CA 1
ATOM 3933 C C . ILE B 1 192 ? 48.979 -41.944 9.967 1.00 14.31 182 ILE B C 1
ATOM 3934 O O . ILE B 1 192 ? 49.471 -40.874 10.322 1.00 13.73 182 ILE B O 1
ATOM 3939 N N . ARG B 1 193 ? 49.083 -42.401 8.716 1.00 15.28 183 ARG B N 1
ATOM 3940 C CA . ARG B 1 193 ? 49.781 -41.618 7.696 1.00 15.80 183 ARG B CA 1
ATOM 3941 C C . ARG B 1 193 ? 49.190 -40.209 7.591 1.00 15.83 183 ARG B C 1
ATOM 3942 O O . ARG B 1 193 ? 49.933 -39.225 7.459 1.00 15.80 183 ARG B O 1
ATOM 3950 N N . ARG B 1 194 ? 47.862 -40.112 7.687 1.00 15.86 184 ARG B N 1
ATOM 3951 C CA . ARG B 1 194 ? 47.168 -38.822 7.571 1.00 16.36 184 ARG B CA 1
ATOM 3952 C C . ARG B 1 194 ? 47.452 -37.848 8.713 1.00 15.71 184 ARG B C 1
ATOM 3953 O O . ARG B 1 194 ? 47.238 -36.644 8.565 1.00 16.09 184 ARG B O 1
ATOM 3961 N N . LEU B 1 195 ? 47.927 -38.372 9.842 1.00 14.16 185 LEU B N 1
ATOM 3962 C CA . LEU B 1 195 ? 48.258 -37.551 10.998 1.00 13.97 185 LEU B CA 1
ATOM 3963 C C . LEU B 1 195 ? 49.695 -37.042 10.941 1.00 14.60 185 LEU B C 1
ATOM 3964 O O . LEU B 1 195 ? 50.040 -36.064 11.590 1.00 13.44 185 LEU B O 1
ATOM 3969 N N . VAL B 1 196 ? 50.529 -37.704 10.151 1.00 14.68 186 VAL B N 1
ATOM 3970 C CA . VAL B 1 196 ? 51.968 -37.469 10.189 1.00 15.51 186 VAL B CA 1
ATOM 3971 C C . VAL B 1 196 ? 52.463 -36.488 9.120 1.00 15.98 186 VAL B C 1
ATOM 3972 O O . VAL B 1 196 ? 53.324 -35.647 9.391 1.00 15.65 186 VAL B O 1
ATOM 3976 N N . ASN B 1 197 ? 51.911 -36.573 7.913 1.00 16.69 187 ASN B N 1
ATOM 3977 C CA . ASN B 1 197 ? 52.490 -35.837 6.799 1.00 17.74 187 ASN B CA 1
ATOM 3978 C C . ASN B 1 197 ? 52.521 -34.335 7.062 1.00 17.51 187 ASN B C 1
ATOM 3979 O O . ASN B 1 197 ? 51.505 -33.739 7.428 1.00 17.43 187 ASN B O 1
ATOM 3984 N N . GLY B 1 198 ? 53.698 -33.740 6.909 1.00 17.15 188 GLY B N 1
ATOM 3985 C CA . GLY B 1 198 ? 53.874 -32.308 7.093 1.00 16.23 188 GLY B CA 1
ATOM 3986 C C . GLY B 1 198 ? 54.060 -31.810 8.518 1.00 15.96 188 GLY B C 1
ATOM 3987 O O . GLY B 1 198 ? 54.084 -30.601 8.747 1.00 16.81 188 GLY B O 1
ATOM 3988 N N . ALA B 1 199 ? 54.172 -32.720 9.487 1.00 14.76 189 ALA B N 1
ATOM 3989 C CA . ALA B 1 199 ? 54.333 -32.319 10.884 1.00 13.97 189 ALA B CA 1
ATOM 3990 C C . ALA B 1 199 ? 55.654 -31.617 11.173 1.00 13.61 189 ALA B C 1
ATOM 3991 O O . ALA B 1 199 ? 56.695 -32.029 10.672 1.00 13.57 189 ALA B O 1
ATOM 3993 N N . ALA B 1 200 ? 55.600 -30.555 11.972 1.00 13.22 190 ALA B N 1
ATOM 3994 C CA . ALA B 1 200 ? 56.799 -29.904 12.494 1.00 13.08 190 ALA B CA 1
ATOM 3995 C C . ALA B 1 200 ? 57.528 -30.800 13.498 1.00 13.23 190 ALA B C 1
ATOM 3996 O O . ALA B 1 200 ? 58.764 -30.762 13.603 1.00 14.22 190 ALA B O 1
ATOM 3998 N N . TYR B 1 201 ? 56.760 -31.586 14.254 1.00 12.38 191 TYR B N 1
ATOM 3999 C CA . TYR B 1 201 ? 57.310 -32.558 15.207 1.00 12.38 191 TYR B CA 1
ATOM 4000 C C . TYR B 1 201 ? 56.473 -33.805 15.161 1.00 12.51 191 TYR B C 1
ATOM 4001 O O . TYR B 1 201 ? 55.250 -33.730 15.012 1.00 12.58 191 TYR B O 1
ATOM 4010 N N . LEU B 1 202 ? 57.128 -34.953 15.295 1.00 11.15 192 LEU B N 1
ATOM 4011 C CA . LEU B 1 202 ? 56.443 -36.205 15.633 1.00 10.97 192 LEU B CA 1
ATOM 4012 C C . LEU B 1 202 ? 56.952 -36.655 16.979 1.00 10.71 192 LEU B C 1
ATOM 4013 O O . LEU B 1 202 ? 58.152 -36.873 17.140 1.00 11.44 192 LEU B O 1
ATOM 4018 N N . PHE B 1 203 ? 56.051 -36.815 17.947 1.00 10.26 193 PHE B N 1
ATOM 4019 C CA . PHE B 1 203 ? 56.408 -37.340 19.275 1.00 10.93 193 PHE B CA 1
ATOM 4020 C C . PHE B 1 203 ? 55.813 -38.729 19.442 1.00 11.07 193 PHE B C 1
ATOM 4021 O O . PHE B 1 203 ? 54.614 -38.921 19.181 1.00 11.81 193 PHE B O 1
ATOM 4029 N N . THR B 1 204 ? 56.629 -39.691 19.877 1.00 11.03 194 THR B N 1
ATOM 4030 C CA . THR B 1 204 ? 56.131 -41.005 20.349 1.00 11.40 194 THR B CA 1
ATOM 4031 C C . THR B 1 204 ? 57.105 -41.574 21.369 1.00 11.70 194 THR B C 1
ATOM 4032 O O . THR B 1 204 ? 58.190 -41.026 21.538 1.00 11.45 194 THR B O 1
ATOM 4036 N N . ASN B 1 205 ? 56.738 -42.672 22.040 1.00 12.17 195 ASN B N 1
ATOM 4037 C CA . ASN B 1 205 ? 57.745 -43.494 22.717 1.00 12.98 195 ASN B CA 1
ATOM 4038 C C . ASN B 1 205 ? 58.310 -44.531 21.750 1.00 13.66 195 ASN B C 1
ATOM 4039 O O . ASN B 1 205 ? 57.924 -44.555 20.586 1.00 12.99 195 ASN B O 1
ATOM 4044 N N . ASP B 1 206 ? 59.244 -45.365 22.212 1.00 14.69 196 ASP B N 1
ATOM 4045 C CA . ASP B 1 206 ? 59.911 -46.302 21.296 1.00 16.40 196 ASP B CA 1
ATOM 4046 C C . ASP B 1 206 ? 58.977 -47.408 20.793 1.00 16.26 196 ASP B C 1
ATOM 4047 O O . ASP B 1 206 ? 59.047 -47.794 19.618 1.00 16.24 196 ASP B O 1
ATOM 4052 N N . TYR B 1 207 ? 58.105 -47.904 21.667 1.00 16.10 197 TYR B N 1
ATOM 4053 C CA . TYR B 1 207 ? 57.103 -48.912 21.276 1.00 16.31 197 TYR B CA 1
ATOM 4054 C C . TYR B 1 207 ? 56.197 -48.365 20.176 1.00 15.97 197 TYR B C 1
ATOM 4055 O O . TYR B 1 207 ? 55.941 -49.025 19.161 1.00 16.41 197 TYR B O 1
ATOM 4064 N N . GLU B 1 208 ? 55.735 -47.137 20.375 1.00 14.69 198 GLU B N 1
ATOM 4065 C CA . GLU B 1 208 ? 54.821 -46.481 19.453 1.00 14.69 198 GLU B CA 1
ATOM 4066 C C . GLU B 1 208 ? 55.498 -46.157 18.118 1.00 14.54 198 GLU B C 1
ATOM 4067 O O . GLU B 1 208 ? 54.862 -46.187 17.061 1.00 14.61 198 GLU B O 1
ATOM 4073 N N . TRP B 1 209 ? 56.790 -45.837 18.161 1.00 14.19 199 TRP B N 1
ATOM 4074 C CA . TRP B 1 209 ? 57.543 -45.574 16.941 1.00 14.51 199 TRP B CA 1
ATOM 4075 C C . TRP B 1 209 ? 57.641 -46.834 16.072 1.00 15.56 199 TRP B C 1
ATOM 4076 O O . TRP B 1 209 ? 57.377 -46.782 14.867 1.00 15.93 199 TRP B O 1
ATOM 4087 N N . ASP B 1 210 ? 57.991 -47.965 16.688 1.00 16.83 200 ASP B N 1
ATOM 4088 C CA . ASP B 1 210 ? 58.079 -49.225 15.943 1.00 17.74 200 ASP B CA 1
ATOM 4089 C C . ASP B 1 210 ? 56.703 -49.587 15.381 1.00 17.71 200 ASP B C 1
ATOM 4090 O O . ASP B 1 210 ? 56.585 -50.018 14.228 1.00 17.93 200 ASP B O 1
ATOM 4095 N N . LEU B 1 211 ? 55.672 -49.381 16.194 1.00 17.61 201 LEU B N 1
ATOM 4096 C CA . LEU B 1 211 ? 54.286 -49.589 15.796 1.00 17.73 201 LEU B CA 1
ATOM 4097 C C . LEU B 1 211 ? 53.900 -48.712 14.609 1.00 17.20 201 LEU B C 1
ATOM 4098 O O . LEU B 1 211 ? 53.332 -49.203 13.635 1.00 18.01 201 LEU B O 1
ATOM 4103 N N . LEU B 1 212 ? 54.211 -47.419 14.683 1.00 16.16 202 LEU B N 1
ATOM 4104 C CA . LEU B 1 212 ? 53.914 -46.486 13.602 1.00 15.34 202 LEU B CA 1
ATOM 4105 C C . LEU B 1 212 ? 54.524 -46.974 12.279 1.00 15.55 202 LEU B C 1
ATOM 4106 O O . LEU B 1 212 ? 53.850 -46.970 11.244 1.00 15.93 202 LEU B O 1
ATOM 4111 N N . LEU B 1 213 ? 55.787 -47.391 12.309 1.00 15.76 203 LEU B N 1
ATOM 4112 C CA . LEU B 1 213 ? 56.450 -47.865 11.089 1.00 16.07 203 LEU B CA 1
ATOM 4113 C C . LEU B 1 213 ? 55.770 -49.116 10.533 1.00 16.68 203 LEU B C 1
ATOM 4114 O O . LEU B 1 213 ? 55.504 -49.201 9.329 1.00 16.97 203 LEU B O 1
ATOM 4119 N N . SER B 1 214 ? 55.476 -50.067 11.412 1.00 16.97 204 SER B N 1
ATOM 4120 C CA . SER B 1 214 ? 54.863 -51.326 10.989 1.00 17.65 204 SER B CA 1
ATOM 4121 C C . SER B 1 214 ? 53.467 -51.122 10.400 1.00 17.56 204 SER B C 1
ATOM 4122 O O . SER B 1 214 ? 53.129 -51.716 9.372 1.00 18.62 204 SER B O 1
ATOM 4125 N N . LYS B 1 215 ? 52.659 -50.276 11.033 1.00 16.86 205 LYS B N 1
ATOM 4126 C CA . LYS B 1 215 ? 51.281 -50.068 10.603 1.00 16.45 205 LYS B CA 1
ATOM 4127 C C . LYS B 1 215 ? 51.180 -49.231 9.331 1.00 16.61 205 LYS B C 1
ATOM 4128 O O . LYS B 1 215 ? 50.379 -49.539 8.439 1.00 17.23 205 LYS B O 1
ATOM 4134 N N . THR B 1 216 ? 51.985 -48.176 9.247 1.00 16.11 206 THR B N 1
ATOM 4135 C CA . THR B 1 216 ? 51.968 -47.293 8.072 1.00 16.36 206 THR B CA 1
ATOM 4136 C C . THR B 1 216 ? 52.591 -47.938 6.844 1.00 16.96 206 THR B C 1
ATOM 4137 O O . THR B 1 216 ? 52.283 -47.548 5.712 1.00 17.77 206 THR B O 1
ATOM 4141 N N . GLY B 1 217 ? 53.492 -48.888 7.073 1.00 17.25 207 GLY B N 1
ATOM 4142 C CA . GLY B 1 217 ? 54.282 -49.481 5.993 1.00 17.46 207 GLY B CA 1
ATOM 4143 C C . GLY B 1 217 ? 55.438 -48.598 5.545 1.00 17.94 207 GLY B C 1
ATOM 4144 O O . GLY B 1 217 ? 56.151 -48.920 4.583 1.00 18.26 207 GLY B O 1
ATOM 4145 N N . TRP B 1 218 ? 55.620 -47.473 6.232 1.00 17.33 208 TRP B N 1
ATOM 4146 C CA . TRP B 1 218 ? 56.704 -46.555 5.947 1.00 17.13 208 TRP B CA 1
ATOM 4147 C C . TRP B 1 218 ? 58.020 -47.043 6.528 1.00 17.08 208 TRP B C 1
ATOM 4148 O O . TRP B 1 218 ? 58.054 -47.671 7.593 1.00 17.89 208 TRP B O 1
ATOM 4159 N N . SER B 1 219 ? 59.109 -46.722 5.836 1.00 16.94 209 SER B N 1
ATOM 4160 C CA . SER B 1 219 ? 60.440 -46.852 6.414 1.00 16.80 209 SER B CA 1
ATOM 4161 C C . SER B 1 219 ? 60.723 -45.603 7.250 1.00 17.03 209 SER B C 1
ATOM 4162 O O . SER B 1 219 ? 60.011 -44.592 7.134 1.00 17.00 209 SER B O 1
ATOM 4165 N N . GLU B 1 220 ? 61.772 -45.650 8.070 1.00 17.02 210 GLU B N 1
ATOM 4166 C CA . GLU B 1 220 ? 62.185 -44.449 8.797 1.00 16.80 210 GLU B CA 1
ATOM 4167 C C . GLU B 1 220 ? 62.445 -43.298 7.828 1.00 16.59 210 GLU B C 1
ATOM 4168 O O . GLU B 1 220 ? 62.032 -42.162 8.071 1.00 16.68 210 GLU B O 1
ATOM 4174 N N . ALA B 1 221 ? 63.112 -43.593 6.715 1.00 16.08 211 ALA B N 1
ATOM 4175 C CA . ALA B 1 221 ? 63.422 -42.554 5.734 1.00 15.93 211 ALA B CA 1
ATOM 4176 C C . ALA B 1 221 ? 62.151 -41.951 5.136 1.00 15.98 211 ALA B C 1
ATOM 4177 O O . ALA B 1 221 ? 62.086 -40.742 4.895 1.00 16.26 211 ALA B O 1
ATOM 4179 N N . ASP B 1 222 ? 61.137 -42.788 4.909 1.00 15.97 212 ASP B N 1
ATOM 4180 C CA . ASP B 1 222 ? 59.848 -42.296 4.408 1.00 16.11 212 ASP B CA 1
ATOM 4181 C C . ASP B 1 222 ? 59.247 -41.272 5.389 1.00 15.75 212 ASP B C 1
ATOM 4182 O O . ASP B 1 222 ? 58.684 -40.265 4.974 1.00 15.82 212 ASP B O 1
ATOM 4187 N N . VAL B 1 223 ? 59.361 -41.549 6.688 1.00 15.44 213 VAL B N 1
ATOM 4188 C CA . VAL B 1 223 ? 58.822 -40.642 7.714 1.00 15.24 213 VAL B CA 1
ATOM 4189 C C . VAL B 1 223 ? 59.623 -39.335 7.782 1.00 14.80 213 VAL B C 1
ATOM 4190 O O . VAL B 1 223 ? 59.053 -38.231 7.871 1.00 14.45 213 VAL B O 1
ATOM 4194 N N . MET B 1 224 ? 60.947 -39.465 7.756 1.00 14.84 214 MET B N 1
ATOM 4195 C CA . MET B 1 224 ? 61.824 -38.320 7.947 1.00 15.50 214 MET B CA 1
ATOM 4196 C C . MET B 1 224 ? 61.720 -37.329 6.802 1.00 16.15 214 MET B C 1
ATOM 4197 O O . MET B 1 224 ? 61.983 -36.133 6.980 1.00 16.72 214 MET B O 1
ATOM 4202 N N . ALA B 1 225 ? 61.300 -37.820 5.633 1.00 16.64 215 ALA B N 1
ATOM 4203 C CA . ALA B 1 225 ? 61.074 -36.963 4.476 1.00 17.27 215 ALA B CA 1
ATOM 4204 C C . ALA B 1 225 ? 59.807 -36.121 4.612 1.00 17.70 215 ALA B C 1
ATOM 4205 O O . ALA B 1 225 ? 59.593 -35.180 3.837 1.00 18.87 215 ALA B O 1
ATOM 4207 N N . GLN B 1 226 ? 58.976 -36.451 5.602 1.00 17.61 216 GLN B N 1
ATOM 4208 C CA . GLN B 1 226 ? 57.663 -35.828 5.774 1.00 17.78 216 GLN B CA 1
ATOM 4209 C C . GLN B 1 226 ? 57.506 -34.974 7.009 1.00 17.04 216 GLN B C 1
ATOM 4210 O O . GLN B 1 226 ? 56.506 -34.264 7.147 1.00 17.03 216 GLN B O 1
ATOM 4216 N N . ILE B 1 227 ? 58.449 -35.095 7.931 1.00 15.86 217 ILE B N 1
ATOM 4217 C CA . ILE B 1 227 ? 58.391 -34.345 9.179 1.00 14.62 217 ILE B CA 1
ATOM 4218 C C . ILE B 1 227 ? 59.663 -33.530 9.391 1.00 14.59 217 ILE B C 1
ATOM 4219 O O . ILE B 1 227 ? 60.696 -33.815 8.781 1.00 14.62 217 ILE B O 1
ATOM 4224 N N . ASP B 1 228 ? 59.602 -32.535 10.269 1.00 13.93 218 ASP B N 1
ATOM 4225 C CA . ASP B 1 228 ? 60.762 -31.682 10.516 1.00 14.58 218 ASP B CA 1
ATOM 4226 C C . ASP B 1 228 ? 61.679 -32.183 11.636 1.00 13.80 218 ASP B C 1
ATOM 4227 O O . ASP B 1 228 ? 62.864 -31.832 11.676 1.00 14.84 218 ASP B O 1
ATOM 4232 N N . LEU B 1 229 ? 61.140 -32.996 12.543 1.00 12.68 219 LEU B N 1
ATOM 4233 C CA . LEU B 1 229 ? 61.923 -33.554 13.645 1.00 12.02 219 LEU B CA 1
ATOM 4234 C C . LEU B 1 229 ? 61.170 -34.734 14.221 1.00 11.83 219 LEU B C 1
ATOM 4235 O O . LEU B 1 229 ? 59.960 -34.636 14.449 1.00 11.79 219 LEU B O 1
ATOM 4240 N N . ARG B 1 230 ? 61.879 -35.836 14.457 1.00 11.42 220 ARG B N 1
ATOM 4241 C CA . ARG B 1 230 ? 61.342 -36.957 15.228 1.00 11.19 220 ARG B CA 1
ATOM 4242 C C . ARG B 1 230 ? 61.845 -36.878 16.675 1.00 11.85 220 ARG B C 1
ATOM 4243 O O . ARG B 1 230 ? 63.049 -36.713 16.915 1.00 11.52 220 ARG B O 1
ATOM 4251 N N . VAL B 1 231 ? 60.927 -36.998 17.631 1.00 11.10 221 VAL B N 1
ATOM 4252 C CA . VAL B 1 231 ? 61.269 -37.074 19.045 1.00 11.29 221 VAL B CA 1
ATOM 4253 C C . VAL B 1 231 ? 60.736 -38.391 19.577 1.00 11.67 221 VAL B C 1
ATOM 4254 O O . VAL B 1 231 ? 59.522 -38.628 19.568 1.00 11.55 221 VAL B O 1
ATOM 4258 N N . THR B 1 232 ? 61.641 -39.258 20.022 1.00 11.41 222 THR B N 1
ATOM 4259 C CA . THR B 1 232 ? 61.259 -40.595 20.467 1.00 11.81 222 THR B CA 1
ATOM 4260 C C . THR B 1 232 ? 61.754 -40.830 21.889 1.00 11.89 222 THR B C 1
ATOM 4261 O O . THR B 1 232 ? 62.958 -40.929 22.125 1.00 12.33 222 THR B O 1
ATOM 4265 N N . THR B 1 233 ? 60.826 -40.916 22.837 1.00 12.67 223 THR B N 1
ATOM 4266 C CA . THR B 1 233 ? 61.215 -41.180 24.221 1.00 12.76 223 THR B CA 1
ATOM 4267 C C . THR B 1 233 ? 61.484 -42.668 24.414 1.00 13.26 223 THR B C 1
ATOM 4268 O O . THR B 1 233 ? 60.894 -43.529 23.740 1.00 13.30 223 THR B O 1
ATOM 4272 N N . LEU B 1 234 ? 62.406 -42.952 25.329 1.00 14.22 224 LEU B N 1
ATOM 4273 C CA . LEU B 1 234 ? 63.001 -44.284 25.486 1.00 15.31 224 LEU B CA 1
ATOM 4274 C C . LEU B 1 234 ? 62.920 -44.772 26.930 1.00 15.61 224 LEU B C 1
ATOM 4275 O O . LEU B 1 234 ? 63.767 -45.562 27.368 1.00 15.91 224 LEU B O 1
ATOM 4280 N N . GLY B 1 235 ? 61.927 -44.289 27.676 1.00 15.90 225 GLY B N 1
ATOM 4281 C CA . GLY B 1 235 ? 61.800 -44.638 29.097 1.00 16.13 225 GLY B CA 1
ATOM 4282 C C . GLY B 1 235 ? 63.075 -44.289 29.853 1.00 16.47 225 GLY B C 1
ATOM 4283 O O . GLY B 1 235 ? 63.563 -43.165 29.743 1.00 15.83 225 GLY B O 1
ATOM 4284 N N . PRO B 1 236 ? 63.645 -45.258 30.601 1.00 17.02 226 PRO B N 1
ATOM 4285 C CA . PRO B 1 236 ? 64.810 -44.952 31.438 1.00 16.73 226 PRO B CA 1
ATOM 4286 C C . PRO B 1 236 ? 66.050 -44.584 30.619 1.00 16.83 226 PRO B C 1
ATOM 4287 O O . PRO B 1 236 ? 67.025 -44.049 31.176 1.00 16.02 226 PRO B O 1
ATOM 4291 N N . LYS B 1 237 ? 66.009 -44.863 29.317 1.00 16.73 227 LYS B N 1
ATOM 4292 C CA . LYS B 1 237 ? 67.133 -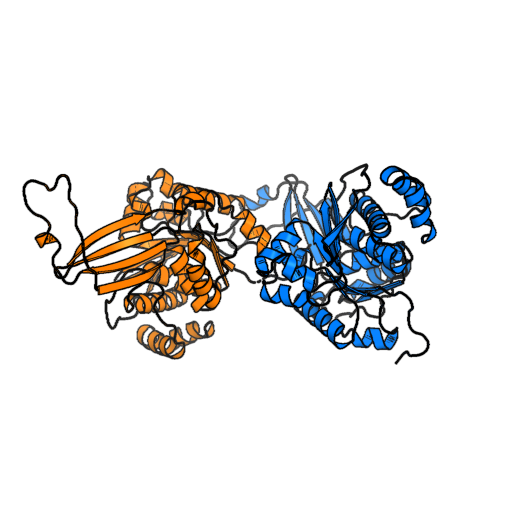44.585 28.427 1.00 17.49 227 LYS B CA 1
ATOM 4293 C C . LYS B 1 237 ? 67.099 -43.181 27.816 1.00 17.17 227 LYS B C 1
ATOM 4294 O O . LYS B 1 237 ? 67.980 -42.837 27.030 1.00 18.43 227 LYS B O 1
ATOM 4300 N N . GLY B 1 238 ? 66.093 -42.382 28.171 1.00 16.30 228 GLY B N 1
ATOM 4301 C CA . GLY B 1 238 ? 66.067 -40.973 27.742 1.00 15.04 228 GLY B CA 1
ATOM 4302 C C . GLY B 1 238 ? 65.273 -40.679 26.482 1.00 14.41 228 GLY B C 1
ATOM 4303 O O . GLY B 1 238 ? 64.119 -41.094 26.357 1.00 15.21 228 GLY B O 1
ATOM 4304 N N . VAL B 1 239 ? 65.867 -39.926 25.564 1.00 12.70 229 VAL B N 1
ATOM 4305 C CA . VAL B 1 239 ? 65.155 -39.482 24.367 1.00 12.28 229 VAL B CA 1
ATOM 4306 C C . VAL B 1 239 ? 66.105 -39.368 23.175 1.00 11.94 229 VAL B C 1
ATOM 4307 O O . VAL B 1 239 ? 67.259 -38.985 23.340 1.00 11.50 229 VAL B O 1
ATOM 4311 N N . ASP B 1 240 ? 65.622 -39.739 21.989 1.00 11.30 230 ASP B N 1
ATOM 4312 C CA . ASP B 1 240 ? 66.301 -39.486 20.722 1.00 11.94 230 ASP B CA 1
ATOM 4313 C C . ASP B 1 240 ? 65.600 -38.358 19.973 1.00 11.80 230 ASP B C 1
ATOM 4314 O O . ASP B 1 240 ? 64.354 -38.350 19.877 1.00 12.29 230 ASP B O 1
ATOM 4319 N N . LEU B 1 241 ? 66.381 -37.421 19.442 1.00 11.96 231 LEU B N 1
ATOM 4320 C CA . LEU B 1 241 ? 65.878 -36.348 18.573 1.00 11.96 231 LEU B CA 1
ATOM 4321 C C . LEU B 1 241 ? 66.560 -36.531 17.243 1.00 12.79 231 LEU B C 1
ATOM 4322 O O . LEU B 1 241 ? 67.790 -36.539 17.173 1.00 13.45 231 LEU B O 1
ATOM 4327 N N . VAL B 1 242 ? 65.778 -36.712 16.185 1.00 12.29 232 VAL B N 1
ATOM 4328 C CA . VAL B 1 242 ? 66.331 -37.048 14.874 1.00 12.68 232 VAL B CA 1
ATOM 4329 C C . VAL B 1 242 ? 65.879 -36.038 13.831 1.00 13.38 232 VAL B C 1
ATOM 4330 O O . VAL B 1 242 ? 64.684 -35.797 13.657 1.00 13.48 232 VAL B O 1
ATOM 4334 N N . GLU B 1 243 ? 66.847 -35.440 13.143 1.00 14.29 233 GLU B N 1
ATOM 4335 C CA . GLU B 1 243 ? 66.589 -34.414 12.145 1.00 15.61 233 GLU B CA 1
ATOM 4336 C C . GLU B 1 243 ? 66.578 -35.047 10.750 1.00 15.94 233 GLU B C 1
ATOM 4337 O O . GLU B 1 243 ? 67.236 -36.059 10.548 1.00 15.53 233 GLU B O 1
ATOM 4343 N N . PRO B 1 244 ? 65.840 -34.452 9.783 1.00 16.89 234 PRO B N 1
ATOM 4344 C CA . PRO B 1 244 ? 65.763 -35.043 8.445 1.00 18.00 234 PRO B CA 1
ATOM 4345 C C . PRO B 1 244 ? 67.119 -35.245 7.741 1.00 18.93 234 PRO B C 1
ATOM 4346 O O . PRO B 1 244 ? 67.221 -36.087 6.855 1.00 18.78 234 PRO B O 1
ATOM 4350 N N . ASP B 1 245 ? 68.150 -34.511 8.153 1.00 19.74 235 ASP B N 1
ATOM 4351 C CA . ASP B 1 245 ? 69.490 -34.686 7.555 1.00 21.20 235 ASP B CA 1
ATOM 4352 C C . ASP B 1 245 ? 70.233 -35.913 8.099 1.00 21.70 235 ASP B C 1
ATOM 4353 O O . ASP B 1 245 ? 71.209 -36.376 7.504 1.00 22.85 235 ASP B O 1
ATOM 4358 N N . GLY B 1 246 ? 69.782 -36.439 9.231 1.00 21.54 236 GLY B N 1
ATOM 4359 C CA . GLY B 1 246 ? 70.420 -37.613 9.813 1.00 21.19 236 GLY B CA 1
ATOM 4360 C C . GLY B 1 246 ? 71.217 -37.302 11.064 1.00 21.13 236 GLY B C 1
ATOM 4361 O O . GLY B 1 246 ? 71.833 -38.206 11.636 1.00 22.16 236 GLY B O 1
ATOM 4362 N N . THR B 1 247 ? 71.223 -36.035 11.476 1.00 20.95 237 THR B N 1
ATOM 4363 C CA . THR B 1 247 ? 71.751 -35.663 12.799 1.00 20.53 237 THR B CA 1
ATOM 4364 C C . THR B 1 247 ? 70.833 -36.205 13.881 1.00 19.38 237 THR B C 1
ATOM 4365 O O . THR B 1 247 ? 69.616 -36.026 13.816 1.00 19.05 237 THR B O 1
ATOM 4369 N N . THR B 1 248 ? 71.422 -36.885 14.852 1.00 17.64 238 THR B N 1
ATOM 4370 C CA . THR B 1 248 ? 70.671 -37.403 15.982 1.00 16.98 238 THR B CA 1
ATOM 4371 C C . THR B 1 248 ? 71.264 -36.892 17.277 1.00 16.37 238 THR B C 1
ATOM 4372 O O . THR B 1 248 ? 72.485 -36.847 17.444 1.00 16.44 238 THR B O 1
ATOM 4376 N N . ILE B 1 249 ? 70.391 -36.512 18.197 1.00 14.85 239 ILE B N 1
ATOM 4377 C CA . ILE B 1 249 ? 70.807 -36.055 19.514 1.00 14.02 239 ILE B CA 1
ATOM 4378 C C . ILE B 1 249 ? 70.133 -36.935 20.545 1.00 13.82 239 ILE B C 1
ATOM 4379 O O . ILE B 1 249 ? 68.913 -37.098 20.513 1.00 13.63 239 ILE B O 1
ATOM 4384 N N . HIS B 1 250 ? 70.924 -37.531 21.426 1.00 13.08 240 HIS B N 1
ATOM 4385 C CA . HIS B 1 250 ? 70.414 -38.373 22.490 1.00 13.34 240 HIS B CA 1
ATOM 4386 C C . HIS B 1 250 ? 70.679 -37.741 23.839 1.00 13.45 240 HIS B C 1
ATOM 4387 O O . HIS B 1 250 ? 71.820 -37.420 24.152 1.00 14.06 240 HIS B O 1
ATOM 4394 N N . VAL B 1 251 ? 69.623 -37.557 24.632 1.00 12.58 241 VAL B N 1
ATOM 4395 C CA . VAL B 1 251 ? 69.725 -36.977 25.958 1.00 12.89 241 VAL B CA 1
ATOM 4396 C C . VAL B 1 251 ? 69.194 -37.980 26.970 1.00 12.42 241 VAL B C 1
ATOM 4397 O O . VAL B 1 251 ? 68.079 -38.487 26.816 1.00 12.00 241 VAL B O 1
ATOM 4401 N N . GLY B 1 252 ? 69.988 -38.268 27.993 1.00 12.36 242 GLY B N 1
ATOM 4402 C CA . GLY B 1 252 ? 69.592 -39.198 29.035 1.00 12.57 242 GLY B CA 1
ATOM 4403 C C . GLY B 1 252 ? 68.596 -38.568 29.987 1.00 12.62 242 GLY B C 1
ATOM 4404 O O . GLY B 1 252 ? 68.422 -37.339 30.005 1.00 12.77 242 GLY B O 1
ATOM 4405 N N . VAL B 1 253 ? 67.953 -39.405 30.798 1.00 13.19 243 VAL B N 1
ATOM 4406 C CA . VAL B 1 253 ? 66.989 -38.911 31.790 1.00 13.76 243 VAL B CA 1
ATOM 4407 C C . VAL B 1 253 ? 67.673 -38.136 32.923 1.00 14.00 243 VAL B C 1
ATOM 4408 O O . VAL B 1 253 ? 68.889 -38.242 33.124 1.00 15.31 243 VAL B O 1
ATOM 4412 N N . VAL B 1 254 ? 66.895 -37.339 33.645 1.00 14.22 244 VAL B N 1
ATOM 4413 C CA . VAL B 1 254 ? 67.333 -36.788 34.922 1.00 14.78 244 VAL B CA 1
ATOM 4414 C C . VAL B 1 254 ? 67.114 -37.902 35.955 1.00 15.61 244 VAL B C 1
ATOM 4415 O O . VAL B 1 254 ? 66.004 -38.426 36.059 1.00 16.26 244 VAL B O 1
ATOM 4419 N N . PRO B 1 255 ? 68.165 -38.285 36.704 1.00 16.60 245 PRO B N 1
ATOM 4420 C CA . PRO B 1 255 ? 67.980 -39.404 37.642 1.00 17.21 245 PRO B CA 1
ATOM 4421 C C . PRO B 1 255 ? 66.889 -39.150 38.685 1.00 17.97 245 PRO B C 1
ATOM 4422 O O . PRO B 1 255 ? 66.839 -38.073 39.291 1.00 17.59 245 PRO B O 1
ATOM 4426 N N . GLU B 1 256 ? 66.021 -40.140 38.879 1.00 19.21 246 GLU B N 1
ATOM 4427 C CA . GLU B 1 256 ? 64.921 -40.007 39.823 1.00 20.73 246 GLU B CA 1
ATOM 4428 C C . GLU B 1 256 ? 65.320 -40.469 41.219 1.00 21.75 246 GLU B C 1
ATOM 4429 O O . GLU B 1 256 ? 66.225 -41.298 41.376 1.00 22.64 246 GLU B O 1
ATOM 4435 N N . THR B 1 257 ? 64.628 -39.930 42.216 1.00 23.01 247 THR B N 1
ATOM 4436 C CA . THR B 1 257 ? 64.746 -40.401 43.600 1.00 24.77 247 THR B CA 1
ATOM 4437 C C . THR B 1 257 ? 63.623 -41.380 43.952 1.00 25.47 247 THR B C 1
ATOM 4438 O O . THR B 1 257 ? 63.670 -42.031 44.998 1.00 26.13 247 THR B O 1
ATOM 4442 N N . SER B 1 258 ? 62.617 -41.474 43.078 1.00 26.14 248 SER B N 1
ATOM 4443 C CA . SER B 1 258 ? 61.520 -42.440 43.222 1.00 26.71 248 SER B CA 1
ATOM 4444 C C . SER B 1 258 ? 60.812 -42.645 41.890 1.00 27.00 248 SER B C 1
ATOM 4445 O O . SER B 1 258 ? 60.698 -41.705 41.091 1.00 26.77 248 SER B O 1
ATOM 4448 N N . GLN B 1 259 ? 60.352 -43.872 41.649 1.00 27.15 249 GLN B N 1
ATOM 4449 C CA . GLN B 1 259 ? 59.457 -44.160 40.525 1.00 27.16 249 GLN B CA 1
ATOM 4450 C C . GLN B 1 259 ? 58.030 -44.215 41.061 1.00 27.01 249 GLN B C 1
ATOM 4451 O O . GLN B 1 259 ? 57.411 -45.285 41.135 1.00 27.96 249 GLN B O 1
ATOM 4453 N N . THR B 1 260 ? 57.525 -43.049 41.449 1.00 25.94 250 THR B N 1
ATOM 4454 C CA . THR B 1 260 ? 56.250 -42.938 42.155 1.00 25.14 250 THR B CA 1
ATOM 4455 C C . THR B 1 260 ? 55.051 -43.298 41.282 1.00 24.54 250 THR B C 1
ATOM 4456 O O . THR B 1 260 ? 54.176 -44.067 41.697 1.00 24.46 250 THR B O 1
ATOM 4460 N N . ASP B 1 261 ? 55.027 -42.750 40.069 1.00 23.28 251 ASP B N 1
ATOM 4461 C CA . ASP B 1 261 ? 53.876 -42.869 39.185 1.00 21.76 251 ASP B CA 1
ATOM 4462 C C . ASP B 1 261 ? 54.270 -42.391 37.789 1.00 21.17 251 ASP B C 1
ATOM 4463 O O . ASP B 1 261 ? 54.506 -41.199 37.585 1.00 20.10 251 ASP B O 1
ATOM 4468 N N . PRO B 1 262 ? 54.341 -43.316 36.821 1.00 20.54 252 PRO B N 1
ATOM 4469 C CA . PRO B 1 262 ? 54.748 -42.912 35.471 1.00 19.89 252 PRO B CA 1
ATOM 4470 C C . PRO B 1 262 ? 53.664 -42.188 34.662 1.00 18.25 252 PRO B C 1
ATOM 4471 O O . PRO B 1 262 ? 53.949 -41.702 33.566 1.00 18.43 252 PRO B O 1
ATOM 4475 N N . THR B 1 263 ? 52.431 -42.135 35.164 1.00 17.76 253 THR B N 1
ATOM 4476 C CA . THR B 1 263 ? 51.368 -41.439 34.430 1.00 17.02 253 THR B CA 1
ATOM 4477 C C . THR B 1 263 ? 51.750 -39.964 34.256 1.00 15.42 253 THR B C 1
ATOM 4478 O O . THR B 1 263 ? 52.279 -39.329 35.173 1.00 13.80 253 THR B O 1
ATOM 4482 N N . GLY B 1 264 ? 51.513 -39.454 33.053 1.00 14.67 254 GLY B N 1
ATOM 4483 C CA . GLY B 1 264 ? 51.734 -38.041 32.730 1.00 13.85 254 GLY B CA 1
ATOM 4484 C C . GLY B 1 264 ? 53.168 -37.646 32.399 1.00 12.69 254 GLY B C 1
ATOM 4485 O O . GLY B 1 264 ? 53.423 -36.487 32.094 1.00 12.00 254 GLY B O 1
ATOM 4486 N N . VAL B 1 265 ? 54.092 -38.602 32.440 1.00 12.55 255 VAL B N 1
ATOM 4487 C CA . VAL B 1 265 ? 55.524 -38.304 32.261 1.00 13.07 255 VAL B CA 1
ATOM 4488 C C . VAL B 1 265 ? 55.848 -37.919 30.815 1.00 12.63 255 VAL B C 1
ATOM 4489 O O . VAL B 1 265 ? 56.607 -36.975 30.567 1.00 13.18 255 VAL B O 1
ATOM 4493 N N . GLY B 1 266 ? 55.223 -38.601 29.858 1.00 12.65 256 GLY B N 1
ATOM 4494 C CA . GLY B 1 266 ? 55.376 -38.256 28.446 1.00 12.36 256 GLY B CA 1
ATOM 4495 C C . GLY B 1 266 ? 54.839 -36.862 28.159 1.00 12.07 256 GLY B C 1
ATOM 4496 O O . GLY B 1 266 ? 55.466 -36.079 27.427 1.00 11.83 256 GLY B O 1
ATOM 4497 N N . ASP B 1 267 ? 53.675 -36.549 28.726 1.00 12.32 257 ASP B N 1
ATOM 4498 C CA . ASP B 1 267 ? 53.083 -35.220 28.569 1.00 11.83 257 ASP B CA 1
ATOM 4499 C C . ASP B 1 267 ? 54.009 -34.130 29.099 1.00 11.52 257 ASP B C 1
ATOM 4500 O O . ASP B 1 267 ? 54.168 -33.078 28.472 1.00 11.01 257 ASP B O 1
ATOM 4505 N N . ALA B 1 268 ? 54.601 -34.391 30.262 1.00 11.31 258 ALA B N 1
ATOM 4506 C CA . ALA B 1 268 ? 55.543 -33.472 30.913 1.00 11.70 258 ALA B CA 1
ATOM 4507 C C . ALA B 1 268 ? 56.784 -33.233 30.062 1.00 11.03 258 ALA B C 1
ATOM 4508 O O . ALA B 1 268 ? 57.226 -32.092 29.891 1.00 11.64 258 ALA B O 1
ATOM 4510 N N . PHE B 1 269 ? 57.330 -34.304 29.506 1.00 11.10 259 PHE B N 1
ATOM 4511 C CA . PHE B 1 269 ? 58.478 -34.153 28.639 1.00 10.58 259 PHE B CA 1
ATOM 4512 C C . PHE B 1 269 ? 58.145 -33.265 27.446 1.00 10.79 259 PHE B C 1
ATOM 4513 O O . PHE B 1 269 ? 58.932 -32.363 27.095 1.00 10.72 259 PHE B O 1
ATOM 4521 N N . ARG B 1 270 ? 57.015 -33.542 26.785 1.00 10.31 260 ARG B N 1
ATOM 4522 C CA . ARG B 1 270 ? 56.636 -32.775 25.602 1.00 11.40 260 ARG B CA 1
ATOM 4523 C C . ARG B 1 270 ? 56.477 -31.315 25.946 1.00 11.44 260 ARG B C 1
ATOM 4524 O O . ARG B 1 270 ? 56.951 -30.450 25.216 1.00 11.08 260 ARG B O 1
ATOM 4532 N N . ALA B 1 271 ? 55.810 -31.040 27.063 1.00 11.54 261 ALA B N 1
ATOM 4533 C CA . ALA B 1 271 ? 55.574 -29.654 27.486 1.00 12.00 261 ALA B CA 1
ATOM 4534 C C . ALA B 1 271 ? 56.890 -28.929 27.781 1.00 12.06 261 ALA B C 1
ATOM 4535 O O . ALA B 1 271 ? 57.100 -27.797 27.341 1.00 12.74 261 ALA B O 1
ATOM 4537 N N . GLY B 1 272 ? 57.793 -29.585 28.501 1.00 11.63 262 GLY B N 1
ATOM 4538 C CA . GLY B 1 272 ? 59.093 -28.959 28.800 1.00 11.89 262 GLY B CA 1
ATOM 4539 C C . GLY B 1 272 ? 59.918 -28.717 27.549 1.00 11.86 262 GLY B C 1
ATOM 4540 O O . GLY B 1 272 ? 60.523 -27.650 27.377 1.00 11.81 262 GLY B O 1
ATOM 4541 N N . PHE B 1 273 ? 59.936 -29.713 26.661 1.00 11.32 263 PHE B N 1
ATOM 4542 C CA . PHE B 1 273 ? 60.692 -29.624 25.436 1.00 11.79 263 PHE B CA 1
ATOM 4543 C C . PHE B 1 273 ? 60.157 -28.472 24.584 1.00 11.59 263 PHE B C 1
ATOM 4544 O O . PHE B 1 273 ? 60.935 -27.655 24.077 1.00 11.96 263 PHE B O 1
ATOM 4552 N N . LEU B 1 274 ? 58.837 -28.403 24.436 1.00 11.79 264 LEU B N 1
ATOM 4553 C CA . LEU B 1 274 ? 58.239 -27.417 23.538 1.00 12.35 264 LEU B CA 1
ATOM 4554 C C . LEU B 1 274 ? 58.299 -26.021 24.118 1.00 13.28 264 LEU B C 1
ATOM 4555 O O . LEU B 1 274 ? 58.420 -25.048 23.382 1.00 13.59 264 LEU B O 1
ATOM 4560 N N . THR B 1 275 ? 58.253 -25.924 25.440 1.00 13.32 265 THR B N 1
ATOM 4561 C CA . THR B 1 275 ? 58.472 -24.658 26.118 1.00 14.68 265 THR B CA 1
ATOM 4562 C C . THR B 1 275 ? 59.898 -24.196 25.814 1.00 15.01 265 THR B C 1
ATOM 4563 O O . THR B 1 275 ? 60.121 -23.024 25.485 1.00 15.20 265 THR B O 1
ATOM 4567 N N . GLY B 1 276 ? 60.855 -25.121 25.876 1.00 14.26 266 GLY B N 1
ATOM 4568 C CA . GLY B 1 276 ? 62.240 -24.796 25.559 1.00 14.54 266 GLY B CA 1
ATOM 4569 C C . GLY B 1 276 ? 62.374 -24.265 24.147 1.00 14.97 266 GLY B C 1
ATOM 4570 O O . GLY B 1 276 ? 62.998 -23.230 23.908 1.00 14.88 266 GLY B O 1
ATOM 4571 N N . ARG B 1 277 ? 61.736 -24.944 23.202 1.00 15.00 267 ARG B N 1
ATOM 4572 C CA . ARG B 1 277 ? 61.854 -24.572 21.793 1.00 15.71 267 ARG B CA 1
ATOM 4573 C C . ARG B 1 277 ? 61.252 -23.203 21.550 1.00 16.28 267 ARG B C 1
ATOM 4574 O O . ARG B 1 277 ? 61.832 -22.377 20.840 1.00 16.85 267 ARG B O 1
ATOM 4582 N N . SER B 1 278 ? 60.096 -22.957 22.158 1.00 16.85 268 SER B N 1
ATOM 4583 C CA . SER B 1 278 ? 59.410 -21.674 21.994 1.00 18.25 268 SER B CA 1
ATOM 4584 C C . SER B 1 278 ? 60.206 -20.519 22.590 1.00 18.48 268 SER B C 1
ATOM 4585 O O . SER B 1 278 ? 60.087 -19.378 22.128 1.00 19.46 268 SER B O 1
ATOM 4588 N N . ALA B 1 279 ? 61.026 -20.821 23.598 1.00 18.23 269 ALA B N 1
ATOM 4589 C CA . ALA B 1 279 ? 61.873 -19.824 24.281 1.00 18.27 269 ALA B CA 1
ATOM 4590 C C . ALA B 1 279 ? 63.225 -19.669 23.587 1.00 18.34 269 ALA B C 1
ATOM 4591 O O . ALA B 1 279 ? 64.101 -18.927 24.053 1.00 19.84 269 ALA B O 1
ATOM 4593 N N . GLY B 1 280 ? 63.391 -20.385 22.479 1.00 18.02 270 GLY B N 1
ATOM 4594 C CA . GLY B 1 280 ? 64.578 -20.265 21.647 1.00 17.72 270 GLY B CA 1
ATOM 4595 C C . GLY B 1 280 ? 65.739 -21.194 21.954 1.00 17.59 270 GLY B C 1
ATOM 4596 O O . GLY B 1 280 ? 66.814 -21.054 21.365 1.00 18.24 270 GLY B O 1
ATOM 4597 N N . LEU B 1 281 ? 65.545 -22.155 22.859 1.00 16.88 271 LEU B N 1
ATOM 4598 C CA . LEU B 1 281 ? 66.603 -23.115 23.143 1.00 16.22 271 LEU B CA 1
ATOM 4599 C C . LEU B 1 281 ? 66.807 -24.108 22.006 1.00 15.44 271 LEU B C 1
ATOM 4600 O O . LEU B 1 281 ? 65.865 -24.416 21.267 1.00 15.93 271 LEU B O 1
ATOM 4605 N N . GLY B 1 282 ? 68.041 -24.592 21.875 1.00 15.68 272 GLY B N 1
ATOM 4606 C CA . GLY B 1 282 ? 68.363 -25.613 20.899 1.00 15.63 272 GLY B CA 1
ATOM 4607 C C . GLY B 1 282 ? 67.730 -26.943 21.263 1.00 15.30 272 GLY B C 1
ATOM 4608 O O . GLY B 1 282 ? 67.040 -27.070 22.283 1.00 15.50 272 GLY B O 1
ATOM 4609 N N . LEU B 1 283 ? 67.979 -27.943 20.429 1.00 14.29 273 LEU B N 1
ATOM 4610 C CA . LEU B 1 283 ? 67.367 -29.261 20.616 1.00 14.11 273 LEU B CA 1
ATOM 4611 C C . LEU B 1 283 ? 67.826 -29.944 21.900 1.00 13.81 273 LEU B C 1
ATOM 4612 O O . LEU B 1 283 ? 67.002 -30.411 22.697 1.00 13.45 273 LEU B O 1
ATOM 4617 N N . GLU B 1 284 ? 69.137 -29.992 22.116 1.00 13.44 274 GLU B N 1
ATOM 4618 C CA . GLU B 1 284 ? 69.686 -30.639 23.297 1.00 12.93 274 GLU B CA 1
ATOM 4619 C C . GLU B 1 284 ? 69.177 -29.981 24.589 1.00 11.94 274 GLU B C 1
ATOM 4620 O O . GLU B 1 284 ? 68.718 -30.660 25.515 1.00 11.80 274 GLU B O 1
ATOM 4626 N N . ARG B 1 285 ? 69.258 -28.659 24.637 1.00 12.51 275 ARG B N 1
ATOM 4627 C CA . ARG B 1 285 ? 68.835 -27.906 25.816 1.00 12.52 275 ARG B CA 1
ATOM 4628 C C . ARG B 1 285 ? 67.340 -28.065 26.086 1.00 12.19 275 ARG B C 1
ATOM 4629 O O . ARG B 1 285 ? 66.924 -28.205 27.251 1.00 11.80 275 ARG B O 1
ATOM 4637 N N . SER B 1 286 ? 66.539 -28.061 25.017 1.00 11.71 276 SER B N 1
ATOM 4638 C CA . SER B 1 286 ? 65.095 -28.268 25.154 1.00 11.63 276 SER B CA 1
ATOM 4639 C C . SER B 1 286 ? 64.780 -29.651 25.699 1.00 11.31 276 SER B C 1
ATOM 4640 O O . SER B 1 286 ? 63.887 -29.813 26.552 1.00 11.41 276 SER B O 1
ATOM 4643 N N . ALA B 1 287 ? 65.511 -30.654 25.214 1.00 11.04 277 ALA B N 1
ATOM 4644 C CA . ALA B 1 287 ? 65.344 -32.018 25.741 1.00 10.81 277 ALA B CA 1
ATOM 4645 C C . ALA B 1 287 ? 65.771 -32.145 27.205 1.00 11.14 277 ALA B C 1
ATOM 4646 O O . ALA B 1 287 ? 65.201 -32.943 27.973 1.00 11.28 277 ALA B O 1
ATOM 4648 N N . GLN B 1 288 ? 66.792 -31.382 27.591 1.00 10.94 278 GLN B N 1
ATOM 4649 C CA . GLN B 1 288 ? 67.247 -31.374 28.963 1.00 10.88 278 GLN B CA 1
ATOM 4650 C C . GLN B 1 288 ? 66.170 -30.758 29.866 1.00 10.15 278 GLN B C 1
ATOM 4651 O O . GLN B 1 288 ? 65.868 -31.306 30.929 1.00 11.13 278 GLN B O 1
ATOM 4657 N N . LEU B 1 289 ? 65.567 -29.657 29.418 1.00 10.97 279 LEU B N 1
ATOM 4658 C CA . LEU B 1 289 ? 64.442 -29.088 30.145 1.00 11.20 279 LEU B CA 1
ATOM 4659 C C . LEU B 1 289 ? 63.257 -30.075 30.220 1.00 11.12 279 LEU B C 1
ATOM 4660 O O . LEU B 1 289 ? 62.654 -30.266 31.290 1.00 11.41 279 LEU B O 1
ATOM 4665 N N . GLY B 1 290 ? 62.932 -30.717 29.095 1.00 10.84 280 GLY B N 1
ATOM 4666 C CA . GLY B 1 290 ? 61.823 -31.682 29.099 1.00 10.92 280 GLY B CA 1
ATOM 4667 C C . GLY B 1 290 ? 62.080 -32.816 30.067 1.00 11.35 280 GLY B C 1
ATOM 4668 O O . GLY B 1 290 ? 61.166 -33.310 30.731 1.00 11.79 280 GLY B O 1
ATOM 4669 N N . SER B 1 291 ? 63.339 -33.239 30.150 1.00 11.30 281 SER B N 1
ATOM 4670 C CA . SER B 1 291 ? 63.714 -34.342 31.027 1.00 11.21 281 SER B CA 1
ATOM 4671 C C . SER B 1 291 ? 63.521 -33.994 32.508 1.00 11.51 281 SER B C 1
ATOM 4672 O O . SER B 1 291 ? 63.154 -34.840 33.314 1.00 11.74 281 SER B O 1
ATOM 4675 N N . LEU B 1 292 ? 63.781 -32.742 32.865 1.00 11.57 282 LEU B N 1
ATOM 4676 C CA . LEU B 1 292 ? 63.524 -32.293 34.225 1.00 12.04 282 LEU B CA 1
ATOM 4677 C C . LEU B 1 292 ? 62.029 -32.306 34.546 1.00 11.97 282 LEU B C 1
ATOM 4678 O O . LEU B 1 292 ? 61.634 -32.835 35.584 1.00 12.34 282 LEU B O 1
ATOM 4683 N N . VAL B 1 293 ? 61.209 -31.730 33.665 1.00 11.52 283 VAL B N 1
ATOM 4684 C CA . VAL B 1 293 ? 59.759 -31.716 33.929 1.00 12.31 283 VAL B CA 1
ATOM 4685 C C . VAL B 1 293 ? 59.261 -33.172 34.062 1.00 11.93 283 VAL B C 1
ATOM 4686 O O . VAL B 1 293 ? 58.457 -33.501 34.953 1.00 12.56 283 VAL B O 1
ATOM 4690 N N . ALA B 1 294 ? 59.772 -34.052 33.202 1.00 11.70 284 ALA B N 1
ATOM 4691 C CA . ALA B 1 294 ? 59.414 -35.468 33.223 1.00 12.54 284 ALA B CA 1
ATOM 4692 C C . ALA B 1 294 ? 59.682 -36.119 34.577 1.00 12.88 284 ALA B C 1
ATOM 4693 O O . ALA B 1 294 ? 58.821 -36.820 35.113 1.00 13.13 284 ALA B O 1
ATOM 4695 N N . VAL B 1 295 ? 60.861 -35.884 35.151 1.00 12.63 285 VAL B N 1
ATOM 4696 C CA . VAL B 1 295 ? 61.185 -36.569 36.402 1.00 13.29 285 VAL B CA 1
ATOM 4697 C C . VAL B 1 295 ? 60.358 -36.018 37.563 1.00 13.41 285 VAL B C 1
ATOM 4698 O O . VAL B 1 295 ? 60.021 -36.750 38.486 1.00 14.03 285 VAL B O 1
ATOM 4702 N N . LEU B 1 296 ? 60.015 -34.732 37.505 1.00 12.73 286 LEU B N 1
ATOM 4703 C CA . LEU B 1 296 ? 59.161 -34.134 38.522 1.00 13.06 286 LEU B CA 1
ATOM 4704 C C . LEU B 1 296 ? 57.795 -34.811 38.528 1.00 13.26 286 LEU B C 1
ATOM 4705 O O . LEU B 1 296 ? 57.216 -35.059 39.582 1.00 14.50 286 LEU B O 1
ATOM 4710 N N . VAL B 1 297 ? 57.296 -35.139 37.347 1.00 12.39 287 VAL B N 1
ATOM 4711 C CA . VAL B 1 297 ? 56.001 -35.794 37.257 1.00 13.32 287 VAL B CA 1
ATOM 4712 C C . VAL B 1 297 ? 56.137 -37.270 37.676 1.00 13.76 287 VAL B C 1
ATOM 4713 O O . VAL B 1 297 ? 55.242 -37.818 38.335 1.00 13.74 287 VAL B O 1
ATOM 4717 N N . LEU B 1 298 ? 57.256 -37.897 37.315 1.00 14.29 288 LEU B N 1
ATOM 4718 C CA . LEU B 1 298 ? 57.511 -39.296 37.688 1.00 14.69 288 LEU B CA 1
ATOM 4719 C C . LEU B 1 298 ? 57.514 -39.475 39.199 1.00 15.29 288 LEU B C 1
ATOM 4720 O O . LEU B 1 298 ? 57.100 -40.523 39.708 1.00 15.49 288 LEU B O 1
ATOM 4725 N N . GLU B 1 299 ? 57.956 -38.435 39.896 1.00 15.83 289 GLU B N 1
ATOM 4726 C CA . GLU B 1 299 ? 58.120 -38.431 41.350 1.00 16.07 289 GLU B CA 1
ATOM 4727 C C . GLU B 1 299 ? 56.861 -37.997 42.106 1.00 17.10 289 GLU B C 1
ATOM 4728 O O . GLU B 1 299 ? 56.883 -37.862 43.340 1.00 17.35 289 GLU B O 1
ATOM 4734 N N . SER B 1 300 ? 55.768 -37.800 41.367 1.00 17.33 290 SER B N 1
ATOM 4735 C CA . SER B 1 300 ? 54.511 -37.307 41.916 1.00 18.11 290 SER B CA 1
ATOM 4736 C C . SER B 1 300 ? 53.355 -38.245 41.552 1.00 18.28 290 SER B C 1
ATOM 4737 O O . SER B 1 300 ? 53.342 -38.842 40.475 1.00 17.70 290 SER B O 1
ATOM 4740 N N . THR B 1 301 ? 52.387 -38.385 42.455 1.00 18.68 291 THR B N 1
ATOM 4741 C CA . THR B 1 301 ? 51.178 -39.126 42.111 1.00 19.67 291 THR B CA 1
ATOM 4742 C C . THR B 1 301 ? 50.218 -38.165 41.418 1.00 18.90 291 THR B C 1
ATOM 4743 O O . THR B 1 301 ? 50.081 -37.019 41.830 1.00 21.09 291 THR B O 1
ATOM 4747 N N . GLY B 1 302 ? 49.558 -38.643 40.371 1.00 18.30 292 GLY B N 1
ATOM 4748 C CA . GLY B 1 302 ? 48.754 -37.778 39.513 1.00 16.19 292 GLY B CA 1
ATOM 4749 C C . GLY B 1 302 ? 49.642 -37.173 38.448 1.00 15.01 292 GLY B C 1
ATOM 4750 O O . GLY B 1 302 ? 50.819 -37.508 38.349 1.00 15.17 292 GLY B O 1
ATOM 4751 N N . THR B 1 303 ? 49.087 -36.256 37.668 1.00 13.71 293 THR B N 1
ATOM 4752 C CA . THR B 1 303 ? 49.795 -35.718 36.503 1.00 12.86 293 THR B CA 1
ATOM 4753 C C . THR B 1 303 ? 50.054 -34.211 36.589 1.00 13.30 293 THR B C 1
ATOM 4754 O O . THR B 1 303 ? 50.945 -33.696 35.909 1.00 12.60 293 THR B O 1
ATOM 4758 N N . GLN B 1 304 ? 49.265 -33.515 37.401 1.00 13.15 294 GLN B N 1
ATOM 4759 C CA . GLN B 1 304 ? 49.380 -32.062 37.578 1.00 13.64 294 GLN B CA 1
ATOM 4760 C C . GLN B 1 304 ? 49.596 -31.695 39.046 1.00 14.32 294 GLN B C 1
ATOM 4761 O O . GLN B 1 304 ? 49.349 -30.556 39.446 1.00 14.78 294 GLN B O 1
ATOM 4767 N N . GLU B 1 305 ? 50.098 -32.652 39.825 1.00 15.56 295 GLU B N 1
ATOM 4768 C CA . GLU B 1 305 ? 50.222 -32.507 41.285 1.00 16.60 295 GLU B CA 1
ATOM 4769 C C . GLU B 1 305 ? 51.654 -32.180 41.724 1.00 16.86 295 GLU B C 1
ATOM 4770 O O . GLU B 1 305 ? 51.956 -32.122 42.924 1.00 17.61 295 GLU B O 1
ATOM 4776 N N . TRP B 1 306 ? 52.525 -31.993 40.735 1.00 16.74 296 TRP B N 1
ATOM 4777 C CA . TRP B 1 306 ? 53.928 -31.641 40.943 1.00 16.94 296 TRP B CA 1
ATOM 4778 C C . TRP B 1 306 ? 54.123 -30.134 41.132 1.00 17.39 296 TRP B C 1
ATOM 4779 O O . TRP B 1 306 ? 53.282 -29.322 40.720 1.00 17.33 296 TRP B O 1
ATOM 4790 N N . GLN B 1 307 ? 55.242 -29.781 41.770 1.00 18.38 297 GLN B N 1
ATOM 4791 C CA . GLN B 1 307 ? 55.596 -28.391 42.035 1.00 19.76 297 GLN B CA 1
ATOM 4792 C C . GLN B 1 307 ? 56.751 -27.919 41.170 1.00 19.59 297 GLN B C 1
ATOM 4793 O O . GLN B 1 307 ? 57.589 -28.716 40.740 1.00 19.31 297 GLN B O 1
ATOM 4799 N N . TRP B 1 308 ? 56.792 -26.610 40.938 1.00 20.41 298 TRP B N 1
ATOM 4800 C CA . TRP B 1 308 ? 57.887 -25.993 40.214 1.00 21.35 298 TRP B CA 1
ATOM 4801 C C . TRP B 1 308 ? 58.648 -25.051 41.135 1.00 22.16 298 TRP B C 1
ATOM 4802 O O . TRP B 1 308 ? 58.126 -24.021 41.564 1.00 22.69 298 TRP B O 1
ATOM 4813 N N . ASP B 1 309 ? 59.883 -25.429 41.438 1.00 22.72 299 ASP B N 1
ATOM 4814 C CA . ASP B 1 309 ? 60.776 -24.596 42.228 1.00 23.63 299 ASP B CA 1
ATOM 4815 C C . ASP B 1 309 ? 61.992 -24.264 41.367 1.00 23.39 299 ASP B C 1
ATOM 4816 O O . ASP B 1 309 ? 62.784 -25.150 41.046 1.00 22.71 299 ASP B O 1
ATOM 4821 N N . TYR B 1 310 ? 62.118 -22.992 40.996 1.00 23.91 300 TYR B N 1
ATOM 4822 C CA . TYR B 1 310 ? 63.184 -22.511 40.109 1.00 24.59 300 TYR B CA 1
ATOM 4823 C C . TYR B 1 310 ? 64.594 -22.892 40.565 1.00 24.35 300 TYR B C 1
ATOM 4824 O O . TYR B 1 310 ? 65.391 -23.391 39.769 1.00 23.99 300 TYR B O 1
ATOM 4833 N N . GLU B 1 311 ? 64.914 -22.645 41.834 1.00 24.04 301 GLU B N 1
ATOM 4834 C CA . GLU B 1 311 ? 66.260 -22.955 42.329 1.00 23.86 301 GLU B CA 1
ATOM 4835 C C . GLU B 1 311 ? 66.540 -24.458 42.371 1.00 23.13 301 GLU B C 1
ATOM 4836 O O . GLU B 1 311 ? 67.650 -24.899 42.065 1.00 22.41 301 GLU B O 1
ATOM 4842 N N . ALA B 1 312 ? 65.529 -25.249 42.727 1.00 21.64 302 ALA B N 1
ATOM 4843 C CA . ALA B 1 312 ? 65.664 -26.698 42.734 1.00 20.95 302 ALA B CA 1
ATOM 4844 C C . ALA B 1 312 ? 65.837 -27.221 41.307 1.00 20.42 302 ALA B C 1
ATOM 4845 O O . ALA B 1 312 ? 66.558 -28.185 41.074 1.00 20.03 302 ALA B O 1
ATOM 4847 N N . ALA B 1 313 ? 65.166 -26.571 40.359 1.00 19.94 303 ALA B N 1
ATOM 4848 C CA . ALA B 1 313 ? 65.293 -26.914 38.935 1.00 19.70 303 ALA B CA 1
ATOM 4849 C C . ALA B 1 313 ? 66.709 -26.648 38.440 1.00 19.73 303 ALA B C 1
ATOM 4850 O O . ALA B 1 313 ? 67.324 -27.511 37.801 1.00 19.38 303 ALA B O 1
ATOM 4852 N N . ALA B 1 314 ? 67.227 -25.464 38.760 1.00 19.60 304 ALA B N 1
ATOM 4853 C CA . ALA B 1 314 ? 68.590 -25.084 38.400 1.00 19.57 304 ALA B CA 1
ATOM 4854 C C . ALA B 1 314 ? 69.616 -26.081 38.950 1.00 19.39 304 ALA B C 1
ATOM 4855 O O . ALA B 1 314 ? 70.483 -26.561 38.215 1.00 19.75 304 ALA B O 1
ATOM 4857 N N . SER B 1 315 ? 69.496 -26.413 40.234 1.00 18.72 305 SER B N 1
ATOM 4858 C CA . SER B 1 315 ? 70.402 -27.357 40.888 1.00 18.95 305 SER B CA 1
ATOM 4859 C C . SER B 1 315 ? 70.328 -28.747 40.264 1.00 18.08 305 SER B C 1
ATOM 4860 O O . SER B 1 315 ? 71.343 -29.406 40.053 1.00 17.74 305 SER B O 1
ATOM 4863 N N . ARG B 1 316 ? 69.111 -29.191 39.974 1.00 17.37 306 ARG B N 1
ATOM 4864 C CA . ARG B 1 316 ? 68.904 -30.544 39.499 1.00 16.68 306 ARG B CA 1
ATOM 4865 C C . ARG B 1 316 ? 69.356 -30.704 38.047 1.00 15.57 306 ARG B C 1
ATOM 4866 O O . ARG B 1 316 ? 69.947 -31.730 37.674 1.00 15.62 306 ARG B O 1
ATOM 4874 N N . LEU B 1 317 ? 69.095 -29.683 37.235 1.00 14.68 307 LEU B N 1
ATOM 4875 C CA . LEU B 1 317 ? 69.653 -29.628 35.880 1.00 14.58 307 LEU B CA 1
ATOM 4876 C C . LEU B 1 317 ? 71.180 -29.619 35.888 1.00 14.78 307 LEU B C 1
ATOM 4877 O O . LEU B 1 317 ? 71.804 -30.290 35.082 1.00 14.82 307 LEU B O 1
ATOM 4882 N N . ALA B 1 318 ? 71.773 -28.849 36.799 1.00 15.16 308 ALA B N 1
ATOM 4883 C CA . ALA B 1 318 ? 73.230 -28.803 36.897 1.00 15.33 308 ALA B CA 1
ATOM 4884 C C . ALA B 1 318 ? 73.772 -30.175 37.279 1.00 15.28 308 ALA B C 1
ATOM 4885 O O . ALA B 1 318 ? 74.784 -30.630 36.729 1.00 16.02 308 ALA B O 1
ATOM 4887 N N . GLY B 1 319 ? 73.099 -30.838 38.215 1.00 15.42 309 GLY B N 1
ATOM 4888 C CA . GLY B 1 319 ? 73.446 -32.202 38.603 1.00 15.53 309 GLY B CA 1
ATOM 4889 C C . GLY B 1 319 ? 73.484 -33.174 37.430 1.00 15.91 309 GLY B C 1
ATOM 4890 O O . GLY B 1 319 ? 74.398 -33.985 37.298 1.00 17.29 309 GLY B O 1
ATOM 4891 N N . ALA B 1 320 ? 72.479 -33.090 36.568 1.00 15.41 310 ALA B N 1
ATOM 4892 C CA . ALA B 1 320 ? 72.337 -34.059 35.496 1.00 15.46 310 ALA B CA 1
ATOM 4893 C C . ALA B 1 320 ? 73.167 -33.714 34.261 1.00 15.10 310 ALA B C 1
ATOM 4894 O O . ALA B 1 320 ? 73.711 -34.608 33.609 1.00 15.87 310 ALA B O 1
ATOM 4896 N N . TYR B 1 321 ? 73.243 -32.428 33.927 1.00 15.12 311 TYR B N 1
ATOM 4897 C CA . TYR B 1 321 ? 73.771 -32.015 32.622 1.00 14.94 311 TYR B CA 1
ATOM 4898 C C . TYR B 1 321 ? 74.928 -31.027 32.709 1.00 15.44 311 TYR B C 1
ATOM 4899 O O . TYR B 1 321 ? 75.468 -30.607 31.683 1.00 15.51 311 TYR B O 1
ATOM 4908 N N . GLY B 1 322 ? 75.287 -30.665 33.936 1.00 15.84 312 GLY B N 1
ATOM 4909 C CA . GLY B 1 322 ? 76.369 -29.707 34.161 1.00 15.60 312 GLY B CA 1
ATOM 4910 C C . GLY B 1 322 ? 75.902 -28.264 34.322 1.00 15.44 312 GLY B C 1
ATOM 4911 O O . GLY B 1 322 ? 74.856 -27.858 33.811 1.00 15.83 312 GLY B O 1
ATOM 4912 N N . GLU B 1 323 ? 76.727 -27.460 34.997 1.00 15.62 313 GLU B N 1
ATOM 4913 C CA . GLU B 1 323 ? 76.412 -26.055 35.245 1.00 15.64 313 GLU B CA 1
ATOM 4914 C C . GLU B 1 323 ? 76.219 -25.204 34.007 1.00 15.01 313 GLU B C 1
ATOM 4915 O O . GLU B 1 323 ? 75.347 -24.329 33.989 1.00 15.09 313 GLU B O 1
ATOM 4921 N N . HIS B 1 324 ? 77.024 -25.452 32.971 1.00 14.70 314 HIS B N 1
ATOM 4922 C CA . HIS B 1 324 ? 76.891 -24.693 31.722 1.00 14.84 314 HIS B CA 1
ATOM 4923 C C . HIS B 1 324 ? 75.505 -24.900 31.081 1.00 14.38 314 HIS B C 1
ATOM 4924 O O . HIS B 1 324 ? 74.814 -23.945 30.729 1.00 14.77 314 HIS B O 1
ATOM 4931 N N . ALA B 1 325 ? 75.119 -26.166 30.917 1.00 15.14 315 ALA B N 1
ATOM 4932 C CA . ALA B 1 325 ? 73.803 -26.496 30.378 1.00 14.51 315 ALA B CA 1
ATOM 4933 C C . ALA B 1 325 ? 72.688 -25.914 31.233 1.00 13.94 315 ALA B C 1
ATOM 4934 O O . ALA B 1 325 ? 71.748 -25.312 30.714 1.00 14.48 315 ALA B O 1
ATOM 4936 N N . ALA B 1 326 ? 72.804 -26.084 32.545 1.00 14.66 316 ALA B N 1
ATOM 4937 C CA . ALA B 1 326 ? 71.796 -25.527 33.448 1.00 15.11 316 ALA B CA 1
ATOM 4938 C C . ALA B 1 326 ? 71.656 -24.013 33.324 1.00 15.22 316 ALA B C 1
ATOM 4939 O O . ALA B 1 326 ? 70.545 -23.507 33.284 1.00 15.69 316 ALA B O 1
ATOM 4941 N N . ALA B 1 327 ? 72.781 -23.296 33.254 1.00 15.40 317 ALA B N 1
ATOM 4942 C CA . ALA B 1 327 ? 72.754 -21.845 33.078 1.00 15.97 317 ALA B CA 1
ATOM 4943 C C . ALA B 1 327 ? 71.986 -21.411 31.830 1.00 15.96 317 ALA B C 1
ATOM 4944 O O . ALA B 1 327 ? 71.173 -20.480 31.874 1.00 16.73 317 ALA B O 1
ATOM 4946 N N . GLU B 1 328 ? 72.235 -22.098 30.714 1.00 15.10 318 GLU B N 1
ATOM 4947 C CA . GLU B 1 328 ? 71.574 -21.738 29.458 1.00 15.82 318 GLU B CA 1
ATOM 4948 C C . GLU B 1 328 ? 70.078 -22.041 29.507 1.00 15.72 318 GLU B C 1
ATOM 4949 O O . GLU B 1 328 ? 69.263 -21.318 28.915 1.00 16.37 318 GLU B O 1
ATOM 4955 N N . ILE B 1 329 ? 69.711 -23.100 30.222 1.00 16.03 319 ILE B N 1
ATOM 4956 C CA . ILE B 1 329 ? 68.300 -23.475 30.314 1.00 16.59 319 ILE B CA 1
ATOM 4957 C C . ILE B 1 329 ? 67.535 -22.499 31.196 1.00 17.48 319 ILE B C 1
ATOM 4958 O O . ILE B 1 329 ? 66.509 -21.949 30.779 1.00 18.15 319 ILE B O 1
ATOM 4963 N N . VAL B 1 330 ? 68.034 -22.272 32.405 1.00 18.70 320 VAL B N 1
ATOM 4964 C CA . VAL B 1 330 ? 67.311 -21.427 33.364 1.00 20.04 320 VAL B CA 1
ATOM 4965 C C . VAL B 1 330 ? 67.275 -19.949 32.953 1.00 20.74 320 VAL B C 1
ATOM 4966 O O . VAL B 1 330 ? 66.424 -19.198 33.425 1.00 21.73 320 VAL B O 1
ATOM 4970 N N . ALA B 1 331 ? 68.174 -19.562 32.046 1.00 21.84 321 ALA B N 1
ATOM 4971 C CA . ALA B 1 331 ? 68.225 -18.204 31.490 1.00 23.06 321 ALA B CA 1
ATOM 4972 C C . ALA B 1 331 ? 66.905 -17.792 30.841 1.00 23.93 321 ALA B C 1
ATOM 4973 O O . ALA B 1 331 ? 66.571 -16.603 30.793 1.00 24.68 321 ALA B O 1
ATOM 4975 N N . VAL B 1 332 ? 66.161 -18.771 30.329 1.00 24.69 322 VAL B N 1
ATOM 4976 C CA . VAL B 1 332 ? 64.871 -18.503 29.691 1.00 25.93 322 VAL B CA 1
ATOM 4977 C C . VAL B 1 332 ? 63.684 -18.788 30.620 1.00 26.49 322 VAL B C 1
ATOM 4978 O O . VAL B 1 332 ? 62.526 -18.638 30.221 1.00 27.43 322 VAL B O 1
ATOM 4982 N N . LEU B 1 333 ? 63.977 -19.183 31.859 1.00 27.47 323 LEU B N 1
ATOM 4983 C CA . LEU B 1 333 ? 62.938 -19.532 32.837 1.00 28.16 323 LEU B CA 1
ATOM 4984 C C . LEU B 1 333 ? 62.857 -18.568 34.029 1.00 29.16 323 LEU B C 1
ATOM 4985 O O . LEU B 1 333 ? 63.645 -17.626 34.139 1.00 29.04 323 LEU B O 1
ATOM 4990 N N . ALA B 1 334 ? 61.896 -18.819 34.918 1.00 30.18 324 ALA B N 1
ATOM 4991 C CA . ALA B 1 334 ? 61.711 -18.022 36.134 1.00 31.19 324 ALA B CA 1
ATOM 4992 C C . ALA B 1 334 ? 61.137 -18.866 37.268 1.00 31.55 324 ALA B C 1
ATOM 4993 O O . ALA B 1 334 ? 60.462 -19.870 37.029 1.00 32.63 324 ALA B O 1
#

Nearest PDB structures (foldseek):
  6c9r-assembly1_B  TM=8.856E-01  e=1.393E-66  Mycobacterium tuberculosis
  6c9n-assembly1_A  TM=9.170E-01  e=5.442E-64  Mycobacterium tuberculosis
  6c67-assembly1_B  TM=9.032E-01  e=1.242E-64  Mycobacterium tuberculosis H37Rv
  6c67-assembly1_A  TM=9.059E-01  e=2.524E-64  Mycobacterium tuberculosis H37Rv
  6c9p-assembly1_B  TM=9.113E-01  e=9.826E-64  Mycobacterium tuberculosis

Solvent-accessible surface area: 29483 Å² total; per-residue (Å²): 170,30,112,188,168,95,40,76,80,10,2,0,0,0,1,1,1,3,29,24,30,62,50,125,25,75,26,123,4,28,136,61,62,144,108,31,123,129,186,162,68,93,53,88,48,152,47,80,56,93,56,115,10,78,0,13,20,0,0,13,0,0,0,2,0,9,29,10,62,16,96,6,1,0,0,0,3,0,0,75,78,1,49,102,6,61,84,72,0,117,89,66,54,4,50,7,113,33,12,44,59,7,178,125,22,106,7,1,91,26,32,8,16,33,8,86,96,148,44,117,78,49,60,57,88,41,15,0,2,33,46,0,100,91,16,121,2,42,88,2,36,51,47,31,0,108,8,76,10,0,0,3,0,0,0,0,34,72,0,2,39,67,1,0,72,25,0,84,174,46,48,8,49,6,0,3,4,3,19,70,1,0,16,21,8,35,12,123,45,0,82,93,9,1,83,48,0,18,24,1,1,2,54,69,98,10,18,88,9,0,36,56,22,8,64,53,56,69,71,65,0,16,91,40,5,94,7,22,0,3,24,34,50,123,157,7,2,32,0,12,48,72,111,62,59,76,47,99,8,32,60,4,86,67,125,44,143,68,26,99,80,15,35,31,17,4,9,10,0,0,0,2,6,0,82,22,31,67,15,40,26,80,40,0,0,8,0,0,9,0,0,13,6,34,1,32,43,17,78,2,9,2,82,10,133,50,84,70,123,51,3,24,77,57,0,16,72,35,42,34,135,120,5,5,57,73,0,22,82,60,22,102,44,41,4,19,75,11,36,106,80,92,10,5,0,0,0,1,20,1,10,23,50,25,59,53,124,26,75,25,110,7,56,123,64,82,113,99,156,143,100,187,189,78,111,55,86,50,157,49,81,57,92,54,112,23,67,9,17,32,0,0,12,0,0,1,2,1,9,35,12,67,20,85,2,0,0,0,0,4,0,0,76,64,2,42,80,4,75,94,60,0,115,86,82,50,4,41,8,58,32,12,45,65,8,178,124,21,104,6,1,88,68,33,7,19,32,7,89,89,147,44,119,78,61,67,103,89,72,16,0,40,51,45,0,92,97,14,114,3,37,87,3,32,52,4,18,16,109,8,59,12,0,1,3,0,12,5,9,51,79,0,1,24,78,1,1,85,13,0,81,162,34,64,12,46,4,0,2,4,2,19,146,26,0,66,188,7,53,12,112,52,0,89,108,3,0,71,49,0,19,26,0,2,2,53,69,152,17,20,94,41,0,36,92,68,9,66,42,57,69,73,63,0,16,92,42,5,85,8,23,1,2,23,33,49,122,154,7,2,40,0,10,48,76,118,53,61,88,44,105,8,32,63,3,89,84,125,45,82,62,23,100,74,15,34,31,17,3,9,13,0,0,0,3,9,0,84,60,46,66,16,40,25,77,41,0,0,9,0,0,8,0,0,12,6,37,1,35,42,17,80,4,19,3,75,12,138,49,83,74,123,58,4,21,78,59,0,15,70,35,43,32,134,126,4,3,58,72,0,19,82,60,22,100

Sequence (665 aa):
EDLYFQSHMTIAVTGSIATDHLMRFPGRFSEQLLPEHLHKVSLSFLVDDLVMHRGGVAGNMAFAIGVLGGEVALVGAAGADFADYRDWLKARGVNCDHVLISETAHTARFTCTTDVDMAQIASFYPGAMSEARNIKLADVVSAIGKPELVIIGANDPEAMFLHTEECRKLGLAFAADPSQQLARLSGEEIRRLVNGAAYLFTNDYEWDLLLSKTGWSEADVMAQIDLRVTTLGPKGVDLVEPDGTTIHVGVVPETSQTDPTGVGDAFRAGFLTGRSAGLGLERSAQLGSLVAVLVLESTGTQEWQWDYEAAASRLAGAYGEHAAAEIVAVLAGTEDLYFQHMTIAVTGSIATDHLMRFPGRFSEQLLPEHLHKVSLSFLVDDLVMHRGGVAGNMAFAIGVLGGEVALVGAAGADFADYRDWLKARGVNCDHVLISETAHTARFTCTTDVDMAQIASFYPGAMSEARNIKLADVVSAIGKPELVIIGANDPEAMFLHTEECRKLGLAFAADPSQQLARLSGEEIRRLVNGAAYLFTNDYEWDLLLSKTGWSEADVMAQIDLRVTTLGPKGVDLVEPDGTTIHVGVVPETSQTDPTGVGDAFRAGFLTGRSAGLGLERSAQLGSLVAVLVLESTGTQEWQWDYEAAASRLAGAYGEHAAAEIVAVLA